Protein AF-A0A0V0R5D5-F1 (afdb_monomer)

Solvent-accessible surface area (backbone atoms only — not comparable to full-atom values): 30712 Å² total; per-residue (Å²): 140,75,82,74,88,70,76,68,65,71,69,73,52,58,71,57,52,60,56,54,53,53,57,50,52,56,53,53,55,49,56,51,56,62,50,57,52,56,56,52,57,55,52,56,52,59,55,52,59,54,60,53,55,57,55,55,52,55,53,52,60,53,53,52,58,54,50,56,54,49,54,53,50,56,51,53,54,50,60,50,52,64,47,50,56,58,49,48,56,51,49,55,57,50,51,57,50,54,52,53,52,49,52,55,48,53,50,53,52,51,54,49,50,54,50,49,54,53,49,53,55,51,49,53,52,50,54,54,48,51,59,48,49,58,51,47,52,59,50,48,51,58,48,51,51,53,50,54,53,51,48,55,51,50,52,55,50,50,58,50,50,54,51,53,50,50,56,52,51,52,53,51,52,53,53,51,52,47,56,50,51,55,49,52,51,51,53,52,53,51,53,48,55,56,48,54,48,53,49,52,58,48,49,62,47,50,57,58,47,54,52,50,49,54,55,48,52,53,49,54,51,50,52,52,52,55,48,52,52,52,52,49,53,53,51,52,52,52,48,56,52,51,53,50,53,52,51,51,53,53,49,54,51,52,53,48,57,50,51,54,48,52,52,49,54,53,50,53,53,47,53,50,49,55,52,51,51,50,52,51,51,53,50,51,55,48,56,48,51,53,51,53,48,53,52,51,52,53,52,50,53,51,52,57,50,50,53,50,53,55,49,52,56,49,52,55,52,52,52,55,53,53,51,56,54,54,55,56,63,51,56,58,56,54,58,57,52,57,63,57,51,62,61,58,63,56,66,53,57,71,64,62,63,77,68,73,83,72,90,82,84,88,88,77,90,89,89,91,86,91,91,91,83,92,90,91,86,90,84,90,89,81,91,81,97,46,71,72,57,54,50,52,52,51,58,50,50,52,59,48,53,59,49,50,59,53,48,56,54,51,52,54,58,49,54,56,51,56,51,52,57,54,53,52,64,59,63,74,57,58,63,58,53,55,54,50,50,53,53,50,50,56,50,47,51,54,48,52,52,52,52,49,54,50,50,54,51,49,51,55,49,51,55,50,50,56,49,51,50,53,51,47,52,59,45,58,62,71,42,28,10,87,86,75,74,39,68,54,50,60,30,31,38,36,37,90,79,69,54,54,33,24,57,90,52,48,81,66,42,77,78,26,59,53,75,57,45,73,74,40,86,87,58,82,58,85,45,54,71,44,77,32,64,68,61,37,55,52,57,56,48,76,72,78,115

Secondary structure (DSSP, 8-state):
--SGGGTTTTHHHHHHHHHHHHHHHHHHHHHHHHHHHHHHHHHHHHHHHHHHHHHHHHHHHHHHHHHHHHHHHHHHHHHHHHHHHHHHHHHHHHHHHHHHHHHHHHHHHHHHHHHHHHHHHHHHHHHHHHHHHHHHHHHHHHHHHHHHHHHHHHHHHHHHHHHHHHHHHHHHHHHHHHHHHHHHHHHHHHHHHHHHHHHHHHHHHHHHHHHHHHHHHHHHHHHHHHHHHHHHHHHHHHHHHHHHHHHHHHHHHHHHHHHHHHHHHHHHHHHHHHHHHHHHHHHHHHHHHHHHHHHHHHHHHHHHHHHHHHHHHHHHHHHHHHHHHHHHHHHHHHHHHHHHHHHHHHHHHHHTTTTTTS-SS-------------------------HHHHHHHHHHHHHHHHHHHHHHHHHHHHHHHHHHHHHHHHHTTTHHHHHHHHHHHHHHHHHHHHHHHHHHHHHHHHHHHHHHHHHHHHHHHHTEETTTTEE-SSEEEEETTTEEEEGGGGGGGTTS-HHHHHH-TT-----EEEE-HHHHHHHHHTT--

Mean predicted aligned error: 23.63 Å

Radius of gyration: 137.17 Å; Cα contacts (8 Å, |Δi|>4): 96; chains: 1; bounding box: 232×78×460 Å

InterPro domains:
  IPR001841 Zinc finger, RING-type [PS50089] (481-517)
  IPR013083 Zinc finger, RING/FYVE/PHD-type [G3DSA:3.30.40.10] (462-545)

Sequence (545 aa):
MSQYQQRKSAILEDNKYQNMNSEIQQKTFKQIHDLEGQIIDLNEEQKNLKGEIEKKNNNIQALLRNFDSLSILAKNQKEENEKLEKQLKKLESQYQFDEQLKEQSQKKQNELVEIINTLNKKLQNHEEEQVNNSKLESLLEKKKDQIKDLQQQMDKLRNYCDNLIIQNQDQKAITKNYEEVKKQKKQMQQQILELEKKIQDSQQIIEKLDQRVCDQDQQIKNLKEDQKNKENTIIEYKGYKIDLIQLEQKNIRKIKEQNDQITHLTNELKEQKDKDYKKLIQQYENNKKELENLN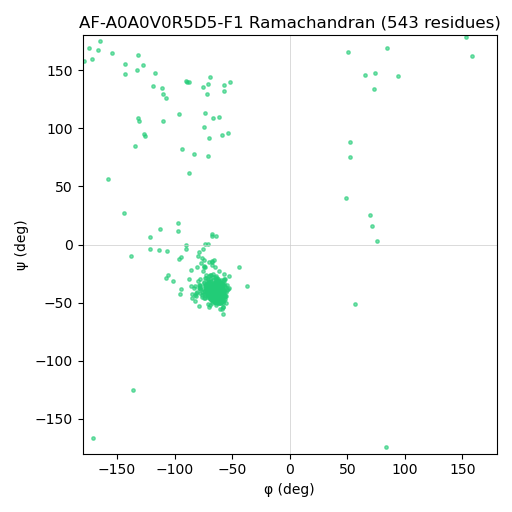NEMLSDIQILEERNKSQLLELSIEKNNYNTLFKNQKEKMLQINKKSKLIDLELKQSISDQKKILNYLKEIQDISNVKKEDITQEEIKSIDDPNLQKKIQEYQQQIEDKQCNIEKFTKMQDENQHQYQEITNSENQIDKNNIINFLQDKEKQLQELIKLQNEKNTLLVDQLQLFEKEKEIFDEKLQCQLCNKQLDRTITCAPCGHNYCYKCNEGYNKGCQICNNLNKESSITTSIFENETLNSFVNKNKNE

Foldseek 3Di:
DDDPVDPDPVVVPPVVVVVVVVVVVVVVVVVVVVVVVVVVVVVVVVVVVVVVVVVVVVVVVVVVVVVVVVVVVVVVVVVVVVVVVVVVVVVVVVVVVVVVVVVVVVVVVVVVVVVVVVVVVVVVVVVVVVVVVVVVVVVVVVVVVVVVVVVVVVVVVVVVVVVVVVVVVVVVVVVVVVVVVVVVVVVVVVVVVVVVVVVVVVVVVVVVVVVVVVVVVVVVVVVVVVVVVVVVVVVVVVVVVVVVVVVVVVVVVVVVVVVVVVVVVVVVVVVVVVVVVVVVVVVVVVVVVVVVVVVVVVVVVVVVVVVVVVVVVVVVVVVVVVVVVVVVVVVVVVVVVVVVVVVVVVVVVVPVVPPVPPPDPDDDDDDDDDDYDDDDYDDDDDDDPDPVVVVVVVVVVVVVVVVVVVVVVVVVVVVVVVVVVVVVVPPVPPPVVVVVVVVVVVVVVVVVVVVVVVVVVVVVVVVVVVVVVVVVVVVLQQQAAVVPRHGEAQWKQFPPVRHIHHPVCCVCQPQHDPVVCVVDVPDSDRTDMDGDVVSVVVSVVVVVD

Organism: Pseudocohnilembus persalinus (NCBI:txid266149)

Structure (mmCIF, N/CA/C/O backbone):
data_AF-A0A0V0R5D5-F1
#
_entry.id   AF-A0A0V0R5D5-F1
#
loop_
_atom_site.group_PDB
_atom_site.id
_atom_site.type_symbol
_atom_site.label_atom_id
_atom_site.label_alt_id
_atom_site.label_comp_id
_atom_site.label_asym_id
_atom_site.label_entity_id
_atom_site.label_seq_id
_atom_site.pdbx_PDB_ins_code
_atom_site.Cartn_x
_atom_site.Cartn_y
_atom_site.Cartn_z
_atom_site.occupancy
_atom_site.B_iso_or_equiv
_atom_site.auth_seq_id
_atom_site.auth_comp_id
_atom_site.auth_asym_id
_atom_site.auth_atom_id
_atom_site.pdbx_PDB_model_num
ATOM 1 N N . MET A 1 1 ? -114.528 -47.850 286.949 1.00 46.62 1 MET A N 1
ATOM 2 C CA . MET A 1 1 ? -115.017 -49.248 286.912 1.00 46.62 1 MET A CA 1
ATOM 3 C C . MET A 1 1 ? -115.943 -49.404 285.710 1.00 46.62 1 MET A C 1
ATOM 5 O O . MET A 1 1 ? -116.796 -48.547 285.559 1.00 46.62 1 MET A O 1
ATOM 9 N N . SER A 1 2 ? -115.833 -50.421 284.849 1.00 54.12 2 SER A N 1
ATOM 10 C CA . SER A 1 2 ? -114.712 -51.361 284.652 1.00 54.12 2 SER A CA 1
ATOM 11 C C . SER A 1 2 ? -114.863 -52.171 283.346 1.00 54.12 2 SER A C 1
ATOM 13 O O . SER A 1 2 ? -115.955 -52.239 282.788 1.00 54.12 2 SER A O 1
ATOM 15 N N . GLN A 1 3 ? -113.791 -52.861 282.943 1.00 49.69 3 GLN A N 1
ATOM 16 C CA . GLN A 1 3 ? -113.731 -54.088 282.121 1.00 49.69 3 GLN A CA 1
ATOM 17 C C . GLN A 1 3 ? -114.369 -54.151 280.721 1.00 49.69 3 GLN A C 1
ATOM 19 O O . GLN A 1 3 ? -113.674 -54.582 279.801 1.00 49.69 3 GLN A O 1
ATOM 24 N N . TYR A 1 4 ? -115.638 -53.786 280.495 1.00 38.62 4 TYR A N 1
ATOM 25 C CA . TYR A 1 4 ? -116.292 -54.067 279.195 1.00 38.62 4 TYR A CA 1
ATOM 26 C C . TYR A 1 4 ? -115.760 -53.215 278.019 1.00 38.62 4 TYR A C 1
ATOM 28 O O . TYR A 1 4 ? -116.138 -53.412 276.869 1.00 38.62 4 TYR A O 1
ATOM 36 N N . GLN A 1 5 ? -114.781 -52.356 278.315 1.00 49.91 5 GLN A N 1
ATOM 37 C CA . GLN A 1 5 ? -113.875 -51.628 277.420 1.00 49.91 5 GLN A CA 1
ATOM 38 C C . GLN A 1 5 ? -113.262 -52.456 276.267 1.00 49.91 5 GLN A C 1
ATOM 40 O O . GLN A 1 5 ? -112.749 -51.863 275.326 1.00 49.91 5 GLN A O 1
ATOM 45 N N . GLN A 1 6 ? -113.245 -53.794 276.339 1.00 50.97 6 GLN A N 1
ATOM 46 C CA . GLN A 1 6 ? -112.548 -54.636 275.356 1.00 50.97 6 GLN A CA 1
ATOM 47 C C . GLN A 1 6 ? -113.316 -54.923 274.058 1.00 50.97 6 GLN A C 1
ATOM 49 O O . GLN A 1 6 ? -112.715 -54.931 272.985 1.00 50.97 6 GLN A O 1
ATOM 54 N N . ARG A 1 7 ? -114.588 -55.343 274.134 1.00 46.78 7 ARG A N 1
ATOM 55 C CA . ARG A 1 7 ? -115.137 -56.215 273.078 1.00 46.78 7 ARG A CA 1
ATOM 56 C C . ARG A 1 7 ? -115.796 -55.480 271.912 1.00 46.78 7 ARG A C 1
ATOM 58 O O . ARG A 1 7 ? -116.587 -54.562 272.078 1.00 46.78 7 ARG A O 1
ATOM 65 N N . LYS A 1 8 ? -115.539 -56.039 270.723 1.00 38.62 8 LYS A N 1
ATOM 66 C CA . LYS A 1 8 ? -116.180 -55.743 269.432 1.00 38.62 8 LYS A CA 1
ATOM 67 C C . LYS A 1 8 ? -115.884 -54.383 268.791 1.00 38.62 8 LYS A C 1
ATOM 69 O O . LYS A 1 8 ? -116.569 -53.994 267.848 1.00 38.62 8 LYS A O 1
ATOM 74 N N . SER A 1 9 ? -114.725 -53.826 269.150 1.00 53.22 9 SER A N 1
ATOM 75 C CA . SER A 1 9 ? -113.887 -53.022 268.245 1.00 53.22 9 SER A CA 1
ATOM 76 C C . SER A 1 9 ? -113.873 -53.540 266.792 1.00 53.22 9 SER A C 1
ATOM 78 O O . SER A 1 9 ? -113.927 -52.738 265.873 1.00 53.22 9 SER A O 1
ATOM 80 N N . ALA A 1 10 ? -113.910 -54.862 266.580 1.00 55.97 10 ALA A N 1
ATOM 81 C CA . ALA A 1 10 ? -113.935 -55.512 265.264 1.00 55.97 10 ALA A CA 1
ATOM 82 C C . ALA A 1 10 ? -115.030 -55.024 264.282 1.00 55.97 10 ALA A C 1
ATOM 84 O O . ALA A 1 10 ? -114.842 -55.108 263.075 1.00 55.97 10 ALA A O 1
ATOM 85 N N . ILE A 1 11 ? -116.178 -54.509 264.750 1.00 53.62 11 ILE A N 1
ATOM 86 C CA . ILE A 1 11 ? -117.238 -54.012 263.837 1.00 53.62 11 ILE A CA 1
ATOM 87 C C . ILE A 1 11 ? -116.884 -52.626 263.251 1.00 53.62 11 ILE A C 1
ATOM 89 O O . ILE A 1 11 ? -117.454 -52.205 262.245 1.00 53.62 11 ILE A O 1
ATOM 93 N N . LEU A 1 12 ? -115.906 -51.925 263.836 1.00 49.91 12 LEU A N 1
ATOM 94 C CA . LEU A 1 12 ? -115.439 -50.617 263.368 1.00 49.91 12 LEU A CA 1
ATOM 95 C C . LEU A 1 12 ? -114.570 -50.692 262.094 1.00 49.91 12 LEU A C 1
ATOM 97 O O . LEU A 1 12 ? -114.297 -49.659 261.483 1.00 49.91 12 LEU A O 1
ATOM 101 N N . GLU A 1 13 ? -114.113 -51.889 261.714 1.00 53.00 13 GLU A N 1
ATOM 102 C CA . GLU A 1 13 ? -113.131 -52.097 260.642 1.00 53.00 13 GLU A CA 1
ATOM 103 C C . GLU A 1 13 ? -113.797 -52.410 259.289 1.00 53.00 13 GLU A C 1
ATOM 105 O O . GLU A 1 13 ? -113.433 -51.826 258.268 1.00 53.00 13 GLU A O 1
ATOM 110 N N . ASP A 1 14 ? -114.827 -53.261 259.279 1.00 55.81 14 ASP A N 1
ATOM 111 C CA . ASP A 1 14 ? -115.400 -53.849 258.054 1.00 55.81 14 ASP A CA 1
ATOM 112 C C . ASP A 1 14 ? -116.183 -52.831 257.192 1.00 55.81 14 ASP A C 1
ATOM 114 O O . ASP A 1 14 ? -115.962 -52.696 255.985 1.00 55.81 14 ASP A O 1
ATOM 118 N N . ASN A 1 15 ? -117.006 -51.984 257.827 1.00 50.31 15 ASN A N 1
ATOM 119 C CA . ASN A 1 15 ? -117.711 -50.880 257.149 1.00 50.31 15 ASN A CA 1
ATOM 120 C C . ASN A 1 15 ? -116.755 -49.845 256.525 1.00 50.31 15 ASN A C 1
ATOM 122 O O . ASN A 1 15 ? -117.129 -49.124 255.599 1.00 50.31 15 ASN A O 1
ATOM 126 N N . LYS A 1 16 ? -115.513 -49.766 257.018 1.00 53.09 16 LYS A N 1
ATOM 127 C CA . LYS A 1 16 ? -114.473 -48.895 256.460 1.00 53.09 16 LYS A CA 1
ATOM 128 C C . LYS A 1 16 ? -113.930 -49.453 255.140 1.00 53.09 16 LYS A C 1
ATOM 130 O O . LYS A 1 16 ? -113.590 -48.680 254.249 1.00 53.09 16 LYS A O 1
ATOM 135 N N . TYR A 1 17 ? -113.892 -50.780 255.003 1.00 55.84 17 TYR A N 1
ATOM 136 C CA . TYR A 1 17 ? -113.380 -51.475 253.823 1.00 55.84 17 TYR A CA 1
ATOM 137 C C . TYR A 1 17 ? -114.337 -51.414 252.628 1.00 55.84 17 TYR A C 1
ATOM 139 O O . TYR A 1 17 ? -113.908 -51.088 251.520 1.00 55.84 17 TYR A O 1
ATOM 147 N N . GLN A 1 18 ? -115.634 -51.672 252.836 1.00 55.59 18 GLN A N 1
ATOM 148 C CA . GLN A 1 18 ? -116.598 -51.701 251.726 1.00 55.59 18 GLN A CA 1
ATOM 149 C C . GLN A 1 18 ? -116.718 -50.346 251.009 1.00 55.59 18 GLN A C 1
ATOM 151 O O . GLN A 1 18 ? -116.769 -50.306 249.780 1.00 55.59 18 GLN A O 1
ATOM 156 N N . ASN A 1 19 ? -116.690 -49.233 251.750 1.00 50.94 19 ASN A N 1
ATOM 157 C CA . ASN A 1 19 ? -116.831 -47.903 251.152 1.00 50.94 19 ASN A CA 1
ATOM 158 C C . ASN A 1 19 ? -115.582 -47.470 250.354 1.00 50.94 19 ASN A C 1
ATOM 160 O O . ASN A 1 19 ? -115.723 -46.883 249.283 1.00 50.94 19 ASN A O 1
ATOM 164 N N . MET A 1 20 ? -114.369 -47.836 250.798 1.00 57.47 20 MET A N 1
ATOM 165 C CA . MET A 1 20 ? -113.145 -47.620 250.002 1.00 57.47 20 MET A CA 1
ATOM 166 C C . MET A 1 20 ? -113.172 -48.388 248.672 1.00 57.47 20 MET A C 1
ATOM 168 O O . MET A 1 20 ? -112.680 -47.888 247.662 1.00 57.47 20 MET A O 1
ATOM 172 N N . ASN A 1 21 ? -113.779 -49.579 248.638 1.00 55.75 21 ASN A N 1
ATOM 173 C CA . ASN A 1 21 ? -113.885 -50.364 247.406 1.00 55.75 21 ASN A CA 1
ATOM 174 C C . ASN A 1 21 ? -114.783 -49.674 246.352 1.00 55.75 21 ASN A C 1
ATOM 176 O O . ASN A 1 21 ? -114.495 -49.734 245.157 1.00 55.75 21 ASN A O 1
ATOM 180 N N . SER A 1 22 ? -115.817 -48.947 246.796 1.00 58.28 22 SER A N 1
ATOM 181 C CA . SER A 1 22 ? -116.674 -48.114 245.935 1.00 58.28 22 SER A CA 1
ATOM 182 C C . SER A 1 22 ? -115.900 -46.949 245.294 1.00 58.28 22 SER A C 1
ATOM 184 O O . SER A 1 22 ? -115.974 -46.744 244.081 1.00 58.28 22 SER A O 1
ATOM 186 N N . GLU A 1 23 ? -115.077 -46.228 246.071 1.00 59.25 23 GLU A N 1
ATOM 187 C CA . GLU A 1 23 ? -114.220 -45.154 245.535 1.00 59.25 23 GLU A CA 1
ATOM 188 C C . GLU A 1 23 ? -113.197 -45.660 244.507 1.00 59.25 23 GLU A C 1
ATOM 190 O O . GLU A 1 23 ? -112.918 -44.973 243.519 1.00 59.25 23 GLU A O 1
ATOM 195 N N . ILE A 1 24 ? -112.627 -46.851 244.728 1.00 59.56 24 ILE A N 1
ATOM 196 C CA . ILE A 1 24 ? -111.674 -47.463 243.793 1.00 59.56 24 ILE A CA 1
ATOM 197 C C . ILE A 1 24 ? -112.380 -47.790 242.472 1.00 59.56 24 ILE A C 1
ATOM 199 O O . ILE A 1 24 ? -111.903 -47.365 241.420 1.00 59.56 24 ILE A O 1
ATOM 203 N N . GLN A 1 25 ? -113.545 -48.449 242.515 1.00 58.28 25 GLN A N 1
ATOM 204 C CA . GLN A 1 25 ? -114.313 -48.772 241.307 1.00 58.28 25 GLN A CA 1
ATOM 205 C C . GLN A 1 25 ? -114.676 -47.524 240.488 1.00 58.28 25 GLN A C 1
ATOM 207 O O . GLN A 1 25 ? -114.498 -47.533 239.269 1.00 58.28 25 GLN A O 1
ATOM 212 N N . GLN A 1 26 ? -115.108 -46.431 241.130 1.00 62.53 26 GLN A N 1
ATOM 213 C CA . GLN A 1 26 ? -115.416 -45.179 240.422 1.00 62.53 26 GLN A CA 1
ATOM 214 C C . GLN A 1 26 ? -114.182 -44.547 239.756 1.00 62.53 26 GLN A C 1
ATOM 216 O O . GLN A 1 26 ? -114.277 -44.064 238.626 1.00 62.53 26 GLN A O 1
ATOM 221 N N . LYS A 1 27 ? -113.012 -44.576 240.411 1.00 60.69 27 LYS A N 1
ATOM 222 C CA . LYS A 1 27 ? -111.760 -44.071 239.818 1.00 60.69 27 LYS A CA 1
ATOM 223 C C . LYS A 1 27 ? -111.313 -44.912 238.621 1.00 60.69 27 LYS A C 1
ATOM 225 O O . LYS A 1 27 ? -110.958 -44.337 237.594 1.00 60.69 27 LYS A O 1
ATOM 230 N N . THR A 1 28 ? -111.389 -46.241 238.713 1.00 60.12 28 THR A N 1
ATOM 231 C CA . THR A 1 28 ? -111.037 -47.133 237.597 1.00 60.12 28 THR A CA 1
ATOM 232 C C . THR A 1 28 ? -111.972 -46.941 236.401 1.00 60.12 28 THR A C 1
ATOM 234 O O . THR A 1 28 ? -111.493 -46.832 235.275 1.00 60.12 28 THR A O 1
ATOM 237 N N . PHE A 1 29 ? -113.287 -46.817 236.625 1.00 59.91 29 PHE A N 1
ATOM 238 C CA . PHE A 1 29 ? -114.250 -46.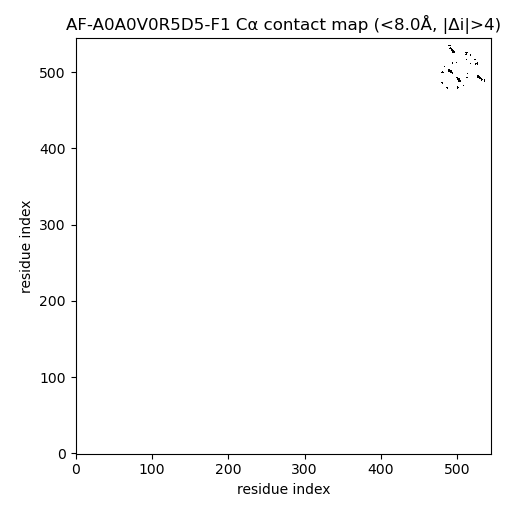587 235.539 1.00 59.91 29 PHE A CA 1
ATOM 239 C C . PHE A 1 29 ? -113.978 -45.284 234.778 1.00 59.91 29 PHE A C 1
ATOM 241 O O . PHE A 1 29 ? -114.077 -45.250 233.553 1.00 59.91 29 PHE A O 1
ATOM 248 N N . LYS A 1 30 ? -113.583 -44.217 235.488 1.00 64.44 30 LYS A N 1
ATOM 249 C CA . LYS A 1 30 ? -113.256 -42.941 234.847 1.00 64.44 30 LYS A CA 1
ATOM 250 C C . LYS A 1 30 ? -111.995 -43.030 233.978 1.00 64.44 30 LYS A C 1
ATOM 252 O O . LYS A 1 30 ? -112.010 -42.547 232.853 1.00 64.44 30 LYS A O 1
ATOM 257 N N . GLN A 1 31 ? -110.947 -43.707 234.452 1.00 62.56 31 GLN A N 1
ATOM 258 C CA . GLN A 1 31 ? -109.717 -43.896 233.669 1.00 62.56 31 GLN A CA 1
ATOM 259 C C . GLN A 1 31 ? -109.934 -44.729 232.395 1.00 62.56 31 GLN A C 1
ATOM 261 O O . GLN A 1 31 ? -109.238 -44.504 231.410 1.00 62.56 31 GLN A O 1
ATOM 266 N N . ILE A 1 32 ? -110.898 -45.657 232.387 1.00 66.94 32 ILE A N 1
ATOM 267 C CA . ILE A 1 32 ? -111.287 -46.391 231.171 1.00 66.94 32 ILE A CA 1
ATOM 268 C C . ILE A 1 32 ? -111.928 -45.434 230.155 1.00 66.94 32 ILE A C 1
ATOM 270 O O . ILE A 1 32 ? -111.485 -45.379 229.012 1.00 66.94 32 ILE A O 1
ATOM 274 N N . HIS A 1 33 ? -112.890 -44.612 230.585 1.00 64.06 33 HIS A N 1
ATOM 275 C CA . HIS A 1 33 ? -113.557 -43.635 229.715 1.00 64.06 33 HIS A CA 1
ATOM 276 C C . HIS A 1 33 ? -112.584 -42.572 229.155 1.00 64.06 33 HIS A C 1
ATOM 278 O O . HIS A 1 33 ? -112.721 -42.142 228.007 1.00 64.06 33 HIS A O 1
ATOM 284 N N . ASP A 1 34 ? -111.580 -42.153 229.933 1.00 68.38 34 ASP A N 1
ATOM 285 C CA . ASP A 1 34 ? -110.545 -41.213 229.473 1.00 68.38 34 ASP A CA 1
ATOM 286 C C . ASP A 1 34 ? -109.615 -41.842 228.400 1.00 68.38 34 ASP A C 1
ATOM 288 O O . ASP A 1 34 ? -109.075 -41.128 227.552 1.00 68.38 34 ASP A O 1
ATOM 292 N N . LEU A 1 35 ? -109.449 -43.175 228.394 1.00 70.38 35 LEU A N 1
ATOM 293 C CA . LEU A 1 35 ? -108.700 -43.920 227.367 1.00 70.38 35 LEU A CA 1
ATOM 294 C C . LEU A 1 35 ? -109.535 -44.200 226.108 1.00 70.38 35 LEU A C 1
ATOM 296 O O . LEU A 1 35 ? -109.003 -44.141 225.000 1.00 70.38 35 LEU A O 1
ATOM 300 N N . GLU A 1 36 ? -110.837 -44.460 226.251 1.00 66.44 36 GLU A N 1
ATOM 301 C CA . GLU A 1 36 ? -111.755 -44.628 225.114 1.00 66.44 36 GLU A CA 1
ATOM 302 C C . GLU A 1 36 ? -111.813 -43.364 224.238 1.00 66.44 36 GLU A C 1
ATOM 304 O O . GLU A 1 36 ? -111.843 -43.471 223.011 1.00 66.44 36 GLU A O 1
ATOM 309 N N . GLY A 1 37 ? -111.721 -42.170 224.840 1.00 68.25 37 GLY A N 1
ATOM 310 C CA . GLY A 1 37 ? -111.604 -40.904 224.106 1.00 68.25 37 GLY A CA 1
ATOM 311 C C . GLY A 1 37 ? -110.370 -40.837 223.197 1.00 68.25 37 GLY A C 1
ATOM 312 O O . GLY A 1 37 ? -110.493 -40.537 222.012 1.00 68.25 37 GLY A O 1
ATOM 313 N N . GLN A 1 38 ? -109.192 -41.214 223.707 1.00 70.31 38 GLN A N 1
ATOM 314 C CA . GLN A 1 38 ? -107.934 -41.183 222.939 1.00 70.31 38 GLN A CA 1
ATOM 315 C C . GLN A 1 38 ? -107.951 -42.138 221.733 1.00 70.31 38 GLN A C 1
ATOM 317 O O . GLN A 1 38 ? -107.305 -41.884 220.717 1.00 70.31 38 GLN A O 1
ATOM 322 N N . ILE A 1 39 ? -108.715 -43.233 221.819 1.00 67.81 39 ILE A N 1
ATOM 323 C CA . ILE A 1 39 ? -108.910 -44.167 220.703 1.00 67.81 39 ILE A CA 1
ATOM 324 C C . ILE A 1 39 ? -109.764 -43.530 219.594 1.00 67.81 39 ILE A C 1
ATOM 326 O O . ILE A 1 39 ? -109.530 -43.812 218.418 1.00 67.81 39 ILE A O 1
ATOM 330 N N . ILE A 1 40 ? -110.720 -42.655 219.922 1.00 69.50 40 ILE A N 1
ATOM 331 C CA . ILE A 1 40 ? -111.542 -41.951 218.925 1.00 69.50 40 ILE A CA 1
ATOM 332 C C . ILE A 1 40 ? -110.681 -40.959 218.128 1.00 69.50 40 ILE A C 1
ATOM 334 O O . ILE A 1 40 ? -110.688 -41.012 216.896 1.00 69.50 40 ILE A O 1
ATOM 338 N N . ASP A 1 41 ? -109.878 -40.136 218.809 1.00 71.06 41 ASP A N 1
ATOM 339 C CA . ASP A 1 41 ? -109.021 -39.122 218.172 1.00 71.06 41 ASP A CA 1
ATOM 340 C C . ASP A 1 41 ? -108.049 -39.741 217.143 1.00 71.06 41 ASP A C 1
ATOM 342 O O . ASP A 1 41 ? -107.931 -39.267 216.009 1.00 71.06 41 ASP A O 1
ATOM 346 N N . LEU A 1 42 ? -107.414 -40.867 217.494 1.00 74.06 42 LEU A N 1
ATOM 347 C CA . LEU A 1 42 ? -106.491 -41.599 216.613 1.00 74.06 42 LEU A CA 1
ATOM 348 C C . LEU A 1 42 ? -107.172 -42.175 215.354 1.00 74.06 42 LEU A C 1
ATOM 350 O O . LEU A 1 42 ? -106.544 -42.278 214.296 1.00 74.06 42 LEU A O 1
ATOM 354 N N . ASN A 1 43 ? -108.458 -42.535 215.433 1.00 68.75 43 ASN A N 1
ATOM 355 C CA . ASN A 1 43 ? -109.221 -42.995 214.267 1.00 68.75 43 ASN A CA 1
ATOM 356 C C . ASN A 1 43 ? -109.578 -41.835 213.315 1.00 68.75 43 ASN A C 1
ATOM 358 O O . ASN A 1 43 ? -109.578 -42.017 212.094 1.00 68.75 43 ASN A O 1
ATOM 362 N N . GLU A 1 44 ? -109.841 -40.636 213.845 1.00 71.25 44 GLU A N 1
ATOM 363 C CA . GLU A 1 44 ? -110.088 -39.428 213.044 1.00 71.25 44 GLU A CA 1
ATOM 364 C C . GLU A 1 44 ? -108.805 -38.974 212.309 1.00 71.25 44 GLU A C 1
ATOM 366 O O . GLU A 1 44 ? -108.845 -38.614 211.128 1.00 71.25 44 GLU A O 1
ATOM 371 N N . GLU A 1 45 ? -107.635 -39.077 212.950 1.00 73.88 45 GLU A N 1
ATOM 372 C CA . GLU A 1 45 ? -106.339 -38.773 212.322 1.00 73.88 45 GLU A CA 1
ATOM 373 C C . GLU A 1 45 ? -105.996 -39.751 211.178 1.00 73.88 45 GLU A C 1
ATOM 375 O O . GLU A 1 45 ? -105.639 -39.327 210.071 1.00 73.88 45 GLU A O 1
ATOM 380 N N . GLN A 1 46 ? -106.199 -41.060 211.384 1.00 74.69 46 GLN A N 1
ATOM 381 C CA . GLN A 1 46 ? -105.969 -42.078 210.349 1.00 74.69 46 GLN A CA 1
ATOM 382 C C . GLN A 1 46 ? -106.867 -41.873 209.110 1.00 74.69 46 GLN A C 1
ATOM 384 O O . GLN A 1 46 ? -106.447 -42.106 207.970 1.00 74.69 46 GLN A O 1
ATOM 389 N N . LYS A 1 47 ? -108.097 -41.391 209.317 1.00 72.25 47 LYS A N 1
ATOM 390 C CA . LYS A 1 47 ? -109.057 -41.035 208.262 1.00 72.25 47 LYS A CA 1
ATOM 391 C C . LYS A 1 47 ? -108.593 -39.822 207.443 1.00 72.25 47 LYS A C 1
ATOM 393 O O . LYS A 1 47 ? -108.712 -39.851 206.217 1.00 72.25 47 LYS A O 1
ATOM 398 N N . ASN A 1 48 ? -107.997 -38.810 208.077 1.00 70.25 48 ASN A N 1
ATOM 399 C CA . ASN A 1 48 ? -107.463 -37.626 207.391 1.00 70.25 48 ASN A CA 1
ATOM 400 C C . ASN A 1 48 ? -106.254 -37.947 206.495 1.00 70.25 48 ASN A C 1
ATOM 402 O O . ASN A 1 48 ? -106.218 -37.511 205.342 1.00 70.25 48 ASN A O 1
ATOM 406 N N . LEU A 1 49 ? -105.308 -38.772 206.964 1.00 73.88 49 LEU A N 1
ATOM 407 C CA . LEU A 1 49 ? -104.141 -39.202 206.172 1.00 73.88 49 LEU A CA 1
ATOM 408 C C . LEU A 1 49 ? -104.536 -39.889 204.852 1.00 73.88 49 LEU A C 1
ATOM 410 O O . LEU A 1 49 ? -103.876 -39.716 203.824 1.00 73.88 49 LEU A O 1
ATOM 414 N N . LYS A 1 50 ? -105.659 -40.615 204.850 1.00 68.81 50 LYS A N 1
ATOM 415 C CA . LYS A 1 50 ? -106.216 -41.265 203.655 1.00 68.81 50 LYS A CA 1
ATOM 416 C C . LYS A 1 50 ? -106.594 -40.253 202.558 1.00 68.81 50 LYS A C 1
ATOM 418 O O . LYS A 1 50 ? -106.391 -40.530 201.376 1.00 68.81 50 LYS A O 1
ATOM 423 N N . GLY A 1 51 ? -107.061 -39.061 202.944 1.00 60.59 51 GLY A N 1
ATOM 424 C CA . GLY A 1 51 ? -107.463 -37.982 202.031 1.00 60.59 51 GLY A CA 1
ATOM 425 C C . GLY A 1 51 ? -106.307 -37.250 201.331 1.00 60.59 51 GLY A C 1
ATOM 426 O O . GLY A 1 51 ? -106.516 -36.630 200.286 1.00 60.59 51 GLY A O 1
ATOM 427 N N . GLU A 1 52 ? -105.076 -37.333 201.848 1.00 69.06 52 GLU A N 1
ATOM 428 C CA . GLU A 1 52 ? -103.891 -36.804 201.153 1.00 69.06 52 GLU A CA 1
ATOM 429 C C . GLU A 1 52 ? -103.441 -37.701 199.994 1.00 69.06 52 GLU A C 1
ATOM 431 O O . GLU A 1 52 ? -103.059 -37.211 198.926 1.00 69.06 52 GLU A O 1
ATOM 436 N N . ILE A 1 53 ? -103.473 -39.019 200.210 1.00 71.50 53 ILE A N 1
ATOM 437 C CA . ILE A 1 53 ? -102.993 -40.023 199.251 1.00 71.50 53 ILE A CA 1
ATOM 438 C C . ILE A 1 53 ? -103.825 -39.957 197.965 1.00 71.50 53 ILE A C 1
ATOM 440 O O . ILE A 1 53 ? -103.278 -39.929 196.861 1.00 71.50 53 ILE A O 1
ATOM 444 N N . GLU A 1 54 ? -105.146 -39.847 198.104 1.00 71.56 54 GLU A N 1
ATOM 445 C CA . GLU A 1 54 ? -106.083 -39.788 196.981 1.00 71.56 54 GLU A CA 1
ATOM 446 C C . GLU A 1 54 ? -105.911 -38.506 196.139 1.00 71.56 54 GLU A C 1
ATOM 448 O O . GLU A 1 54 ? -105.887 -38.567 194.906 1.00 71.56 54 GLU A O 1
ATOM 453 N N . LYS A 1 55 ? -105.652 -37.353 196.778 1.00 69.50 55 LYS A N 1
ATOM 454 C CA . LYS A 1 55 ? -105.280 -36.107 196.076 1.00 69.50 55 LYS A CA 1
ATOM 455 C C . LYS A 1 55 ? -103.974 -36.248 195.288 1.00 69.50 55 LYS A C 1
ATOM 457 O O . LYS A 1 55 ? -103.911 -35.828 194.133 1.00 69.50 55 LYS A O 1
ATOM 462 N N . LYS A 1 56 ? -102.938 -36.852 195.882 1.00 75.75 56 LYS A N 1
ATOM 463 C CA . LYS A 1 56 ? -101.637 -37.059 195.216 1.00 75.75 56 LYS A CA 1
ATOM 464 C C . LYS A 1 56 ? -101.761 -37.995 194.004 1.00 75.75 56 LYS A C 1
ATOM 466 O O . LYS A 1 56 ? -101.166 -37.711 192.966 1.00 75.75 56 LYS A O 1
ATOM 471 N N . ASN A 1 57 ? -102.594 -39.034 194.085 1.00 70.50 57 ASN A N 1
ATOM 472 C CA . ASN A 1 57 ? -102.840 -39.965 192.977 1.00 70.50 57 ASN A CA 1
ATOM 473 C C . ASN A 1 57 ? -103.508 -39.279 191.761 1.00 70.50 57 ASN A C 1
ATOM 475 O O . ASN A 1 57 ? -103.096 -39.479 190.617 1.00 70.50 57 ASN A O 1
ATOM 479 N N . ASN A 1 58 ? -104.474 -38.386 192.002 1.00 70.38 58 ASN A N 1
ATOM 480 C CA . ASN A 1 58 ? -105.132 -37.614 190.938 1.00 70.38 58 ASN A CA 1
ATOM 481 C C . ASN A 1 58 ? -104.173 -36.649 190.206 1.00 70.38 58 ASN A C 1
ATOM 483 O O . ASN A 1 58 ? -104.281 -36.479 188.991 1.00 70.38 58 ASN A O 1
ATOM 487 N N . ASN A 1 59 ? -103.180 -36.079 190.899 1.00 68.06 59 ASN A N 1
ATOM 488 C CA . ASN A 1 59 ? -102.153 -35.249 190.254 1.00 68.06 59 ASN A CA 1
ATOM 489 C C . ASN A 1 59 ? -101.232 -36.068 189.327 1.00 68.06 59 ASN A C 1
ATOM 491 O O . ASN A 1 59 ? -100.852 -35.586 188.260 1.00 68.06 59 ASN A O 1
ATOM 495 N N . ILE A 1 60 ? -100.910 -37.318 189.683 1.00 71.00 60 ILE A N 1
ATOM 496 C CA . ILE A 1 60 ? -100.111 -38.221 188.833 1.00 71.00 60 ILE A CA 1
ATOM 497 C C . ILE A 1 60 ? -100.877 -38.559 187.542 1.00 71.00 60 ILE A C 1
ATOM 499 O O . ILE A 1 60 ? -100.314 -38.485 186.449 1.00 71.00 60 ILE A O 1
ATOM 503 N N . GLN A 1 61 ? -102.181 -38.836 187.647 1.00 68.06 61 GLN A N 1
ATOM 504 C CA . GLN A 1 61 ? -103.074 -39.048 186.497 1.00 68.06 61 GLN A CA 1
ATOM 505 C C . GLN A 1 61 ? -103.122 -37.850 185.530 1.00 68.06 61 GLN A C 1
ATOM 507 O O . GLN A 1 61 ? -103.233 -38.047 184.320 1.00 68.06 61 GLN A O 1
ATOM 512 N N . ALA A 1 62 ? -103.018 -36.614 186.031 1.00 65.69 62 ALA A N 1
ATOM 513 C CA . ALA A 1 62 ? -102.955 -35.418 185.189 1.00 65.69 62 ALA A CA 1
ATOM 514 C C . ALA A 1 62 ? -101.603 -35.282 184.459 1.00 65.69 62 ALA A C 1
ATOM 516 O O . ALA A 1 62 ? -101.574 -34.974 183.267 1.00 65.69 62 ALA A O 1
ATOM 517 N N . LEU A 1 63 ? -100.487 -35.559 185.144 1.00 68.12 63 LEU A N 1
ATOM 518 C CA . LEU A 1 63 ? -99.141 -35.473 184.562 1.00 68.12 63 LEU A CA 1
ATOM 519 C C . LEU A 1 63 ? -98.923 -36.468 183.411 1.00 68.12 63 LEU A C 1
ATOM 521 O O . LEU A 1 63 ? -98.302 -36.109 182.412 1.00 68.12 63 LEU A O 1
ATOM 525 N N . LEU A 1 64 ? -99.477 -37.682 183.508 1.00 65.75 64 LEU A N 1
ATOM 526 C CA . LEU A 1 64 ? -99.372 -38.695 182.449 1.00 65.75 64 LEU A CA 1
ATOM 527 C C . LEU A 1 64 ? -100.015 -38.232 181.127 1.00 65.75 64 LEU A C 1
ATOM 529 O O . LEU A 1 64 ? -99.396 -38.347 180.072 1.00 65.75 64 LEU A O 1
ATOM 533 N N . ARG A 1 65 ? -101.195 -37.597 181.176 1.00 67.44 65 ARG A N 1
ATOM 534 C CA . ARG A 1 65 ? -101.886 -37.075 179.974 1.00 67.44 65 ARG A CA 1
ATOM 535 C C . ARG A 1 65 ? -101.102 -35.956 179.279 1.00 67.44 65 ARG A C 1
ATOM 537 O O . ARG A 1 65 ? -101.126 -35.838 178.051 1.00 67.44 65 ARG A O 1
ATOM 544 N N . ASN A 1 66 ? -100.382 -35.145 180.055 1.00 66.62 66 ASN A N 1
ATOM 545 C CA . ASN A 1 66 ? -99.491 -34.122 179.509 1.00 66.62 66 ASN A CA 1
ATOM 546 C C . ASN A 1 66 ? -98.273 -34.752 178.810 1.00 66.62 66 ASN A C 1
ATOM 548 O O . ASN A 1 66 ? -97.829 -34.239 177.785 1.00 66.62 66 ASN A O 1
ATOM 552 N N . PHE A 1 67 ? -97.761 -35.877 179.320 1.00 70.56 67 PHE A N 1
ATOM 553 C CA . PHE A 1 67 ? -96.637 -36.595 178.715 1.00 70.56 67 PHE A CA 1
ATOM 554 C C . PHE A 1 67 ? -96.998 -37.193 177.344 1.00 70.56 67 PHE A C 1
ATOM 556 O O . PHE A 1 67 ? -96.267 -36.980 176.375 1.00 70.56 67 PHE A O 1
ATOM 563 N N . ASP A 1 68 ? -98.161 -37.842 177.223 1.00 64.81 68 ASP A N 1
ATOM 564 C CA . ASP A 1 68 ? -98.659 -38.364 175.938 1.00 64.81 68 ASP A CA 1
ATOM 565 C C . ASP A 1 68 ? -98.840 -37.246 174.894 1.00 64.81 68 ASP A C 1
ATOM 567 O O . ASP A 1 68 ? -98.465 -37.393 173.728 1.00 64.81 68 ASP A O 1
ATOM 571 N N . SER A 1 69 ? -99.342 -36.086 175.328 1.00 66.69 69 SER A N 1
ATOM 572 C CA . SER A 1 69 ? -99.523 -34.905 174.472 1.00 66.69 69 SER A CA 1
ATOM 573 C C . SER A 1 69 ? -98.189 -34.359 173.934 1.00 66.69 69 SER A C 1
ATOM 575 O O . SER A 1 69 ? -98.084 -34.009 172.756 1.00 66.69 69 SER A O 1
ATOM 577 N N . LEU A 1 70 ? -97.143 -34.332 174.770 1.00 69.38 70 LEU A N 1
ATOM 578 C CA . LEU A 1 70 ? -95.787 -33.931 174.372 1.00 69.38 70 LEU A CA 1
ATOM 579 C C . LEU A 1 70 ? -95.121 -34.961 173.443 1.00 69.38 70 LEU A C 1
ATOM 581 O O . LEU A 1 70 ? -94.414 -34.577 172.512 1.00 69.38 70 LEU A O 1
ATOM 585 N N . SER A 1 71 ? -95.388 -36.255 173.647 1.00 66.62 71 SER A N 1
ATOM 586 C CA . SER A 1 71 ? -94.907 -37.343 172.783 1.00 66.62 71 SER A CA 1
ATOM 587 C C . SER A 1 71 ? -95.420 -37.201 171.340 1.00 66.62 71 SER A C 1
ATOM 589 O O . SER A 1 71 ? -94.651 -37.318 170.382 1.00 66.62 71 SER A O 1
ATOM 591 N N . ILE A 1 72 ? -96.703 -36.852 171.171 1.00 70.25 72 ILE A N 1
ATOM 592 C CA . ILE A 1 72 ? -97.308 -36.589 169.853 1.00 70.25 72 ILE A CA 1
ATOM 593 C C . ILE A 1 72 ? -96.683 -35.349 169.192 1.00 70.25 72 ILE A C 1
ATOM 595 O O . ILE A 1 72 ? -96.318 -35.401 168.016 1.00 70.25 72 ILE A O 1
ATOM 599 N N . LEU A 1 73 ? -96.500 -34.255 169.942 1.00 65.69 73 LEU A N 1
ATOM 600 C CA . LEU A 1 73 ? -95.858 -33.032 169.438 1.00 65.69 73 LEU A CA 1
ATOM 601 C C . LEU A 1 73 ? -94.434 -33.289 168.923 1.00 65.69 73 LEU A C 1
ATOM 603 O O . LEU A 1 73 ? -94.119 -32.916 167.793 1.00 65.69 73 LEU A O 1
ATOM 607 N N . ALA A 1 74 ? -93.602 -33.980 169.708 1.00 64.88 74 ALA A N 1
ATOM 608 C CA . ALA A 1 74 ? -92.228 -34.310 169.327 1.00 64.88 74 ALA A CA 1
ATOM 609 C C . ALA A 1 74 ? -92.160 -35.179 168.056 1.00 64.88 74 ALA A C 1
ATOM 611 O O . ALA A 1 74 ? -91.259 -35.016 167.228 1.00 64.88 74 ALA A O 1
ATOM 612 N N . LYS A 1 75 ? -93.132 -36.081 167.867 1.00 68.50 75 LYS A N 1
ATOM 613 C CA . LYS A 1 75 ? -93.220 -36.931 166.675 1.00 68.50 75 LYS A CA 1
ATOM 614 C C . LYS A 1 75 ? -93.571 -36.124 165.420 1.00 68.50 75 LYS A C 1
ATOM 616 O O . LYS A 1 75 ? -92.888 -36.264 164.407 1.00 68.50 75 LYS A O 1
ATOM 621 N N . ASN A 1 76 ? -94.554 -35.227 165.512 1.00 69.69 76 ASN A N 1
ATOM 622 C CA . ASN A 1 76 ? -94.937 -34.337 164.410 1.00 69.69 76 ASN A CA 1
ATOM 623 C C . ASN A 1 76 ? -93.772 -33.420 163.991 1.00 69.69 76 ASN A C 1
ATOM 625 O O . ASN A 1 76 ? -93.480 -33.302 162.802 1.00 69.69 76 ASN A O 1
ATOM 629 N N . GLN A 1 77 ? -93.052 -32.842 164.961 1.00 71.88 77 GLN A N 1
ATOM 630 C CA . GLN A 1 77 ? -91.880 -31.993 164.706 1.00 71.88 77 GLN A CA 1
ATOM 631 C C . GLN A 1 77 ? -90.758 -32.734 163.959 1.00 71.88 77 GLN A C 1
ATOM 633 O O . GLN A 1 77 ? -90.091 -32.152 163.102 1.00 71.88 77 GLN A O 1
ATOM 638 N N . LYS A 1 78 ? -90.559 -34.032 164.233 1.00 72.38 78 LYS A N 1
ATOM 639 C CA . LYS A 1 78 ? -89.589 -34.856 163.495 1.00 72.38 78 LYS A CA 1
ATOM 640 C C . LYS A 1 78 ? -89.996 -35.041 162.031 1.00 72.38 78 LYS A C 1
ATOM 642 O O . LYS A 1 78 ? -89.161 -34.873 161.146 1.00 72.38 78 LYS A O 1
ATOM 647 N N . GLU A 1 79 ? -91.265 -35.349 161.767 1.00 74.81 79 GLU A N 1
ATOM 648 C CA . GLU A 1 79 ? -91.780 -35.523 160.400 1.00 74.81 79 GLU A CA 1
ATOM 649 C C . GLU A 1 79 ? -91.778 -34.218 159.586 1.00 74.81 79 GLU A C 1
ATOM 651 O O . GLU A 1 79 ? -91.669 -34.255 158.359 1.00 74.81 79 GLU A O 1
ATOM 656 N N . GLU A 1 80 ? -91.891 -33.065 160.246 1.00 73.69 80 GLU A N 1
ATOM 657 C CA . GLU A 1 80 ? -91.783 -31.744 159.623 1.00 73.69 80 GLU A CA 1
ATOM 658 C C . GLU A 1 80 ? -90.327 -31.402 159.261 1.00 73.69 80 GLU A C 1
ATOM 660 O O . GLU A 1 80 ? -90.044 -31.064 158.109 1.00 73.69 80 GLU A O 1
ATOM 665 N N . ASN A 1 81 ? -89.377 -31.632 160.174 1.00 70.00 81 ASN A N 1
ATOM 666 C CA . ASN A 1 81 ? -87.942 -31.495 159.891 1.00 70.00 81 ASN A CA 1
ATOM 667 C C . ASN A 1 81 ? -87.481 -32.420 158.747 1.00 70.00 81 ASN A C 1
ATOM 669 O O . ASN A 1 81 ? -86.774 -31.984 157.839 1.00 70.00 81 ASN A O 1
ATOM 673 N N . GLU A 1 82 ? -87.948 -33.673 158.715 1.00 74.31 82 GLU A N 1
ATOM 674 C CA . GLU A 1 82 ? -87.650 -34.619 157.630 1.00 74.31 82 GLU A CA 1
ATOM 675 C C . GLU A 1 82 ? -88.280 -34.245 156.273 1.00 74.31 82 GLU A C 1
ATOM 677 O O . GLU A 1 82 ? -87.890 -34.818 155.246 1.00 74.31 82 GLU A O 1
ATOM 682 N N . LYS A 1 83 ? -89.259 -33.330 156.234 1.00 72.69 83 LYS A N 1
ATOM 683 C CA . LYS A 1 83 ? -89.765 -32.724 154.988 1.00 72.69 83 LYS A CA 1
ATOM 684 C C . LYS A 1 83 ? -88.900 -31.531 154.586 1.00 72.69 83 LYS A C 1
ATOM 686 O O . LYS A 1 83 ? -88.548 -31.423 153.412 1.00 72.69 83 LYS A O 1
ATOM 691 N N . LEU A 1 84 ? -88.512 -30.692 155.548 1.00 75.50 84 LEU A N 1
ATOM 692 C CA . LEU A 1 84 ? -87.659 -29.524 155.317 1.00 75.50 84 LEU A CA 1
ATOM 693 C C . LEU A 1 84 ? -86.271 -29.920 154.789 1.00 75.50 84 LEU A C 1
ATOM 695 O O . LEU A 1 84 ? -85.851 -29.371 153.776 1.00 75.50 84 LEU A O 1
ATOM 699 N N . GLU A 1 85 ? -85.606 -30.936 155.353 1.00 70.69 85 GLU A N 1
ATOM 700 C CA . GLU A 1 85 ? -84.328 -31.447 154.813 1.00 70.69 85 GLU A CA 1
ATOM 701 C C . GLU A 1 85 ? -84.435 -31.903 153.347 1.00 70.69 85 GLU A C 1
ATOM 703 O O . GLU A 1 85 ? -83.524 -31.686 152.545 1.00 70.69 85 GLU A O 1
ATOM 708 N N . LYS A 1 86 ? -85.554 -32.543 152.979 1.00 73.44 86 LYS A N 1
ATOM 709 C CA . LYS A 1 86 ? -85.799 -33.029 151.610 1.00 73.44 86 LYS A CA 1
ATOM 710 C C . LYS A 1 86 ? -86.084 -31.880 150.637 1.00 73.44 86 LYS A C 1
ATOM 712 O O . LYS A 1 86 ? -85.765 -32.000 149.457 1.00 73.44 86 LYS A O 1
ATOM 717 N N . GLN A 1 87 ? -86.642 -30.766 151.115 1.00 70.44 87 GLN A N 1
ATOM 718 C CA . GLN A 1 87 ? -86.777 -29.532 150.335 1.00 70.44 87 GLN A CA 1
ATOM 719 C C . GLN A 1 87 ? -85.433 -28.803 150.192 1.00 70.44 87 GLN A C 1
ATOM 721 O O . GLN A 1 87 ? -85.095 -28.392 149.084 1.00 70.44 87 GLN A O 1
ATOM 726 N N . LEU A 1 88 ? -84.640 -28.721 151.266 1.00 69.19 88 LEU A N 1
ATOM 727 C CA . LEU A 1 88 ? -83.305 -28.110 151.275 1.00 69.19 88 LEU A CA 1
ATOM 728 C C . LEU A 1 88 ? -82.376 -28.780 150.256 1.00 69.19 88 LEU A C 1
ATOM 730 O O . LEU A 1 88 ? -81.916 -28.116 149.333 1.00 69.19 88 LEU A O 1
ATOM 734 N N . LYS A 1 89 ? -82.234 -30.111 150.310 1.00 72.12 89 LYS A N 1
ATOM 735 C CA . LYS A 1 89 ? -81.420 -30.880 149.345 1.00 72.12 89 LYS A CA 1
ATOM 736 C C . LYS A 1 89 ? -81.883 -30.726 147.895 1.00 72.12 89 LYS A C 1
ATOM 738 O O . LYS A 1 89 ? -81.068 -30.776 146.972 1.00 72.12 89 LYS A O 1
ATOM 743 N N . LYS A 1 90 ? -83.184 -30.511 147.670 1.00 71.06 90 LYS A N 1
ATOM 744 C CA . LYS A 1 90 ? -83.727 -30.238 146.332 1.00 71.06 90 LYS A CA 1
ATOM 745 C C . LYS A 1 90 ? -83.354 -28.833 145.841 1.00 71.06 90 LYS A C 1
ATOM 747 O O . LYS A 1 90 ? -83.020 -28.689 144.670 1.00 71.06 90 LYS A O 1
ATOM 752 N N . LEU A 1 91 ? -83.369 -27.830 146.721 1.00 70.00 91 LEU A N 1
ATOM 753 C CA . LEU A 1 91 ? -82.935 -26.463 146.411 1.00 70.00 91 LEU A CA 1
ATOM 754 C C . LEU A 1 91 ? -81.415 -26.373 146.206 1.00 70.00 91 LEU A C 1
ATOM 756 O O . LEU A 1 91 ? -80.985 -25.730 145.257 1.00 70.00 91 LEU A O 1
ATOM 760 N N . GLU A 1 92 ? -80.610 -27.070 147.012 1.00 68.88 92 GLU A N 1
ATOM 761 C CA . GLU A 1 92 ? -79.152 -27.180 146.830 1.00 68.88 92 GLU A CA 1
ATOM 762 C C . GLU A 1 92 ? -78.802 -27.794 145.463 1.00 68.88 92 GLU A C 1
ATOM 764 O O . GLU A 1 92 ? -77.993 -27.243 144.717 1.00 68.88 92 GLU A O 1
ATOM 769 N N . SER A 1 93 ? -79.483 -28.886 145.090 1.00 69.06 93 SER A N 1
ATOM 770 C CA . SER A 1 93 ? -79.331 -29.526 143.772 1.00 69.06 93 SER A CA 1
ATOM 771 C C . SER A 1 93 ? -79.705 -28.590 142.615 1.00 69.06 93 SER A C 1
ATOM 773 O O . SER A 1 93 ? -79.112 -28.656 141.541 1.00 69.06 93 SER A O 1
ATOM 775 N N . GLN A 1 94 ? -80.701 -27.725 142.823 1.00 66.00 94 GLN A N 1
ATOM 776 C CA . GLN A 1 94 ? -81.180 -26.779 141.816 1.00 66.00 94 GLN A CA 1
ATOM 777 C C . GLN A 1 94 ? -80.251 -25.558 141.692 1.00 66.00 94 GLN A C 1
ATOM 779 O O . GLN A 1 94 ? -79.956 -25.134 140.579 1.00 66.00 94 GLN A O 1
ATOM 784 N N . TYR A 1 95 ? -79.700 -25.067 142.805 1.00 69.31 95 TYR A N 1
ATOM 785 C CA . TYR A 1 95 ? -78.693 -24.001 142.814 1.00 69.31 95 TYR A CA 1
ATOM 786 C C . TYR A 1 95 ? -77.417 -24.416 142.065 1.00 69.31 95 TYR A C 1
ATOM 788 O O . TYR A 1 95 ? -76.932 -23.669 141.219 1.00 69.31 95 TYR A O 1
ATOM 796 N N . GLN A 1 96 ? -76.914 -25.635 142.302 1.00 68.12 96 GLN A N 1
ATOM 797 C CA . GLN A 1 96 ? -75.743 -26.162 141.584 1.00 68.12 96 GLN A CA 1
ATOM 798 C C . GLN A 1 96 ? -75.981 -26.293 140.069 1.00 68.12 96 GLN A C 1
ATOM 800 O O . GLN A 1 96 ? -75.054 -26.109 139.280 1.00 68.12 96 GLN A O 1
ATOM 805 N N . PHE A 1 97 ? -77.215 -26.582 139.646 1.00 70.69 97 PHE A N 1
ATOM 806 C CA . PHE A 1 97 ? -77.587 -26.629 138.231 1.00 70.69 97 PHE A CA 1
ATOM 807 C C . PHE A 1 97 ? -77.610 -25.229 137.593 1.00 70.69 97 PHE A C 1
ATOM 809 O O . PHE A 1 97 ? -77.047 -25.034 136.514 1.00 70.69 97 PHE A O 1
ATOM 816 N N . ASP A 1 98 ? -78.192 -24.241 138.280 1.00 66.75 98 ASP A N 1
ATOM 817 C CA . ASP A 1 98 ? -78.226 -22.848 137.818 1.00 66.75 98 ASP A CA 1
ATOM 818 C C . ASP A 1 98 ? -76.815 -22.223 137.760 1.00 66.75 98 ASP A C 1
ATOM 820 O O . ASP A 1 98 ? -76.515 -21.438 136.857 1.00 66.75 98 ASP A O 1
ATOM 824 N N . GLU A 1 99 ? -75.916 -22.605 138.672 1.00 69.81 99 GLU A N 1
ATOM 825 C CA . GLU A 1 99 ? -74.513 -22.171 138.692 1.00 69.81 99 GLU A CA 1
ATOM 826 C C . GLU A 1 99 ? -73.712 -22.737 137.501 1.00 69.81 99 GLU A C 1
ATOM 828 O O . GLU A 1 99 ? -73.041 -21.979 136.794 1.00 69.81 99 GLU A O 1
ATOM 833 N N . GLN A 1 100 ? -73.882 -24.025 137.172 1.00 69.06 100 GLN A N 1
ATOM 834 C CA . GLN A 1 100 ? -73.305 -24.637 135.962 1.00 69.06 100 GLN A CA 1
ATOM 835 C C . GLN A 1 100 ? -73.848 -24.014 134.664 1.00 69.06 100 GLN A C 1
ATOM 837 O O . GLN A 1 100 ? -73.100 -23.811 133.702 1.00 69.06 100 GLN A O 1
ATOM 842 N N . LEU A 1 101 ? -75.140 -23.670 134.623 1.00 68.31 101 LEU A N 1
ATOM 843 C CA . LEU A 1 101 ? -75.744 -22.926 133.510 1.00 68.31 101 LEU A CA 1
ATOM 844 C C . LEU A 1 101 ? -75.104 -21.542 133.335 1.00 68.31 101 LEU A C 1
ATOM 846 O O . LEU A 1 101 ? -74.889 -21.094 132.205 1.00 68.31 101 LEU A O 1
ATOM 850 N N . LYS A 1 102 ? -74.754 -20.884 134.444 1.00 69.38 102 LYS A N 1
ATOM 851 C CA . LYS A 1 102 ? -74.072 -19.585 134.461 1.00 69.38 102 LYS A CA 1
ATOM 852 C C . LYS A 1 102 ? -72.659 -19.673 133.882 1.00 69.38 102 LYS A C 1
ATOM 854 O O . LYS A 1 102 ? -72.323 -18.866 133.016 1.00 69.38 102 LYS A O 1
ATOM 859 N N . GLU A 1 103 ? -71.872 -20.676 134.279 1.00 69.19 103 GLU A N 1
ATOM 860 C CA . GLU A 1 103 ? -70.545 -20.928 133.694 1.00 69.19 103 GLU A CA 1
ATOM 861 C C . GLU A 1 103 ? -70.622 -21.237 132.193 1.00 69.19 103 GLU A C 1
ATOM 863 O O . GLU A 1 103 ? -69.875 -20.652 131.406 1.00 69.19 103 GLU A O 1
ATOM 868 N N . GLN A 1 104 ? -71.547 -22.105 131.761 1.00 69.19 104 GLN A N 1
ATOM 869 C CA . GLN A 1 104 ? -71.712 -22.417 130.335 1.00 69.19 104 GLN A CA 1
ATOM 870 C C . GLN A 1 104 ? -72.140 -21.195 129.513 1.00 69.19 104 GLN A C 1
ATOM 872 O O . GLN A 1 104 ? -71.670 -21.025 128.385 1.00 69.19 104 GLN A O 1
ATOM 877 N N . SER A 1 105 ? -73.004 -20.341 130.069 1.00 70.00 105 SER A N 1
ATOM 878 C CA . SER A 1 105 ? -73.410 -19.084 129.439 1.00 70.00 105 SER A CA 1
ATOM 879 C C . SER A 1 105 ? -72.219 -18.134 129.290 1.00 70.00 105 SER A C 1
ATOM 881 O O . SER A 1 105 ? -71.905 -17.714 128.176 1.00 70.00 105 SER A O 1
ATOM 883 N N . GLN A 1 106 ? -71.481 -17.879 130.378 1.00 70.19 106 GLN A N 1
ATOM 884 C CA . GLN A 1 106 ? -70.308 -16.999 130.369 1.00 70.19 106 GLN A CA 1
ATOM 885 C C . GLN A 1 106 ? -69.220 -17.502 129.411 1.00 70.19 106 GLN A C 1
ATOM 887 O O . GLN A 1 106 ? -68.632 -16.714 128.670 1.00 70.19 106 GLN A O 1
ATOM 892 N N . LYS A 1 107 ? -68.977 -18.818 129.374 1.00 72.75 107 LYS A N 1
ATOM 893 C CA . LYS A 1 107 ? -68.005 -19.427 128.462 1.00 72.75 107 LYS A CA 1
ATOM 894 C C . LYS A 1 107 ? -68.393 -19.215 126.995 1.00 72.75 107 LYS A C 1
ATOM 896 O O . LYS A 1 107 ? -67.573 -18.715 126.228 1.00 72.75 107 LYS A O 1
ATOM 901 N N . LYS A 1 108 ? -69.647 -19.491 126.620 1.00 74.31 108 LYS A N 1
ATOM 902 C CA . LYS A 1 108 ? -70.150 -19.233 125.256 1.00 74.31 108 LYS A CA 1
ATOM 903 C C . LYS A 1 108 ? -70.157 -17.749 124.895 1.00 74.31 108 LYS A C 1
ATOM 905 O O . LYS A 1 108 ? -69.946 -17.401 123.737 1.00 74.31 108 LYS A O 1
ATOM 910 N N . GLN A 1 109 ? -70.385 -16.869 125.869 1.00 67.00 109 GLN A N 1
ATOM 911 C CA . GLN A 1 109 ? -70.334 -15.423 125.667 1.00 67.00 109 GLN A CA 1
ATOM 912 C C . GLN A 1 109 ? -68.901 -14.946 125.375 1.00 67.00 109 GLN A C 1
ATOM 914 O O . GLN A 1 109 ? -68.705 -14.126 124.481 1.00 67.00 109 GLN A O 1
ATOM 919 N N . ASN A 1 110 ? -67.898 -15.520 126.048 1.00 72.62 110 ASN A N 1
ATOM 920 C CA . ASN A 1 110 ? -66.483 -15.270 125.759 1.00 72.62 110 ASN A CA 1
ATOM 921 C C . ASN A 1 110 ? -66.079 -15.827 124.376 1.00 72.62 110 ASN A C 1
ATOM 923 O O . ASN A 1 110 ? -65.469 -15.106 123.589 1.00 72.62 110 ASN A O 1
ATOM 927 N N . GLU A 1 111 ? -66.482 -17.060 124.042 1.00 75.56 111 GLU A N 1
ATOM 928 C CA . GLU A 1 111 ? -66.258 -17.678 122.719 1.00 75.56 111 GLU A CA 1
ATOM 929 C C . GLU A 1 111 ? -66.859 -16.821 121.582 1.00 75.56 111 GLU A C 1
ATOM 931 O O . GLU A 1 111 ? -66.222 -16.601 120.551 1.00 75.56 111 GLU A O 1
ATOM 936 N N . LEU A 1 112 ? -68.055 -16.252 121.784 1.00 71.69 112 LEU A N 1
ATOM 937 C CA . LEU A 1 112 ? -68.682 -15.306 120.852 1.00 71.69 112 LEU A CA 1
ATOM 938 C C . LEU A 1 112 ? -67.873 -14.013 120.674 1.00 71.69 112 LEU A C 1
ATOM 940 O O . LEU A 1 112 ? -67.757 -13.525 119.550 1.00 71.69 112 LEU A O 1
ATOM 944 N N . VAL A 1 113 ? -67.292 -13.464 121.746 1.00 75.56 113 VAL A N 1
ATOM 945 C CA . VAL A 1 113 ? -66.437 -12.266 121.673 1.00 75.56 113 VAL A CA 1
ATOM 946 C C . VAL A 1 113 ? -65.144 -12.555 120.900 1.00 75.56 113 VAL A C 1
ATOM 948 O O . VAL A 1 113 ? -64.742 -11.740 120.069 1.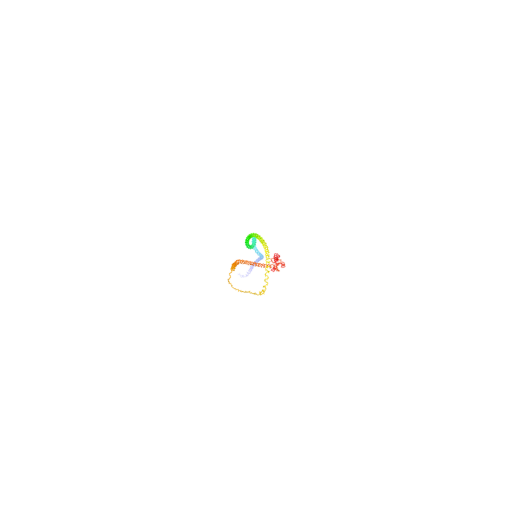00 75.56 113 VAL A O 1
ATOM 951 N N . GLU A 1 114 ? -64.520 -13.721 121.088 1.00 76.00 114 GLU A N 1
ATOM 952 C CA . GLU A 1 114 ? -63.352 -14.129 120.291 1.00 76.00 114 GLU A CA 1
ATOM 953 C C . GLU A 1 114 ? -63.694 -14.316 118.804 1.00 76.00 114 GLU A C 1
ATOM 955 O O . GLU A 1 114 ? -62.939 -13.866 117.934 1.00 76.00 114 GLU A O 1
ATOM 960 N N . ILE A 1 115 ? -64.855 -14.903 118.493 1.00 73.75 115 ILE A N 1
ATOM 961 C CA . ILE A 1 115 ? -65.353 -15.039 117.116 1.00 73.75 115 ILE A CA 1
ATOM 962 C C . ILE A 1 115 ? -65.606 -13.661 116.487 1.00 73.75 115 ILE A C 1
ATOM 964 O O . ILE A 1 115 ? -65.148 -13.418 115.370 1.00 73.75 115 ILE A O 1
ATOM 968 N N . ILE A 1 116 ? -66.263 -12.735 117.195 1.00 70.94 116 ILE A N 1
ATOM 969 C CA . ILE A 1 116 ? -66.527 -11.367 116.712 1.00 70.94 116 ILE A CA 1
ATOM 970 C C . ILE A 1 116 ? -65.214 -10.614 116.460 1.00 70.94 116 ILE A C 1
ATOM 972 O O . ILE A 1 116 ? -65.035 -10.038 115.388 1.00 70.94 116 ILE A O 1
ATOM 976 N N . ASN A 1 117 ? -64.254 -10.678 117.385 1.00 74.56 117 ASN A N 1
ATOM 977 C CA . ASN A 1 117 ? -62.941 -10.051 117.210 1.00 74.56 117 ASN A CA 1
ATOM 978 C C . ASN A 1 117 ? -62.162 -10.657 116.028 1.00 74.56 117 ASN A C 1
ATOM 980 O O . ASN A 1 117 ? -61.514 -9.933 115.270 1.00 74.56 117 ASN A O 1
ATOM 984 N N . THR A 1 118 ? -62.269 -11.972 115.820 1.00 76.31 118 THR A N 1
ATOM 985 C CA . THR A 1 118 ? -61.660 -12.668 114.675 1.00 76.31 118 THR A CA 1
ATOM 986 C C . THR A 1 118 ? -62.315 -12.269 113.350 1.00 76.31 118 THR A C 1
ATOM 988 O O . THR A 1 118 ? -61.614 -12.087 112.354 1.00 76.31 118 THR A O 1
ATOM 991 N N . LEU A 1 119 ? -63.642 -12.111 113.318 1.00 72.81 119 LEU A N 1
ATOM 992 C CA . LEU A 1 119 ? -64.382 -11.677 112.131 1.00 72.81 119 LEU A CA 1
ATOM 993 C C . LEU A 1 119 ? -64.095 -10.214 111.785 1.00 72.81 119 LEU A C 1
ATOM 995 O O . LEU A 1 119 ? -63.777 -9.934 110.634 1.00 72.81 119 LEU A O 1
ATOM 999 N N . ASN A 1 120 ? -64.098 -9.309 112.767 1.00 70.25 120 ASN A N 1
ATOM 1000 C CA . ASN A 1 120 ? -63.754 -7.899 112.562 1.00 70.25 120 ASN A CA 1
ATOM 1001 C C . ASN A 1 120 ? -62.328 -7.743 112.008 1.00 70.25 120 ASN A C 1
ATOM 1003 O O . ASN A 1 120 ? -62.112 -7.000 111.055 1.00 70.25 120 ASN A O 1
ATOM 1007 N N . LYS A 1 121 ? -61.363 -8.513 112.532 1.00 72.69 121 LYS A N 1
ATOM 1008 C CA . LYS A 1 121 ? -59.984 -8.516 112.022 1.00 72.69 121 LYS A CA 1
ATOM 1009 C C . LYS A 1 121 ? -59.878 -9.066 110.592 1.00 72.69 121 LYS A C 1
ATOM 1011 O O . LYS A 1 121 ? -59.085 -8.564 109.805 1.00 72.69 121 LYS A O 1
ATOM 1016 N N . LYS A 1 122 ? -60.691 -10.064 110.224 1.00 70.56 122 LYS A N 1
ATOM 1017 C CA . LYS A 1 122 ? -60.792 -10.539 108.830 1.00 70.56 122 LYS A CA 1
ATOM 1018 C C . LYS A 1 122 ? -61.452 -9.512 107.906 1.00 70.56 122 LYS A C 1
ATOM 1020 O O . LYS A 1 122 ? -61.027 -9.395 106.763 1.00 70.56 122 LYS A O 1
ATOM 1025 N N . LEU A 1 123 ? -62.450 -8.773 108.394 1.00 69.06 123 LEU A N 1
ATOM 1026 C CA . LEU A 1 123 ? -63.126 -7.719 107.636 1.00 69.06 123 LEU A CA 1
ATOM 1027 C C . LEU A 1 123 ? -62.150 -6.582 107.301 1.00 69.06 123 LEU A C 1
ATOM 1029 O O . LEU A 1 123 ? -62.001 -6.239 106.134 1.00 69.06 123 LEU A O 1
ATOM 1033 N N . GLN A 1 124 ? -61.405 -6.099 108.301 1.00 68.19 124 GLN A N 1
ATOM 1034 C CA . GLN A 1 124 ? -60.378 -5.069 108.121 1.00 68.19 124 GLN A CA 1
ATOM 1035 C C . GLN A 1 124 ? -59.287 -5.508 107.127 1.00 68.19 124 GLN A C 1
ATOM 1037 O O . GLN A 1 124 ? -58.951 -4.759 106.212 1.00 68.19 124 GLN A O 1
ATOM 1042 N N . ASN A 1 125 ? -58.780 -6.744 107.240 1.00 68.62 125 ASN A N 1
ATOM 1043 C CA . ASN A 1 125 ? -57.825 -7.286 106.267 1.00 68.62 125 ASN A CA 1
ATOM 1044 C C . ASN A 1 125 ? -58.396 -7.294 104.832 1.00 68.62 125 ASN A C 1
ATOM 1046 O O . ASN A 1 125 ? -57.686 -6.962 103.888 1.00 68.62 125 ASN A O 1
ATOM 1050 N N . HIS A 1 126 ? -59.671 -7.653 104.660 1.00 70.06 126 HIS A N 1
ATOM 1051 C CA . HIS A 1 126 ? -60.328 -7.698 103.350 1.00 70.06 126 HIS A CA 1
ATOM 1052 C C . HIS A 1 126 ? -60.562 -6.294 102.755 1.00 70.06 126 HIS A C 1
ATOM 1054 O O . HIS A 1 126 ? -60.457 -6.109 101.543 1.00 70.06 126 HIS A O 1
ATOM 1060 N N . GLU A 1 127 ? -60.828 -5.283 103.585 1.00 69.00 127 GLU A N 1
ATOM 1061 C CA . GLU A 1 127 ? -60.884 -3.876 103.159 1.00 69.00 127 GLU A CA 1
ATOM 1062 C C . GLU A 1 127 ? -59.503 -3.376 102.690 1.00 69.00 127 GLU A C 1
ATOM 1064 O O . GLU A 1 127 ? -59.393 -2.741 101.636 1.00 69.00 127 GLU A O 1
ATOM 1069 N N . GLU A 1 128 ? -58.426 -3.734 103.400 1.00 68.38 128 GLU A N 1
ATOM 1070 C CA . GLU A 1 128 ? -57.048 -3.452 102.971 1.00 68.38 128 GLU A CA 1
ATOM 1071 C C . GLU A 1 128 ? -56.683 -4.185 101.660 1.00 68.38 128 GLU A C 1
ATOM 1073 O O . GLU A 1 128 ? -56.050 -3.597 100.775 1.00 68.38 128 GLU A O 1
ATOM 1078 N N . GLU A 1 129 ? -57.127 -5.434 101.475 1.00 69.81 129 GLU A N 1
ATOM 1079 C CA . GLU A 1 129 ? -56.972 -6.189 100.221 1.00 69.81 129 GLU A CA 1
ATOM 1080 C C . GLU A 1 129 ? -57.734 -5.548 99.049 1.00 69.81 129 GLU A C 1
ATOM 1082 O O . GLU A 1 129 ? -57.167 -5.424 97.960 1.00 69.81 129 GLU A O 1
ATOM 1087 N N . GLN A 1 130 ? -58.965 -5.059 99.248 1.00 67.00 130 GLN A N 1
ATOM 1088 C CA . GLN A 1 130 ? -59.708 -4.333 98.206 1.00 67.00 130 GLN A CA 1
ATOM 1089 C C . GLN A 1 130 ? -58.998 -3.039 97.786 1.00 67.00 130 GLN A C 1
ATOM 1091 O O . GLN A 1 130 ? -58.810 -2.800 96.591 1.00 67.00 130 GLN A O 1
ATOM 1096 N N . VAL A 1 131 ? -58.517 -2.244 98.748 1.00 69.12 131 VAL A N 1
ATOM 1097 C CA . VAL A 1 131 ? -57.735 -1.027 98.472 1.00 69.12 131 VAL A CA 1
ATOM 1098 C C . VAL A 1 131 ? -56.435 -1.348 97.722 1.00 69.12 131 VAL A C 1
ATOM 1100 O O . VAL A 1 131 ? -55.985 -0.556 96.888 1.00 69.12 131 VAL A O 1
ATOM 1103 N N . ASN A 1 132 ? -55.819 -2.503 97.979 1.00 69.06 132 ASN A N 1
ATOM 1104 C CA . ASN A 1 132 ? -54.614 -2.929 97.272 1.00 69.06 132 ASN A CA 1
ATOM 1105 C C . ASN A 1 132 ? -54.906 -3.492 95.870 1.00 69.06 132 ASN A C 1
ATOM 1107 O O . ASN A 1 132 ? -54.154 -3.172 94.949 1.00 69.06 132 ASN A O 1
ATOM 1111 N N . ASN A 1 133 ? -56.019 -4.201 95.655 1.00 68.00 133 ASN A N 1
ATOM 1112 C CA . ASN A 1 133 ? -56.464 -4.608 94.316 1.00 68.00 133 ASN A CA 1
ATOM 1113 C C . ASN A 1 133 ? -56.763 -3.396 93.419 1.00 68.00 133 ASN A C 1
ATOM 1115 O O . ASN A 1 133 ? -56.258 -3.342 92.299 1.00 68.00 133 ASN A O 1
ATOM 1119 N N . SER A 1 134 ? -57.459 -2.366 93.916 1.00 70.00 134 SER A N 1
ATOM 1120 C CA . SER A 1 134 ? -57.704 -1.134 93.140 1.00 70.00 134 SER A CA 1
ATOM 1121 C C . SER A 1 134 ? -56.406 -0.421 92.720 1.00 70.00 134 SER A C 1
ATOM 1123 O O . SER A 1 134 ? -56.313 0.135 91.622 1.00 70.00 134 SER A O 1
ATOM 1125 N N . LYS A 1 135 ? -55.362 -0.458 93.563 1.00 73.88 135 LYS A N 1
ATOM 1126 C CA . LYS A 1 135 ? -54.020 0.029 93.189 1.00 73.88 135 LYS A CA 1
ATOM 1127 C C . LYS A 1 135 ? -53.366 -0.874 92.140 1.00 73.88 135 LYS A C 1
ATOM 1129 O O . LYS A 1 135 ? -52.717 -0.355 91.233 1.00 73.88 135 LYS A O 1
ATOM 1134 N N . LEU A 1 136 ? -53.528 -2.193 92.259 1.00 73.75 136 LEU A N 1
ATOM 1135 C CA . LEU A 1 136 ? -52.957 -3.182 91.344 1.00 73.75 136 LEU A CA 1
ATOM 1136 C C . LEU A 1 136 ? -53.539 -3.046 89.931 1.00 73.75 136 LEU A C 1
ATOM 1138 O O . LEU A 1 136 ? -52.776 -3.041 88.970 1.00 73.75 136 LEU A O 1
ATOM 1142 N N . GLU A 1 137 ? -54.851 -2.839 89.799 1.00 74.25 137 GLU A N 1
ATOM 1143 C CA . GLU A 1 137 ? -55.520 -2.573 88.517 1.00 74.25 137 GLU A CA 1
ATOM 1144 C C . GLU A 1 137 ? -55.033 -1.262 87.878 1.00 74.25 137 GLU A C 1
ATOM 1146 O O . GLU A 1 137 ? -54.669 -1.240 86.701 1.00 74.25 137 GLU A O 1
ATOM 1151 N N . SER A 1 138 ? -54.906 -0.181 88.662 1.00 77.88 138 SER A N 1
ATOM 1152 C CA . SER A 1 138 ? -54.318 1.081 88.177 1.00 77.88 138 SER A CA 1
ATOM 1153 C C . SER A 1 138 ? -52.861 0.916 87.719 1.00 77.88 138 SER A C 1
ATOM 1155 O O . SER A 1 138 ? -52.420 1.592 86.785 1.00 77.88 138 SER A O 1
ATOM 1157 N N . LEU A 1 139 ? -52.098 0.024 88.361 1.00 79.00 139 LEU A N 1
ATOM 1158 C CA . LEU A 1 139 ? -50.733 -0.309 87.958 1.00 79.00 139 LEU A CA 1
ATOM 1159 C C . LEU A 1 139 ? -50.710 -1.170 86.685 1.00 79.00 139 LEU A C 1
ATOM 1161 O O . LEU A 1 139 ? -49.855 -0.960 85.824 1.00 79.00 139 LEU A O 1
ATOM 1165 N N . LEU A 1 140 ? -51.650 -2.111 86.559 1.00 77.31 140 LEU A N 1
ATOM 1166 C CA . LEU A 1 140 ? -51.802 -3.006 85.415 1.00 77.31 140 LEU A CA 1
ATOM 1167 C C . LEU A 1 140 ? -52.111 -2.219 84.138 1.00 77.31 140 LEU A C 1
ATOM 1169 O O . LEU A 1 140 ? -51.450 -2.440 83.126 1.00 77.31 140 LEU A O 1
ATOM 1173 N N . GLU A 1 141 ? -53.047 -1.267 84.180 1.00 79.88 141 GLU A N 1
ATOM 1174 C CA . GLU A 1 141 ? -53.408 -0.477 82.994 1.00 79.88 141 GLU A CA 1
ATOM 1175 C C . GLU A 1 141 ? -52.236 0.394 82.524 1.00 79.88 141 GLU A C 1
ATOM 1177 O O . GLU A 1 141 ? -51.835 0.323 81.364 1.00 79.88 141 GLU A O 1
ATOM 1182 N N . LYS A 1 142 ? -51.556 1.075 83.459 1.00 82.62 142 LYS A N 1
ATOM 1183 C CA . LYS A 1 142 ? -50.305 1.806 83.178 1.00 82.62 142 LYS A CA 1
ATOM 1184 C C . LYS A 1 142 ? -49.214 0.909 82.582 1.00 82.62 142 LYS A C 1
ATOM 1186 O O . LYS A 1 142 ? -48.374 1.391 81.823 1.00 82.62 142 LYS A O 1
ATOM 1191 N N . LYS A 1 143 ? -49.197 -0.387 82.913 1.00 85.38 143 LYS A N 1
ATOM 1192 C CA . LYS A 1 143 ? -48.271 -1.360 82.316 1.00 85.38 143 LYS A CA 1
ATOM 1193 C C . LYS A 1 143 ? -48.708 -1.825 80.928 1.00 85.38 143 LYS A C 1
ATOM 1195 O O . LYS A 1 143 ? -47.833 -1.992 80.083 1.00 85.38 143 LYS A O 1
ATOM 1200 N N . LYS A 1 144 ? -50.009 -1.956 80.646 1.00 83.31 144 LYS A N 1
ATOM 1201 C CA . LYS A 1 144 ? -50.514 -2.190 79.280 1.00 83.31 144 LYS A CA 1
ATOM 1202 C C . LYS A 1 144 ? -50.160 -1.027 78.353 1.00 83.31 144 LYS A C 1
ATOM 1204 O O . LYS A 1 144 ? -49.645 -1.273 77.267 1.00 83.31 144 LYS A O 1
ATOM 1209 N N . ASP A 1 145 ? -50.353 0.216 78.796 1.00 83.12 145 ASP A N 1
ATOM 1210 C CA . ASP A 1 145 ? -49.992 1.404 78.011 1.00 83.12 145 ASP A CA 1
ATOM 1211 C C . ASP A 1 145 ? -48.482 1.462 77.732 1.00 83.12 145 ASP A C 1
ATOM 1213 O O . ASP A 1 145 ? -48.074 1.629 76.584 1.00 83.12 145 ASP A O 1
ATOM 1217 N N . GLN A 1 146 ? -47.637 1.199 78.738 1.00 84.62 146 GLN A N 1
ATOM 1218 C CA . GLN A 1 146 ? -46.183 1.095 78.538 1.00 84.62 146 GLN A CA 1
ATOM 1219 C C . GLN A 1 146 ? -45.788 -0.015 77.549 1.00 84.62 146 GLN A C 1
ATOM 1221 O O . GLN A 1 146 ? -44.886 0.186 76.738 1.00 84.62 146 GLN A O 1
ATOM 1226 N N . ILE A 1 147 ? -46.459 -1.172 77.570 1.00 83.75 147 ILE A N 1
ATOM 1227 C CA . ILE A 1 147 ? -46.235 -2.249 76.589 1.00 83.75 147 ILE A CA 1
ATOM 1228 C C . ILE A 1 147 ? -46.638 -1.796 75.178 1.00 83.75 147 ILE A C 1
ATOM 1230 O O . ILE A 1 147 ? -45.920 -2.077 74.221 1.00 83.75 147 ILE A O 1
ATOM 1234 N N . LYS A 1 148 ? -47.747 -1.064 75.046 1.00 85.00 148 LYS A N 1
ATOM 1235 C CA . LYS A 1 148 ? -48.287 -0.570 73.771 1.00 85.00 148 LYS A CA 1
ATOM 1236 C C . LYS A 1 148 ? -47.387 0.492 73.126 1.00 85.00 148 LYS A C 1
ATOM 1238 O O . LYS A 1 148 ? -47.144 0.439 71.920 1.00 85.00 148 LYS A O 1
ATOM 1243 N N . ASP A 1 149 ? -46.824 1.397 73.926 1.00 84.56 149 ASP A N 1
ATOM 1244 C CA . ASP A 1 149 ? -45.808 2.358 73.478 1.00 84.56 149 ASP A CA 1
ATOM 1245 C C . ASP A 1 149 ? -44.506 1.659 73.061 1.00 84.56 149 ASP A C 1
ATOM 1247 O O . ASP A 1 149 ? -43.951 1.964 72.002 1.00 84.56 149 ASP A O 1
ATOM 1251 N N . LEU A 1 150 ? -44.036 0.677 73.841 1.00 87.38 150 LEU A N 1
ATOM 1252 C CA . LEU A 1 150 ? -42.851 -0.118 73.494 1.00 87.38 150 LEU A CA 1
ATOM 1253 C C . LEU A 1 150 ? -43.058 -0.937 72.209 1.00 87.38 150 LEU A C 1
ATOM 1255 O O . LEU A 1 150 ? -42.132 -1.048 71.408 1.00 87.38 150 LEU A O 1
ATOM 1259 N N . GLN A 1 151 ? -44.266 -1.450 71.962 1.00 84.94 151 GLN A N 1
ATOM 1260 C CA . GLN A 1 151 ? -44.631 -2.097 70.697 1.00 84.94 151 GLN A CA 1
ATOM 1261 C C . GLN A 1 151 ? -44.559 -1.110 69.522 1.00 84.94 151 GLN A C 1
ATOM 1263 O O . GLN A 1 151 ? -43.890 -1.399 68.532 1.00 84.94 151 GLN A O 1
ATOM 1268 N N . GLN A 1 152 ? -45.121 0.100 69.648 1.00 85.31 152 GLN A N 1
ATOM 1269 C CA . GLN A 1 152 ? -44.970 1.124 68.603 1.00 85.31 152 GLN A CA 1
ATOM 1270 C C . GLN A 1 152 ? -43.509 1.534 68.360 1.00 85.31 152 GLN A C 1
ATOM 1272 O O . GLN A 1 152 ? -43.147 1.856 67.227 1.00 85.31 152 GLN A O 1
ATOM 1277 N N . GLN A 1 153 ? -42.668 1.564 69.396 1.00 86.50 153 GLN A N 1
ATOM 1278 C CA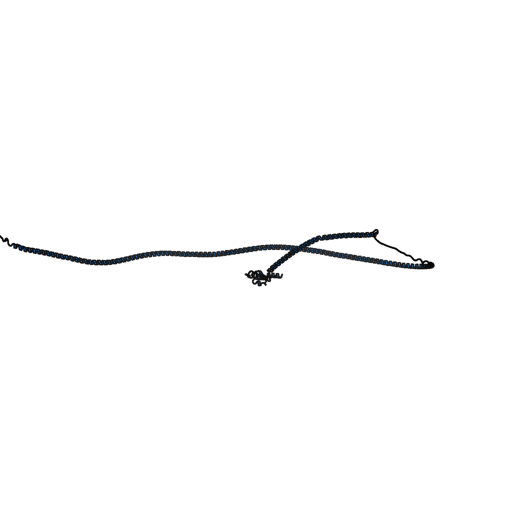 . GLN A 1 153 ? -41.235 1.840 69.249 1.00 86.50 153 GLN A CA 1
ATOM 1279 C C . GLN A 1 153 ? -40.511 0.686 68.540 1.00 86.50 153 GLN A C 1
ATOM 1281 O O . GLN A 1 153 ? -39.717 0.937 67.634 1.00 86.50 153 GLN A O 1
ATOM 1286 N N . MET A 1 154 ? -40.837 -0.567 68.876 1.00 82.69 154 MET A N 1
ATOM 1287 C CA . MET A 1 154 ? -40.324 -1.762 68.195 1.00 82.69 154 MET A CA 1
ATOM 1288 C C . MET A 1 154 ? -40.688 -1.790 66.707 1.00 82.69 154 MET A C 1
ATOM 1290 O O . MET A 1 154 ? -39.816 -2.056 65.884 1.00 82.69 154 MET A O 1
ATOM 1294 N N . ASP A 1 155 ? -41.929 -1.472 66.334 1.00 84.62 155 ASP A N 1
ATOM 1295 C CA . ASP A 1 155 ? -42.341 -1.474 64.924 1.00 84.62 155 ASP A CA 1
ATOM 1296 C C . ASP A 1 155 ? -41.723 -0.309 64.130 1.00 84.62 155 ASP A C 1
ATOM 1298 O O . ASP A 1 155 ? -41.325 -0.487 62.978 1.00 84.62 155 ASP A O 1
ATOM 1302 N N . LYS A 1 156 ? -41.528 0.863 64.755 1.00 86.62 156 LYS A N 1
ATOM 1303 C CA . LYS A 1 156 ? -40.740 1.964 64.166 1.00 86.62 156 LYS A CA 1
ATOM 1304 C C . LYS A 1 156 ? -39.281 1.550 63.930 1.00 86.62 156 LYS A C 1
ATOM 1306 O O . LYS A 1 156 ? -38.737 1.842 62.866 1.00 86.62 156 LYS A O 1
ATOM 1311 N N . LEU A 1 157 ? -38.664 0.840 64.879 1.00 84.50 157 LEU A N 1
ATOM 1312 C CA . LEU A 1 157 ? -37.302 0.311 64.745 1.00 84.50 157 LEU A CA 1
ATOM 1313 C C . LEU A 1 157 ? -37.201 -0.795 63.684 1.00 84.50 157 LEU A C 1
ATOM 1315 O O . LEU A 1 157 ? -36.256 -0.782 62.902 1.00 84.50 157 LEU A O 1
ATOM 1319 N N . ARG A 1 158 ? -38.181 -1.705 63.601 1.00 86.56 158 ARG A N 1
ATOM 1320 C CA . ARG A 1 158 ? -38.261 -2.734 62.549 1.00 86.56 158 ARG A CA 1
ATOM 1321 C C . ARG A 1 158 ? -38.299 -2.091 61.162 1.00 86.56 158 ARG A C 1
ATOM 1323 O O . ARG A 1 158 ? -37.403 -2.341 60.363 1.00 86.56 158 ARG A O 1
ATOM 1330 N N . ASN A 1 159 ? -39.236 -1.168 60.937 1.00 82.88 159 ASN A N 1
ATOM 1331 C CA . ASN A 1 159 ? -39.342 -0.433 59.675 1.00 82.88 159 ASN A CA 1
ATOM 1332 C C . ASN A 1 159 ? -38.046 0.331 59.334 1.00 82.88 159 ASN A C 1
ATOM 1334 O O . ASN A 1 159 ? -37.671 0.423 58.167 1.00 82.88 159 ASN A O 1
ATOM 1338 N N . TYR A 1 160 ? -37.335 0.876 60.326 1.00 85.94 160 TYR A N 1
ATOM 1339 C CA . TYR A 1 160 ? -36.039 1.525 60.108 1.00 85.94 160 TYR A CA 1
ATOM 1340 C C . TYR A 1 160 ? -34.944 0.525 59.687 1.00 85.94 160 TYR A C 1
ATOM 1342 O O . TYR A 1 160 ? -34.218 0.782 58.726 1.00 85.94 160 TYR A O 1
ATOM 1350 N N . CYS A 1 161 ? -34.866 -0.641 60.336 1.00 80.06 161 CYS A N 1
ATOM 1351 C CA . CYS A 1 161 ? -33.955 -1.723 59.954 1.00 80.06 161 CYS A CA 1
ATOM 1352 C C . CYS A 1 161 ? -34.230 -2.246 58.536 1.00 80.06 161 CYS A C 1
ATOM 1354 O O . CYS A 1 161 ? -33.286 -2.431 57.770 1.00 80.06 161 CYS A O 1
ATOM 1356 N N . ASP A 1 162 ? -35.496 -2.424 58.157 1.00 82.00 162 ASP A N 1
ATOM 1357 C CA . ASP A 1 162 ? -35.873 -2.909 56.823 1.00 82.00 162 ASP A CA 1
ATOM 1358 C C . ASP A 1 162 ? -35.459 -1.912 55.722 1.00 82.00 162 ASP A C 1
ATOM 1360 O O . ASP A 1 162 ? -34.891 -2.303 54.700 1.00 82.00 162 ASP A O 1
ATOM 1364 N N . ASN A 1 163 ? -35.614 -0.604 55.968 1.00 81.94 163 ASN A N 1
ATOM 1365 C CA . ASN A 1 163 ? -35.102 0.441 55.073 1.00 81.94 163 ASN A CA 1
ATOM 1366 C C . ASN A 1 163 ? -33.561 0.430 54.966 1.00 81.94 163 ASN A C 1
ATOM 1368 O O . ASN A 1 163 ? -33.021 0.564 53.866 1.00 81.94 163 ASN A O 1
ATOM 1372 N N . LEU A 1 164 ? -32.837 0.218 56.073 1.00 83.12 164 LEU A N 1
ATOM 1373 C CA . LEU A 1 164 ? -31.371 0.080 56.055 1.00 83.12 164 LEU A CA 1
ATOM 1374 C C . LEU A 1 164 ? -30.894 -1.186 55.322 1.00 83.12 164 LEU A C 1
ATOM 1376 O O . LEU A 1 164 ? -29.811 -1.177 54.728 1.00 83.12 164 LEU A O 1
ATOM 1380 N N . ILE A 1 165 ? -31.681 -2.267 55.340 1.00 82.19 165 ILE A N 1
ATOM 1381 C CA . ILE A 1 165 ? -31.405 -3.490 54.574 1.00 82.19 165 ILE A CA 1
ATOM 1382 C C . ILE A 1 165 ? -31.540 -3.214 53.072 1.00 82.19 165 ILE A C 1
ATOM 1384 O O . ILE A 1 165 ? -30.644 -3.600 52.319 1.00 82.19 165 ILE A O 1
ATOM 1388 N N . ILE A 1 166 ? -32.590 -2.504 52.643 1.00 79.31 166 ILE A N 1
ATOM 1389 C CA . ILE A 1 166 ? -32.784 -2.102 51.238 1.00 79.31 166 ILE A CA 1
ATOM 1390 C C . ILE A 1 166 ? -31.612 -1.224 50.769 1.00 79.31 166 ILE A C 1
ATOM 1392 O O . ILE A 1 166 ? -30.936 -1.572 49.803 1.00 79.31 166 ILE A O 1
ATOM 1396 N N . GLN A 1 167 ? -31.259 -0.177 51.524 1.00 75.69 167 GLN A N 1
ATOM 1397 C CA . GLN A 1 167 ? -30.118 0.694 51.196 1.00 75.69 167 GLN A CA 1
ATOM 1398 C C . GLN A 1 167 ? -28.779 -0.068 51.108 1.00 75.69 167 GLN A C 1
ATOM 1400 O O . GLN A 1 167 ? -27.931 0.250 50.272 1.00 75.69 167 GLN A O 1
ATOM 1405 N N . ASN A 1 168 ? -28.581 -1.112 51.924 1.00 74.38 168 ASN A N 1
ATOM 1406 C CA . ASN A 1 168 ? -27.414 -1.997 51.827 1.00 74.38 168 ASN A CA 1
ATOM 1407 C C . ASN A 1 168 ? -27.424 -2.885 50.571 1.00 74.38 168 ASN A C 1
ATOM 1409 O O . ASN A 1 168 ? -26.358 -3.235 50.059 1.00 74.38 168 ASN A O 1
ATOM 1413 N N . GLN A 1 169 ? -28.598 -3.289 50.080 1.00 78.00 169 GLN A N 1
ATOM 1414 C CA . GLN A 1 169 ? -28.724 -4.036 48.825 1.00 78.00 169 GLN A CA 1
ATOM 1415 C C . GLN A 1 169 ? -28.425 -3.127 47.625 1.00 78.00 169 GLN A C 1
ATOM 1417 O O . GLN A 1 169 ? -27.628 -3.513 46.766 1.00 78.00 169 GLN A O 1
ATOM 1422 N N . ASP A 1 170 ? -28.931 -1.892 47.634 1.00 78.88 170 ASP A N 1
ATOM 1423 C CA . ASP A 1 170 ? -28.627 -0.879 46.616 1.00 78.88 170 ASP A CA 1
ATOM 1424 C C . ASP A 1 170 ? -27.126 -0.548 46.572 1.00 78.88 170 ASP A C 1
ATOM 1426 O O . ASP A 1 170 ? -26.512 -0.576 45.504 1.00 78.88 170 ASP A O 1
ATOM 1430 N N . GLN A 1 171 ? -26.476 -0.335 47.725 1.00 76.62 171 GLN A N 1
ATOM 1431 C CA . GLN A 1 171 ? -25.021 -0.124 47.783 1.00 76.62 171 GLN A CA 1
ATOM 1432 C C . GLN A 1 171 ? -24.221 -1.313 47.228 1.00 76.62 171 GLN A C 1
ATOM 1434 O O . GLN A 1 171 ? -23.209 -1.112 46.548 1.00 76.62 171 GLN A O 1
ATOM 1439 N N . LYS A 1 172 ? -24.667 -2.555 47.454 1.00 80.06 172 LYS A N 1
ATOM 1440 C CA . LYS A 1 172 ? -24.037 -3.750 46.864 1.00 80.06 172 LYS A CA 1
ATOM 1441 C C . LYS A 1 172 ? -24.231 -3.803 45.345 1.00 80.06 172 LYS A C 1
ATOM 1443 O O . LYS A 1 172 ? -23.277 -4.126 44.637 1.00 80.06 172 LYS A O 1
ATOM 1448 N N . ALA A 1 173 ? -25.408 -3.436 44.835 1.00 79.19 173 ALA A N 1
ATOM 1449 C CA . ALA A 1 173 ? -25.664 -3.334 43.398 1.00 79.19 173 ALA A CA 1
ATOM 1450 C C . ALA A 1 173 ? -24.789 -2.251 42.735 1.00 79.19 173 ALA A C 1
ATOM 1452 O O . ALA A 1 173 ? -24.127 -2.523 41.733 1.00 79.19 173 ALA A O 1
ATOM 1453 N N . ILE A 1 174 ? -24.693 -1.063 43.342 1.00 81.88 174 ILE A N 1
ATOM 1454 C CA . ILE A 1 174 ? -23.818 0.034 42.893 1.00 81.88 174 ILE A CA 1
ATOM 1455 C C . ILE A 1 174 ? -22.347 -0.411 42.880 1.00 81.88 174 ILE A C 1
ATOM 1457 O O . ILE A 1 174 ? -21.646 -0.189 41.893 1.00 81.88 174 ILE A O 1
ATOM 1461 N N . THR A 1 175 ? -21.886 -1.097 43.931 1.00 83.69 175 THR A N 1
ATOM 1462 C CA . THR A 1 175 ? -20.504 -1.602 44.028 1.00 83.69 175 THR A CA 1
ATOM 1463 C C . THR A 1 175 ? -20.197 -2.640 42.943 1.00 83.69 175 THR A C 1
ATOM 1465 O O . THR A 1 175 ? -19.132 -2.592 42.326 1.00 83.69 175 THR A O 1
ATOM 1468 N N . LYS A 1 176 ? -21.139 -3.548 42.652 1.00 87.38 176 LYS A N 1
ATOM 1469 C CA . LYS A 1 176 ? -21.008 -4.521 41.557 1.00 87.38 176 LYS A CA 1
ATOM 1470 C C . LYS A 1 176 ? -20.912 -3.821 40.197 1.00 87.38 176 LYS A C 1
ATOM 1472 O O . LYS A 1 176 ? -19.993 -4.109 39.432 1.00 87.38 176 LYS A O 1
ATOM 1477 N N . ASN A 1 177 ? -21.812 -2.875 39.926 1.00 83.62 177 ASN A N 1
ATOM 1478 C CA . ASN A 1 177 ? -21.817 -2.110 38.677 1.00 83.62 177 ASN A CA 1
ATOM 1479 C C . ASN A 1 177 ? -20.520 -1.297 38.509 1.00 83.62 177 ASN A C 1
ATOM 1481 O O . ASN A 1 177 ? -19.994 -1.200 37.402 1.00 83.62 177 ASN A O 1
ATOM 1485 N N . TYR A 1 178 ? -19.962 -0.759 39.599 1.00 88.94 178 TYR A N 1
ATOM 1486 C CA . TYR A 1 178 ? -18.684 -0.044 39.578 1.00 88.94 178 TYR A CA 1
ATOM 1487 C C . TYR A 1 178 ? -17.506 -0.945 39.172 1.00 88.94 178 TYR A C 1
ATOM 1489 O O . TYR A 1 178 ? -16.724 -0.557 38.303 1.00 88.94 178 TYR A O 1
ATOM 1497 N N . GLU A 1 179 ? -17.384 -2.155 39.731 1.00 88.06 179 GLU A N 1
ATOM 1498 C CA . GLU A 1 179 ? -16.340 -3.107 39.310 1.00 88.06 179 GLU A CA 1
ATOM 1499 C C . GLU A 1 179 ? -16.517 -3.564 37.851 1.00 88.06 179 GLU A C 1
ATOM 1501 O O . GLU A 1 179 ? -15.531 -3.761 37.138 1.00 88.06 179 GLU A O 1
ATOM 1506 N N . GLU A 1 180 ? -17.756 -3.671 37.367 1.00 88.81 180 GLU A N 1
ATOM 1507 C CA . GLU A 1 180 ? -18.051 -4.014 35.973 1.00 88.81 180 GLU A CA 1
ATOM 1508 C C . GLU A 1 180 ? -17.670 -2.882 35.000 1.00 88.81 180 GLU A C 1
ATOM 1510 O O . GLU A 1 180 ? -16.936 -3.122 34.039 1.00 88.81 180 GLU A O 1
ATOM 1515 N N . VAL A 1 181 ? -18.025 -1.627 35.301 1.00 87.44 181 VAL A N 1
ATOM 1516 C CA . VAL A 1 181 ? -17.576 -0.438 34.544 1.00 87.44 181 VAL A CA 1
ATOM 1517 C C . VAL A 1 181 ? -16.049 -0.283 34.593 1.00 87.44 181 VAL A C 1
ATOM 1519 O O . VAL A 1 181 ? -15.411 0.040 33.591 1.00 87.44 181 VAL A O 1
ATOM 1522 N N . LYS A 1 182 ? -15.417 -0.574 35.733 1.00 91.38 182 LYS A N 1
ATOM 1523 C CA . LYS A 1 182 ? -13.954 -0.583 35.909 1.00 91.38 182 LYS A CA 1
ATOM 1524 C C . LYS A 1 182 ? -13.272 -1.680 35.078 1.00 91.38 182 LYS A C 1
ATOM 1526 O O . LYS A 1 182 ? -12.171 -1.455 34.569 1.00 91.38 182 LYS A O 1
ATOM 1531 N N . LYS A 1 183 ? -13.918 -2.836 34.884 1.00 89.62 183 LYS A N 1
ATOM 1532 C CA . LYS A 1 183 ? -13.468 -3.898 33.967 1.00 89.62 183 LYS A CA 1
ATOM 1533 C C . LYS A 1 183 ? -13.606 -3.468 32.502 1.00 89.62 183 LYS A C 1
ATOM 1535 O O . LYS A 1 183 ? -12.630 -3.574 31.762 1.00 89.62 183 LYS A O 1
ATOM 1540 N N . GLN A 1 184 ? -14.753 -2.906 32.115 1.00 89.38 184 GLN A N 1
ATOM 1541 C CA . GLN A 1 184 ? -14.981 -2.353 30.771 1.00 89.38 184 GLN A CA 1
ATOM 1542 C C . GLN A 1 184 ? -13.960 -1.255 30.433 1.00 89.38 184 GLN A C 1
ATOM 1544 O O . GLN A 1 184 ? -13.339 -1.296 29.373 1.00 89.38 184 GLN A O 1
ATOM 1549 N N . LYS A 1 185 ? -13.684 -0.335 31.371 1.00 91.56 185 LYS A N 1
ATOM 1550 C CA . LYS A 1 185 ? -12.650 0.703 31.225 1.00 91.56 185 LYS A CA 1
ATOM 1551 C C . LYS A 1 185 ? -11.273 0.108 30.915 1.00 91.56 185 LYS A C 1
ATOM 1553 O O . LYS A 1 185 ? -10.604 0.601 30.012 1.00 91.56 185 LYS A O 1
ATOM 1558 N N . LYS A 1 186 ? -10.855 -0.958 31.611 1.00 91.25 186 LYS A N 1
ATOM 1559 C CA . LYS A 1 186 ? -9.584 -1.645 31.314 1.00 91.25 186 LYS A CA 1
ATOM 1560 C C . LYS A 1 186 ? -9.563 -2.250 29.907 1.00 91.25 186 LYS A C 1
ATOM 1562 O O . LYS A 1 186 ? -8.557 -2.114 29.221 1.00 91.25 186 LYS A O 1
ATOM 1567 N N . GLN A 1 187 ? -10.663 -2.862 29.464 1.00 90.88 187 GLN A N 1
ATOM 1568 C CA . GLN A 1 187 ? -10.768 -3.422 28.111 1.00 90.88 187 GLN A CA 1
ATOM 1569 C C . GLN A 1 187 ? -10.690 -2.325 27.036 1.00 90.88 187 GLN A C 1
ATOM 1571 O O . GLN A 1 187 ? -9.931 -2.468 26.081 1.00 90.88 187 GLN A O 1
ATOM 1576 N N . MET A 1 188 ? -11.374 -1.191 27.231 1.00 92.00 188 MET A N 1
ATOM 1577 C CA . MET A 1 188 ? -11.252 -0.028 26.340 1.00 92.00 188 MET A CA 1
ATOM 1578 C C . MET A 1 188 ? -9.828 0.545 26.322 1.00 92.00 188 MET A C 1
ATOM 1580 O O . MET A 1 188 ? -9.323 0.880 25.257 1.00 92.00 188 MET A O 1
ATOM 1584 N N . GLN A 1 189 ? -9.143 0.619 27.469 1.00 91.88 189 GLN A N 1
ATOM 1585 C CA . GLN A 1 189 ? -7.746 1.072 27.528 1.00 91.88 189 GLN A CA 1
ATOM 1586 C C . GLN A 1 189 ? -6.793 0.140 26.759 1.00 91.88 189 GLN A C 1
ATOM 1588 O O . GLN A 1 189 ? -5.872 0.624 26.109 1.00 91.88 189 GLN A O 1
ATOM 1593 N N . GLN A 1 190 ? -7.027 -1.176 26.775 1.00 92.19 190 GLN A N 1
ATOM 1594 C CA . GLN A 1 190 ? -6.265 -2.127 25.955 1.00 92.19 190 GLN A CA 1
ATOM 1595 C C . GLN A 1 190 ? -6.556 -1.951 24.455 1.00 92.19 190 GLN A C 1
ATOM 1597 O O . GLN A 1 190 ? -5.625 -1.910 23.656 1.00 92.19 190 GLN A O 1
ATOM 1602 N N . GLN A 1 191 ? -7.824 -1.760 24.077 1.00 93.31 191 GLN A N 1
ATOM 1603 C CA . GLN A 1 191 ? -8.216 -1.486 22.687 1.00 93.31 191 GLN A CA 1
ATOM 1604 C C . GLN A 1 191 ? -7.621 -0.173 22.154 1.00 93.31 191 GLN A C 1
ATOM 1606 O O . GLN A 1 191 ? -7.204 -0.123 21.000 1.00 93.31 191 GLN A O 1
ATOM 1611 N N . ILE A 1 192 ? -7.535 0.870 22.988 1.00 92.94 192 ILE A N 1
ATOM 1612 C CA . ILE A 1 192 ? -6.878 2.138 22.639 1.00 92.94 192 ILE A CA 1
ATOM 1613 C C . ILE A 1 192 ? -5.387 1.908 22.361 1.00 92.94 192 ILE A C 1
ATOM 1615 O O . ILE A 1 192 ? -4.930 2.276 21.286 1.00 92.94 192 ILE A O 1
ATOM 1619 N N . LEU A 1 193 ? -4.661 1.214 23.245 1.00 93.19 193 LEU A N 1
ATOM 1620 C CA . LEU A 1 193 ? -3.235 0.901 23.045 1.00 93.19 193 LEU A CA 1
ATOM 1621 C C . LEU A 1 193 ? -2.977 0.073 21.769 1.00 93.19 193 LEU A C 1
ATOM 1623 O O . LEU A 1 193 ? -1.992 0.296 21.063 1.00 93.19 193 LEU A O 1
ATOM 1627 N N . GLU A 1 194 ? -3.864 -0.868 21.431 1.00 94.00 194 GLU A N 1
ATOM 1628 C CA . GLU A 1 194 ? -3.781 -1.609 20.164 1.00 94.00 194 GLU A CA 1
ATOM 1629 C C . GLU A 1 194 ? -4.024 -0.729 18.929 1.00 94.00 194 GLU A C 1
ATOM 1631 O O . GLU A 1 194 ? -3.420 -0.967 17.881 1.00 94.00 194 GLU A O 1
ATOM 1636 N N . LEU A 1 195 ? -4.919 0.259 19.022 1.00 93.00 195 LEU A N 1
ATOM 1637 C CA . LEU A 1 195 ? -5.199 1.208 17.943 1.00 93.00 195 LEU A CA 1
ATOM 1638 C C . LEU A 1 195 ? -4.067 2.229 17.785 1.00 93.00 195 LEU A C 1
ATOM 1640 O O . LEU A 1 195 ? -3.638 2.472 16.662 1.00 93.00 195 LEU A O 1
ATOM 1644 N N . GLU A 1 196 ? -3.530 2.757 18.885 1.00 93.25 196 GLU A N 1
ATOM 1645 C CA . GLU A 1 196 ? -2.351 3.632 18.902 1.00 93.25 196 GLU A CA 1
ATOM 1646 C C . GLU A 1 196 ? -1.150 2.948 18.240 1.00 93.25 196 GLU A C 1
ATOM 1648 O O . GLU A 1 196 ? -0.510 3.539 17.369 1.00 93.25 196 GLU A O 1
ATOM 1653 N N . LYS A 1 197 ? -0.904 1.668 18.555 1.00 94.94 197 LYS A N 1
ATOM 1654 C CA . LYS A 1 197 ? 0.133 0.891 17.869 1.00 94.94 197 LYS A CA 1
ATOM 1655 C C . LYS A 1 197 ? -0.145 0.754 16.365 1.00 94.94 197 LYS A C 1
ATOM 1657 O O . LYS A 1 197 ? 0.744 1.022 15.565 1.00 94.94 197 LYS A O 1
ATOM 1662 N N . LYS A 1 198 ? -1.368 0.388 15.959 1.00 93.88 198 LYS A N 1
ATOM 1663 C CA . LYS A 1 198 ? -1.743 0.270 14.532 1.00 93.88 198 LYS A CA 1
ATOM 1664 C C . LYS A 1 198 ? -1.591 1.599 13.777 1.00 93.88 198 LYS A C 1
ATOM 1666 O O . LYS A 1 198 ? -1.231 1.586 12.602 1.00 93.88 198 LYS A O 1
ATOM 1671 N N . ILE A 1 199 ? -1.829 2.734 14.437 1.00 92.44 199 ILE A N 1
ATOM 1672 C CA . ILE A 1 199 ? -1.585 4.077 13.890 1.00 92.44 199 ILE A CA 1
ATOM 1673 C C . ILE A 1 199 ? -0.081 4.312 13.688 1.00 92.44 199 ILE A C 1
ATOM 1675 O O . ILE A 1 199 ? 0.305 4.715 12.595 1.00 92.44 199 ILE A O 1
ATOM 1679 N N . GLN A 1 200 ? 0.768 3.989 14.670 1.00 93.62 200 GLN A N 1
ATOM 1680 C CA . GLN A 1 200 ? 2.231 4.090 14.533 1.00 93.62 200 GLN A CA 1
ATOM 1681 C C . GLN A 1 200 ? 2.783 3.174 13.427 1.00 93.62 200 GLN A C 1
ATOM 1683 O O . GLN A 1 200 ? 3.549 3.628 12.577 1.00 93.62 200 GLN A O 1
ATOM 1688 N N . ASP A 1 201 ? 2.351 1.909 13.387 1.00 91.62 201 ASP A N 1
ATOM 1689 C CA . ASP A 1 201 ? 2.714 0.951 12.335 1.00 91.62 201 ASP A CA 1
ATOM 1690 C C . ASP A 1 201 ? 2.301 1.483 10.941 1.00 91.62 201 ASP A C 1
ATOM 1692 O O . ASP A 1 201 ? 3.055 1.358 9.975 1.00 91.62 201 ASP A O 1
ATOM 1696 N N . SER A 1 202 ? 1.141 2.149 10.839 1.00 93.00 202 SER A N 1
ATOM 1697 C CA . SER A 1 202 ? 0.654 2.778 9.598 1.00 93.00 202 SER A CA 1
ATOM 1698 C C . SER A 1 202 ? 1.439 4.041 9.214 1.00 93.00 202 SER A C 1
ATOM 1700 O O . SER A 1 202 ? 1.734 4.236 8.036 1.00 93.00 202 SER A O 1
ATOM 1702 N N . GLN A 1 203 ? 1.823 4.883 10.179 1.00 93.25 203 GLN A N 1
ATOM 1703 C CA . GLN A 1 203 ? 2.659 6.070 9.948 1.00 93.25 203 GLN A CA 1
ATOM 1704 C C . GLN A 1 203 ? 4.028 5.678 9.375 1.00 93.25 203 GLN A C 1
ATOM 1706 O O . GLN A 1 203 ? 4.438 6.215 8.350 1.00 93.25 203 GLN A O 1
ATOM 1711 N N . GLN A 1 204 ? 4.667 4.644 9.931 1.00 93.25 204 GLN A N 1
ATOM 1712 C CA . GLN A 1 204 ? 5.920 4.099 9.393 1.00 93.25 204 GLN A CA 1
ATOM 1713 C C . GLN A 1 204 ? 5.784 3.468 7.997 1.00 93.25 204 GLN A C 1
ATOM 1715 O O . GLN A 1 204 ? 6.797 3.230 7.336 1.00 93.25 204 GLN A O 1
ATOM 1720 N N . ILE A 1 205 ? 4.573 3.104 7.560 1.00 92.75 205 ILE A N 1
ATOM 1721 C CA . ILE A 1 205 ? 4.314 2.649 6.186 1.00 92.75 205 ILE A CA 1
ATOM 1722 C C . ILE A 1 205 ? 4.185 3.859 5.255 1.00 92.75 205 ILE A C 1
ATOM 1724 O O . ILE A 1 205 ? 4.760 3.826 4.171 1.00 92.75 205 ILE A O 1
ATOM 1728 N N . ILE A 1 206 ? 3.509 4.927 5.689 1.00 92.12 206 ILE A N 1
ATOM 1729 C CA . ILE A 1 206 ? 3.386 6.186 4.936 1.00 92.12 206 ILE A CA 1
ATOM 1730 C C . ILE A 1 206 ? 4.772 6.800 4.693 1.00 92.12 206 ILE A C 1
ATOM 1732 O O . ILE A 1 206 ? 5.133 6.998 3.540 1.00 92.12 206 ILE A O 1
ATOM 1736 N N . GLU A 1 207 ? 5.609 6.949 5.725 1.00 93.25 207 GLU A N 1
ATOM 1737 C CA . GLU A 1 207 ? 6.986 7.467 5.591 1.00 93.25 207 GLU A CA 1
ATOM 1738 C C . GLU A 1 207 ? 7.824 6.680 4.558 1.00 93.25 207 GLU A C 1
ATOM 1740 O O . GLU A 1 207 ? 8.581 7.253 3.772 1.00 93.25 207 GLU A O 1
ATOM 1745 N N . LYS A 1 208 ? 7.660 5.349 4.511 1.00 93.06 208 LYS A N 1
ATOM 1746 C CA . LYS A 1 208 ? 8.346 4.467 3.545 1.00 93.06 208 LYS A CA 1
ATOM 1747 C C . LYS A 1 208 ? 7.762 4.545 2.132 1.00 93.06 208 LYS A C 1
ATOM 1749 O O . LYS A 1 208 ? 8.452 4.170 1.185 1.00 93.06 208 LYS A O 1
ATOM 1754 N N . LEU A 1 209 ? 6.512 4.975 1.977 1.00 92.50 209 LEU A N 1
ATOM 1755 C CA . LEU A 1 209 ? 5.895 5.236 0.677 1.00 92.50 209 LEU A CA 1
ATOM 1756 C C . LEU A 1 209 ? 6.289 6.622 0.161 1.00 92.50 209 LEU A C 1
ATOM 1758 O O . LEU A 1 209 ? 6.708 6.719 -0.987 1.00 92.50 209 LEU A O 1
ATOM 1762 N N . ASP A 1 210 ? 6.271 7.648 1.012 1.00 93.12 210 ASP A N 1
ATOM 1763 C CA . ASP A 1 210 ? 6.693 9.009 0.664 1.00 93.12 210 ASP A CA 1
ATOM 1764 C C . ASP A 1 210 ? 8.162 9.040 0.211 1.00 93.12 210 ASP A C 1
ATOM 1766 O O . ASP A 1 210 ? 8.478 9.626 -0.826 1.00 93.12 210 ASP A O 1
ATOM 1770 N N . GLN A 1 211 ? 9.059 8.318 0.900 1.00 92.81 211 GLN A N 1
ATOM 1771 C CA . GLN A 1 211 ? 10.448 8.164 0.446 1.00 92.81 211 GLN A CA 1
ATOM 1772 C C . GLN A 1 211 ? 10.533 7.508 -0.943 1.00 92.81 211 GLN A C 1
ATOM 1774 O O . GLN A 1 211 ? 11.271 7.985 -1.800 1.00 92.81 211 GLN A O 1
ATOM 1779 N N . ARG A 1 212 ? 9.747 6.453 -1.205 1.00 92.44 212 ARG A N 1
ATOM 1780 C CA . ARG A 1 212 ? 9.724 5.784 -2.519 1.00 92.44 212 ARG A CA 1
ATOM 1781 C C . ARG A 1 212 ? 9.195 6.690 -3.629 1.00 92.44 212 ARG A C 1
ATOM 1783 O O . ARG A 1 212 ? 9.684 6.591 -4.750 1.00 92.44 212 ARG A O 1
ATOM 1790 N N . VAL A 1 213 ? 8.226 7.558 -3.334 1.00 92.69 213 VAL A N 1
ATOM 1791 C CA . VAL A 1 213 ? 7.729 8.560 -4.289 1.00 92.69 213 VAL A CA 1
ATOM 1792 C C . VAL A 1 213 ? 8.829 9.577 -4.601 1.00 92.69 213 VAL A C 1
ATOM 1794 O O . VAL A 1 213 ? 9.109 9.805 -5.774 1.00 92.69 213 VAL A O 1
ATOM 1797 N N . CYS A 1 214 ? 9.538 10.093 -3.590 1.00 91.31 214 CYS A N 1
ATOM 1798 C CA . CYS A 1 214 ? 10.705 10.961 -3.791 1.00 91.31 214 CYS A CA 1
ATOM 1799 C C . CYS A 1 214 ? 11.806 10.294 -4.641 1.00 91.31 214 CYS A C 1
ATOM 1801 O O . CYS A 1 214 ? 12.342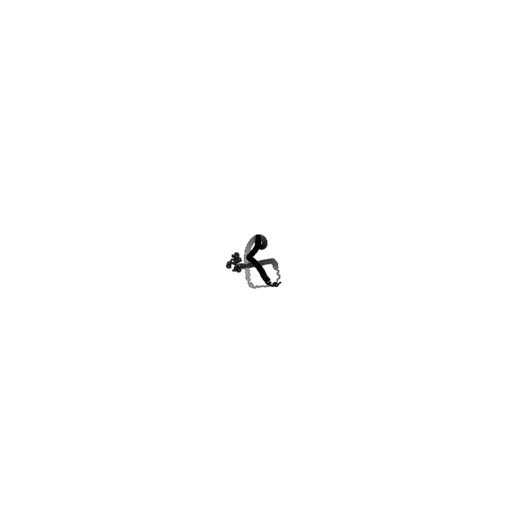 10.919 -5.560 1.00 91.31 214 CYS A O 1
ATOM 1803 N N . ASP A 1 215 ? 12.118 9.021 -4.376 1.00 91.50 215 ASP A N 1
ATOM 1804 C CA . ASP A 1 215 ? 13.099 8.250 -5.149 1.00 91.50 215 ASP A CA 1
ATOM 1805 C C . ASP A 1 215 ? 12.657 8.093 -6.620 1.00 91.50 215 ASP A C 1
ATOM 1807 O O . ASP A 1 215 ? 13.466 8.241 -7.540 1.00 91.50 215 ASP A O 1
ATOM 1811 N N . GLN A 1 216 ? 11.366 7.830 -6.857 1.00 93.56 216 GLN A N 1
ATOM 1812 C CA . GLN A 1 216 ? 10.781 7.706 -8.197 1.00 93.56 216 GLN A CA 1
ATOM 1813 C C . GLN A 1 216 ? 10.733 9.044 -8.947 1.00 93.56 216 GLN A C 1
ATOM 1815 O O . GLN A 1 216 ? 11.102 9.085 -10.121 1.00 93.56 216 GLN A O 1
ATOM 1820 N N . ASP A 1 217 ? 10.361 10.146 -8.296 1.00 93.12 217 ASP A N 1
ATOM 1821 C CA . ASP A 1 217 ? 10.376 11.481 -8.906 1.00 93.12 217 ASP A CA 1
ATOM 1822 C C . ASP A 1 217 ? 11.796 11.904 -9.310 1.00 93.12 217 ASP A C 1
ATOM 1824 O O . ASP A 1 217 ? 11.998 12.464 -10.394 1.00 93.12 217 ASP A O 1
ATOM 1828 N N . GLN A 1 218 ? 12.810 11.574 -8.503 1.00 91.50 218 GLN A N 1
ATOM 1829 C CA . GLN A 1 218 ? 14.206 11.828 -8.861 1.00 91.50 218 GLN A CA 1
ATOM 1830 C C . GLN A 1 218 ? 14.680 10.930 -10.022 1.00 91.50 218 GLN A C 1
ATOM 1832 O O . GLN A 1 218 ? 15.406 11.410 -10.895 1.00 91.50 218 GLN A O 1
ATOM 1837 N N . GLN A 1 219 ? 14.226 9.673 -10.115 1.00 90.69 219 GLN A N 1
ATOM 1838 C CA . GLN A 1 219 ? 14.464 8.831 -11.300 1.00 90.69 219 GLN A CA 1
ATOM 1839 C C . GLN A 1 219 ? 13.793 9.407 -12.558 1.00 90.69 219 GLN A C 1
ATOM 1841 O O . GLN A 1 219 ? 14.433 9.510 -13.604 1.00 90.69 219 GLN A O 1
ATOM 1846 N N . ILE A 1 220 ? 12.535 9.853 -12.464 1.00 90.12 220 ILE A N 1
ATOM 1847 C CA . ILE A 1 220 ? 11.795 10.493 -13.566 1.00 90.12 220 ILE A CA 1
ATOM 1848 C C . ILE A 1 220 ? 12.493 11.783 -14.020 1.00 90.12 220 ILE A C 1
ATOM 1850 O O . ILE A 1 220 ? 12.555 12.066 -15.218 1.00 90.12 220 ILE A O 1
ATOM 1854 N N . LYS A 1 221 ? 13.041 12.564 -13.083 1.00 92.81 221 LYS A N 1
ATOM 1855 C CA . LYS A 1 221 ? 13.828 13.767 -13.373 1.00 92.81 221 LYS A CA 1
ATOM 1856 C C . LYS A 1 221 ? 15.109 13.433 -14.145 1.00 92.81 221 LYS A C 1
ATOM 1858 O O . LYS A 1 221 ? 15.335 14.033 -15.193 1.00 92.81 221 LYS A O 1
ATOM 1863 N N . ASN A 1 222 ? 15.877 12.438 -13.692 1.00 91.19 222 ASN A N 1
ATOM 1864 C CA . ASN A 1 222 ? 17.081 11.968 -14.389 1.00 91.19 222 ASN A CA 1
ATOM 1865 C C . ASN A 1 222 ? 16.752 11.478 -15.813 1.00 91.19 222 ASN A C 1
ATOM 1867 O O . ASN A 1 222 ? 17.407 11.873 -16.771 1.00 91.19 222 ASN A O 1
ATOM 1871 N N . LEU A 1 223 ? 15.690 10.679 -15.975 1.00 92.31 223 LEU A N 1
ATOM 1872 C CA . LEU A 1 223 ? 15.269 10.150 -17.280 1.00 92.31 223 LEU A CA 1
ATOM 1873 C C . LEU A 1 223 ? 14.841 11.249 -18.269 1.00 92.31 223 LEU A C 1
ATOM 1875 O O . LEU A 1 223 ? 15.100 11.128 -19.466 1.00 92.31 223 LEU A O 1
ATOM 1879 N N . LYS A 1 224 ? 14.226 12.339 -17.788 1.00 91.00 224 LYS A N 1
ATOM 1880 C CA . LYS A 1 224 ? 13.898 13.518 -18.612 1.00 91.00 224 LYS A CA 1
ATOM 1881 C C . LYS A 1 224 ? 15.148 14.284 -19.055 1.00 91.00 224 LYS A C 1
ATOM 1883 O O . LYS A 1 224 ? 15.178 14.804 -20.169 1.00 91.00 224 LYS A O 1
ATOM 1888 N N . GLU A 1 225 ? 16.175 14.347 -18.212 1.00 92.31 225 GLU A N 1
ATOM 1889 C CA . GLU A 1 225 ? 17.460 14.966 -18.551 1.00 92.31 225 GLU A CA 1
ATOM 1890 C C . GLU A 1 225 ? 18.237 14.117 -19.572 1.00 92.31 225 GLU A C 1
ATOM 1892 O O . GLU A 1 225 ? 18.665 14.635 -20.603 1.00 92.31 225 GLU A O 1
ATOM 1897 N N . ASP A 1 226 ? 18.277 12.795 -19.385 1.00 89.31 226 ASP A N 1
ATOM 1898 C CA . ASP A 1 226 ? 18.783 11.831 -20.370 1.00 89.31 226 ASP A CA 1
ATOM 1899 C C . ASP A 1 226 ? 18.056 11.914 -21.720 1.00 89.31 226 ASP A C 1
ATOM 1901 O O . ASP A 1 226 ? 18.693 11.835 -22.773 1.00 89.31 226 ASP A O 1
ATOM 1905 N N . GLN A 1 227 ? 16.725 12.054 -21.713 1.00 90.69 227 GLN A N 1
ATOM 1906 C CA . GLN A 1 227 ? 15.941 12.240 -22.936 1.00 90.69 227 GLN A CA 1
ATOM 1907 C C . GLN A 1 227 ? 16.349 13.535 -23.647 1.00 90.69 227 GLN A C 1
ATOM 1909 O O . GLN A 1 227 ? 16.668 13.496 -24.833 1.00 90.69 227 GLN A O 1
ATOM 1914 N N . LYS A 1 228 ? 16.406 14.660 -22.925 1.00 92.06 228 LYS A N 1
ATOM 1915 C CA . LYS A 1 228 ? 16.823 15.958 -23.473 1.00 92.06 228 LYS A CA 1
ATOM 1916 C C . LYS A 1 228 ? 18.239 15.905 -24.064 1.00 92.06 228 LYS A C 1
ATOM 1918 O O . LYS A 1 228 ? 18.483 16.455 -25.135 1.00 92.06 228 LYS A O 1
ATOM 1923 N N . ASN A 1 229 ? 19.162 15.205 -23.406 1.00 90.62 229 ASN A N 1
ATOM 1924 C CA . ASN A 1 229 ? 20.523 15.010 -23.902 1.00 90.62 229 ASN A CA 1
ATOM 1925 C C . ASN A 1 229 ? 20.539 14.188 -25.205 1.00 90.62 229 ASN A C 1
ATOM 1927 O O . ASN A 1 229 ? 21.191 14.587 -26.167 1.00 90.62 229 ASN A O 1
ATOM 1931 N N . LYS A 1 230 ? 19.748 13.109 -25.293 1.00 90.69 230 LYS A N 1
ATOM 1932 C CA . LYS A 1 230 ? 19.571 12.324 -26.533 1.00 90.69 230 LYS A CA 1
ATOM 1933 C C . LYS A 1 230 ? 18.919 13.145 -27.653 1.00 90.69 230 LYS A C 1
ATOM 1935 O O . LYS A 1 230 ? 19.327 13.027 -28.806 1.00 90.69 230 LYS A O 1
ATOM 1940 N N . GLU A 1 231 ? 17.945 13.996 -27.336 1.00 89.56 231 GLU A N 1
ATOM 1941 C CA . GLU A 1 231 ? 17.317 14.914 -28.296 1.00 89.56 231 GLU A CA 1
ATOM 1942 C C . GLU A 1 231 ? 18.324 15.931 -28.857 1.00 89.56 231 GLU A C 1
ATOM 1944 O O . GLU A 1 231 ? 18.364 16.124 -30.074 1.00 89.56 231 GLU A O 1
ATOM 1949 N N . ASN A 1 232 ? 19.202 16.491 -28.016 1.00 89.25 232 ASN A N 1
ATOM 1950 C CA . ASN A 1 232 ? 20.314 17.342 -28.457 1.00 89.25 232 ASN A CA 1
ATOM 1951 C C . ASN A 1 232 ? 21.265 16.587 -29.405 1.00 89.25 232 ASN A C 1
ATOM 1953 O O . ASN A 1 232 ? 21.515 17.061 -30.511 1.00 89.25 232 ASN A O 1
ATOM 1957 N N . THR A 1 233 ? 21.713 15.376 -29.049 1.00 89.31 233 THR A N 1
ATOM 1958 C CA . THR A 1 233 ? 22.582 14.554 -29.917 1.00 89.31 233 THR A CA 1
ATOM 1959 C C . THR A 1 233 ? 21.916 14.212 -31.259 1.00 89.31 233 THR A C 1
ATOM 1961 O O . THR A 1 233 ? 22.572 14.168 -32.300 1.00 89.31 233 THR A O 1
ATOM 1964 N N . ILE A 1 234 ? 20.592 14.016 -31.282 1.00 87.94 234 ILE A N 1
ATOM 1965 C CA . ILE A 1 234 ? 19.823 13.815 -32.522 1.00 87.94 234 ILE A CA 1
ATOM 1966 C C . ILE A 1 234 ? 19.774 15.098 -33.372 1.00 87.94 234 ILE A C 1
ATOM 1968 O O . ILE A 1 234 ? 19.759 15.009 -34.602 1.00 87.94 234 ILE A O 1
ATOM 1972 N N . ILE A 1 235 ? 19.747 16.285 -32.758 1.00 89.88 235 ILE A N 1
ATOM 1973 C CA . ILE A 1 235 ? 19.826 17.576 -33.462 1.00 89.88 235 ILE A CA 1
ATOM 1974 C C . ILE A 1 235 ? 21.231 17.782 -34.050 1.00 89.88 235 I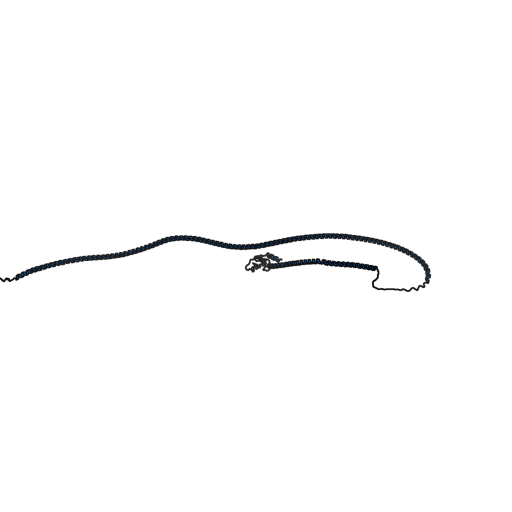LE A C 1
ATOM 1976 O O . ILE A 1 235 ? 21.343 18.101 -35.233 1.00 89.88 235 ILE A O 1
ATOM 1980 N N . GLU A 1 236 ? 22.287 17.513 -33.282 1.00 89.75 236 GLU A N 1
ATOM 1981 C CA . GLU A 1 236 ? 23.686 17.570 -33.738 1.00 89.75 236 GLU A CA 1
ATOM 1982 C C . GLU A 1 236 ? 23.933 16.621 -34.922 1.00 89.75 236 GLU A C 1
ATOM 1984 O O . GLU A 1 236 ? 24.430 17.040 -35.968 1.00 89.75 236 GLU A O 1
ATOM 1989 N N . TYR A 1 237 ? 23.484 15.364 -34.821 1.00 89.81 237 TYR A N 1
ATOM 1990 C CA . TYR A 1 237 ? 23.597 14.386 -35.906 1.00 89.81 237 TYR A CA 1
ATOM 1991 C C . TYR A 1 237 ? 22.823 14.798 -37.172 1.00 89.81 237 TYR A C 1
ATOM 1993 O O . TYR A 1 237 ? 23.289 14.571 -38.292 1.00 89.81 237 TYR A O 1
ATOM 2001 N N . LYS A 1 238 ? 21.658 15.450 -37.027 1.00 89.25 238 LYS A N 1
ATOM 2002 C CA . LYS A 1 238 ? 20.936 16.050 -38.165 1.00 89.25 238 LYS A CA 1
ATOM 2003 C C . LYS A 1 238 ? 21.732 17.195 -38.799 1.00 89.25 238 LYS A C 1
ATOM 2005 O O . LYS A 1 238 ? 21.734 17.284 -40.024 1.00 89.25 238 LYS A O 1
ATOM 2010 N N . GLY A 1 239 ? 22.422 18.010 -37.998 1.00 90.06 239 GLY A N 1
ATOM 2011 C CA . GLY A 1 239 ? 23.359 19.036 -38.467 1.00 90.06 239 GLY A CA 1
ATOM 2012 C C . GLY A 1 239 ? 24.473 18.436 -39.324 1.00 90.06 239 GLY A C 1
ATOM 2013 O O . GLY A 1 239 ? 24.533 18.709 -40.521 1.00 90.06 239 GLY A O 1
ATOM 2014 N N . TYR A 1 240 ? 25.255 17.506 -38.766 1.00 90.25 240 TYR A N 1
ATOM 2015 C CA . TYR A 1 240 ? 26.338 16.834 -39.497 1.00 90.25 240 TYR A CA 1
ATOM 2016 C C . TYR A 1 240 ? 25.864 16.142 -40.784 1.00 90.25 240 TYR A C 1
ATOM 2018 O O . TYR A 1 240 ? 26.567 16.154 -41.794 1.00 90.25 240 TYR A O 1
ATOM 2026 N N . LYS A 1 241 ? 24.652 15.567 -40.791 1.00 90.25 241 LYS A N 1
ATOM 2027 C CA . LYS A 1 241 ? 24.062 14.978 -42.001 1.00 90.25 241 LYS A CA 1
ATOM 2028 C C . LYS A 1 241 ? 23.724 16.028 -43.068 1.00 90.25 241 LYS A C 1
ATOM 2030 O O . LYS A 1 241 ? 23.885 15.748 -44.254 1.00 90.25 241 LYS A O 1
ATOM 2035 N N . ILE A 1 242 ? 23.266 17.217 -42.677 1.00 90.25 242 ILE A N 1
ATOM 2036 C CA . ILE A 1 242 ? 23.031 18.336 -43.601 1.00 90.25 242 ILE A CA 1
ATOM 2037 C C . ILE A 1 242 ? 24.362 18.834 -44.179 1.00 90.25 242 ILE A C 1
ATOM 2039 O O . ILE A 1 242 ? 24.453 19.020 -45.393 1.00 90.25 242 ILE A O 1
ATOM 2043 N N . ASP A 1 243 ? 25.396 18.984 -43.351 1.00 89.38 243 ASP A N 1
ATOM 2044 C CA . ASP A 1 243 ? 26.727 19.429 -43.786 1.00 89.38 243 ASP A CA 1
ATOM 2045 C C . ASP A 1 243 ? 27.366 18.442 -44.777 1.00 89.38 243 ASP A C 1
ATOM 2047 O O . ASP A 1 243 ? 27.905 18.854 -45.808 1.00 89.38 243 ASP A O 1
ATOM 2051 N N . LEU A 1 244 ? 27.232 17.133 -44.522 1.00 90.44 244 LEU A N 1
ATOM 2052 C CA . LEU A 1 244 ? 27.671 16.077 -45.439 1.00 90.44 244 LEU A CA 1
ATOM 2053 C C . LEU A 1 244 ? 26.975 16.198 -46.806 1.00 90.44 244 LEU A C 1
ATOM 2055 O O . LEU A 1 244 ? 27.647 16.233 -47.834 1.00 90.44 244 LEU A O 1
ATOM 2059 N N . ILE A 1 245 ? 25.645 16.345 -46.823 1.00 88.94 245 ILE A N 1
ATOM 2060 C CA . ILE A 1 245 ? 24.860 16.498 -48.060 1.00 88.94 245 ILE A CA 1
ATOM 2061 C C . ILE A 1 245 ? 25.268 17.772 -48.822 1.00 88.94 245 ILE A C 1
ATOM 2063 O O . ILE A 1 245 ? 25.347 17.762 -50.052 1.00 88.94 245 ILE A O 1
ATOM 2067 N N . GLN A 1 246 ? 25.564 18.875 -48.126 1.00 90.12 246 GLN A N 1
ATOM 2068 C CA . GLN A 1 246 ? 26.073 20.094 -48.766 1.00 90.12 246 GLN A CA 1
ATOM 2069 C C . GLN A 1 246 ? 27.468 19.887 -49.379 1.00 90.12 246 GLN A C 1
ATOM 2071 O O . GLN A 1 246 ? 27.733 20.375 -50.482 1.00 90.12 246 GLN A O 1
ATOM 2076 N N . LEU A 1 247 ? 28.351 19.145 -48.704 1.00 91.50 247 LEU A N 1
ATOM 2077 C CA . LEU A 1 247 ? 29.684 18.805 -49.205 1.00 91.50 247 LEU A CA 1
ATOM 2078 C C . LEU A 1 247 ? 29.615 17.875 -50.429 1.00 91.50 247 LEU A C 1
ATOM 2080 O O . LEU A 1 247 ? 30.290 18.130 -51.427 1.00 91.50 247 LEU A O 1
ATOM 2084 N N . GLU A 1 248 ? 28.753 16.858 -50.398 1.00 88.81 248 GLU A N 1
ATOM 2085 C CA . GLU A 1 248 ? 28.462 15.980 -51.537 1.00 88.81 248 GLU A CA 1
ATOM 2086 C C . GLU A 1 248 ? 27.942 16.784 -52.736 1.00 88.81 248 GLU A C 1
ATOM 2088 O O . GLU A 1 248 ? 28.505 16.695 -53.827 1.00 88.81 248 GLU A O 1
ATOM 2093 N N . GLN A 1 249 ? 26.944 17.653 -52.541 1.00 89.50 249 GLN A N 1
ATOM 2094 C CA . GLN A 1 249 ? 26.433 18.529 -53.603 1.00 89.50 249 GLN A CA 1
ATOM 2095 C C . GLN A 1 249 ? 27.510 19.465 -54.171 1.00 89.50 249 GLN A C 1
ATOM 2097 O O . GLN A 1 249 ? 27.538 19.707 -55.379 1.00 89.50 249 GLN A O 1
ATOM 2102 N N . LYS A 1 250 ? 28.407 19.993 -53.330 1.00 92.19 250 LYS A N 1
ATOM 2103 C CA . LYS A 1 250 ? 29.538 20.831 -53.759 1.00 92.19 250 LYS A CA 1
ATOM 2104 C C . LYS A 1 250 ? 30.542 20.040 -54.604 1.00 92.19 250 LYS A C 1
ATOM 2106 O O . LYS A 1 250 ? 31.043 20.566 -55.596 1.00 92.19 250 LYS A O 1
ATOM 2111 N N . ASN A 1 251 ? 30.796 18.781 -54.256 1.00 88.69 251 ASN A N 1
ATOM 2112 C CA . ASN A 1 251 ? 31.668 17.896 -55.027 1.00 88.69 251 ASN A CA 1
ATOM 2113 C C . ASN A 1 251 ? 31.016 17.456 -56.350 1.00 88.69 251 ASN A C 1
ATOM 2115 O O . ASN A 1 251 ? 31.684 17.466 -57.379 1.00 88.69 251 ASN A O 1
ATOM 2119 N N . ILE A 1 252 ? 29.707 17.180 -56.366 1.00 89.50 252 ILE A N 1
ATOM 2120 C CA . ILE A 1 252 ? 28.945 16.885 -57.594 1.00 89.50 252 ILE A CA 1
ATOM 2121 C C . ILE A 1 252 ? 29.000 18.064 -58.582 1.00 89.50 252 ILE A C 1
ATOM 2123 O O . ILE A 1 252 ? 29.185 17.842 -59.778 1.00 89.50 252 ILE A O 1
ATOM 2127 N N . ARG A 1 253 ? 28.904 19.316 -58.102 1.00 89.44 253 ARG A N 1
ATOM 2128 C CA . ARG A 1 253 ? 29.075 20.515 -58.951 1.00 89.44 253 ARG A CA 1
ATOM 2129 C C . ARG A 1 253 ? 30.469 20.570 -59.578 1.00 89.44 253 ARG A C 1
ATOM 2131 O O . ARG A 1 253 ? 30.555 20.655 -60.796 1.00 89.44 253 ARG A O 1
ATOM 2138 N N . LYS A 1 254 ? 31.533 20.399 -58.782 1.00 90.31 254 LYS A N 1
ATOM 2139 C CA . LYS A 1 254 ? 32.919 20.333 -59.287 1.00 90.31 254 LYS A CA 1
ATOM 2140 C C . LYS A 1 254 ? 33.120 19.237 -60.336 1.00 90.31 254 LYS A C 1
ATOM 2142 O O . LYS A 1 254 ? 33.705 19.498 -61.378 1.00 90.31 254 LYS A O 1
ATOM 2147 N N . ILE A 1 255 ? 32.619 18.026 -60.081 1.00 87.25 255 ILE A N 1
ATOM 2148 C CA . ILE A 1 255 ? 32.722 16.901 -61.026 1.00 87.25 255 ILE A CA 1
ATOM 2149 C C . ILE A 1 255 ? 31.996 17.237 -62.333 1.00 87.25 255 ILE A C 1
ATOM 2151 O O . ILE A 1 255 ? 32.498 16.929 -63.412 1.00 87.25 255 ILE A O 1
ATOM 2155 N N . LYS A 1 256 ? 30.843 17.916 -62.264 1.00 89.94 256 LYS A N 1
ATOM 2156 C CA . LYS A 1 256 ? 30.153 18.396 -63.463 1.00 89.94 256 LYS A CA 1
ATOM 2157 C C . LYS A 1 256 ? 30.971 19.462 -64.203 1.00 89.94 256 LYS A C 1
ATOM 2159 O O . LYS A 1 256 ? 31.191 19.302 -65.395 1.00 89.94 256 LYS A O 1
ATOM 2164 N N . GLU A 1 257 ? 31.473 20.481 -63.507 1.00 90.69 257 GLU A N 1
ATOM 2165 C CA . GLU A 1 257 ? 32.336 21.529 -64.079 1.00 90.69 257 GLU A CA 1
ATOM 2166 C C . GLU A 1 257 ? 33.572 20.929 -64.781 1.00 90.69 257 GLU A C 1
ATOM 2168 O O . GLU A 1 257 ? 33.926 21.344 -65.883 1.00 90.69 257 GLU A O 1
ATOM 2173 N N . GLN A 1 258 ? 34.187 19.898 -64.190 1.00 89.44 258 GLN A N 1
ATOM 2174 C CA . GLN A 1 258 ? 35.302 19.153 -64.783 1.00 89.44 258 GLN A CA 1
ATOM 2175 C C . GLN A 1 258 ? 34.879 18.327 -66.010 1.00 89.44 258 GLN A C 1
ATOM 2177 O O . GLN A 1 258 ? 35.595 18.316 -67.007 1.00 89.44 258 GLN A O 1
ATOM 2182 N N . ASN A 1 259 ? 33.715 17.672 -65.988 1.00 85.81 259 ASN A N 1
ATOM 2183 C CA . ASN A 1 259 ? 33.189 16.941 -67.148 1.00 85.81 259 ASN A CA 1
ATOM 2184 C C . ASN A 1 259 ? 32.809 17.879 -68.308 1.00 85.81 259 ASN A C 1
ATOM 2186 O O . ASN A 1 259 ? 33.057 17.550 -69.470 1.00 85.81 259 ASN A O 1
ATOM 2190 N N . ASP A 1 260 ? 32.266 19.060 -68.007 1.00 88.94 260 ASP A N 1
ATOM 2191 C CA . ASP A 1 260 ? 31.961 20.097 -68.993 1.00 88.94 260 ASP A CA 1
ATOM 2192 C C . ASP A 1 260 ? 33.275 20.625 -69.631 1.00 88.94 260 ASP A C 1
ATOM 2194 O O . ASP A 1 260 ? 33.366 20.744 -70.855 1.00 88.94 260 ASP A O 1
ATOM 2198 N N . GLN A 1 261 ? 34.345 20.816 -68.840 1.00 89.00 261 GLN A N 1
ATOM 2199 C CA . GLN A 1 261 ? 35.700 21.142 -69.334 1.00 89.00 261 GLN A CA 1
ATOM 2200 C C . GLN A 1 261 ? 36.322 20.024 -70.190 1.00 89.00 261 GLN A C 1
ATOM 2202 O O . GLN A 1 261 ? 36.851 20.298 -71.266 1.00 89.00 261 GLN A O 1
ATOM 2207 N N . ILE A 1 262 ? 36.238 18.761 -69.757 1.00 86.50 262 ILE A N 1
ATOM 2208 C CA . ILE A 1 262 ? 36.713 17.601 -70.533 1.00 86.50 262 ILE A CA 1
ATOM 2209 C C . ILE A 1 262 ? 35.969 17.515 -71.872 1.00 86.50 262 ILE A C 1
ATOM 2211 O O . ILE A 1 262 ? 36.583 17.236 -72.902 1.00 86.50 262 ILE A O 1
ATOM 2215 N N . THR A 1 263 ? 34.667 17.806 -71.883 1.00 88.12 263 THR A N 1
ATOM 2216 C CA . THR A 1 263 ? 33.847 17.831 -73.103 1.00 88.12 263 THR A CA 1
ATOM 2217 C C . THR A 1 263 ? 34.295 18.943 -74.057 1.00 88.12 263 THR A C 1
ATOM 2219 O O . THR A 1 263 ? 34.436 18.693 -75.255 1.00 88.12 263 THR A O 1
ATOM 2222 N N . HIS A 1 264 ? 34.592 20.141 -73.540 1.00 88.94 264 HIS A N 1
ATOM 2223 C CA . HIS A 1 264 ? 35.153 21.251 -74.321 1.00 88.94 264 HIS A CA 1
ATOM 2224 C C . HIS A 1 264 ? 36.491 20.867 -74.973 1.00 88.94 264 HIS A C 1
ATOM 2226 O O . HIS A 1 264 ? 36.600 20.866 -76.199 1.00 88.94 264 HIS A O 1
ATOM 2232 N N . LEU A 1 265 ? 37.461 20.417 -74.168 1.00 89.25 265 LEU A N 1
ATOM 2233 C CA . LEU A 1 265 ? 38.793 20.002 -74.626 1.00 89.25 265 LEU A CA 1
ATOM 2234 C C . LEU A 1 265 ? 38.736 18.838 -75.631 1.00 89.25 265 LEU A C 1
ATOM 2236 O O . LEU A 1 265 ? 39.523 18.785 -76.577 1.00 89.25 265 LEU A O 1
ATOM 2240 N N . THR A 1 266 ? 37.785 17.914 -75.467 1.00 87.06 266 THR A N 1
ATOM 2241 C CA . THR A 1 266 ? 37.563 16.803 -76.408 1.00 87.06 266 THR A CA 1
ATOM 2242 C C . THR A 1 266 ? 37.072 17.305 -77.768 1.00 87.06 266 THR A C 1
ATOM 2244 O O . THR A 1 266 ? 37.525 16.814 -78.806 1.00 87.06 266 THR A O 1
ATOM 2247 N N . ASN A 1 267 ? 36.185 18.305 -77.784 1.00 87.81 267 ASN A N 1
ATOM 2248 C CA . ASN A 1 267 ? 35.706 18.933 -79.015 1.00 87.81 267 ASN A CA 1
ATOM 2249 C C . ASN A 1 267 ? 36.808 19.761 -79.695 1.00 87.81 267 ASN A C 1
ATOM 2251 O O . ASN A 1 267 ? 37.003 19.619 -80.900 1.00 87.81 267 ASN A O 1
ATOM 2255 N N . GLU A 1 268 ? 37.588 20.541 -78.941 1.00 87.75 268 GLU A N 1
ATOM 2256 C CA . GLU A 1 268 ? 38.743 21.287 -79.467 1.00 87.75 268 GLU A CA 1
ATOM 2257 C C . GLU A 1 268 ? 39.797 20.355 -80.081 1.00 87.75 268 GLU A C 1
ATOM 2259 O O . GLU A 1 268 ? 40.261 20.587 -81.198 1.00 87.75 268 GLU A O 1
ATOM 2264 N N . LEU A 1 269 ? 40.132 19.254 -79.398 1.00 85.62 269 LEU A N 1
ATOM 2265 C CA . LEU A 1 269 ? 41.062 18.243 -79.904 1.00 85.62 269 LEU A CA 1
ATOM 2266 C C . LEU A 1 269 ? 40.536 17.566 -81.179 1.00 85.62 269 LEU A C 1
ATOM 2268 O O . LEU A 1 269 ? 41.322 17.245 -82.073 1.00 85.62 269 LEU A O 1
ATOM 2272 N N . LYS A 1 270 ? 39.219 17.349 -81.280 1.00 87.00 270 LYS A N 1
ATOM 2273 C CA . LYS A 1 270 ? 38.583 16.820 -82.491 1.00 87.00 270 LYS A CA 1
ATOM 2274 C C . LYS A 1 270 ? 38.659 17.826 -83.639 1.00 87.00 270 LYS A C 1
ATOM 2276 O O . LYS A 1 270 ? 39.140 17.469 -84.708 1.00 87.00 270 LYS A O 1
ATOM 2281 N N . GLU A 1 271 ? 38.273 19.080 -83.411 1.00 86.81 271 GLU A N 1
ATOM 2282 C CA . GLU A 1 271 ? 38.405 20.139 -84.415 1.00 86.81 271 GLU A CA 1
ATOM 2283 C C . GLU A 1 271 ? 39.849 20.318 -84.887 1.00 86.81 271 GLU A C 1
ATOM 2285 O O . GLU A 1 271 ? 40.082 20.548 -86.072 1.00 86.81 271 GLU A O 1
ATOM 2290 N N . GLN A 1 272 ? 40.824 20.236 -83.978 1.00 85.25 272 GLN A N 1
ATOM 2291 C CA . GLN A 1 272 ? 42.233 20.365 -84.326 1.00 85.25 272 GLN A CA 1
ATOM 2292 C C . GLN A 1 272 ? 42.701 19.193 -85.196 1.00 85.25 272 GLN A C 1
ATOM 2294 O O . GLN A 1 272 ? 43.337 19.420 -86.224 1.00 85.25 272 GLN A O 1
ATOM 2299 N N . LYS A 1 273 ? 42.300 17.957 -84.865 1.00 84.31 273 LYS A N 1
ATOM 2300 C CA . LYS A 1 273 ? 42.532 16.786 -85.727 1.00 84.31 273 LYS A CA 1
ATOM 2301 C C . LYS A 1 273 ? 41.873 16.947 -87.098 1.00 84.31 273 LYS A C 1
ATOM 2303 O O . LYS A 1 273 ? 42.529 16.686 -88.100 1.00 84.31 273 LYS A O 1
ATOM 2308 N N . ASP A 1 274 ? 40.639 17.443 -87.169 1.00 85.25 274 ASP A N 1
ATOM 2309 C CA . ASP A 1 274 ? 39.944 17.690 -88.440 1.00 85.25 274 ASP A CA 1
ATOM 2310 C C . ASP A 1 274 ? 40.627 18.803 -89.269 1.00 85.25 274 ASP A C 1
ATOM 2312 O O . ASP A 1 274 ? 40.683 18.719 -90.499 1.00 85.25 274 ASP A O 1
ATOM 2316 N N . LYS A 1 275 ? 41.186 19.836 -88.618 1.00 86.50 275 LYS A N 1
ATOM 2317 C CA . LYS A 1 275 ? 41.991 20.897 -89.258 1.00 86.50 275 LYS A CA 1
ATOM 2318 C C . LYS A 1 275 ? 43.312 20.344 -89.800 1.00 86.50 275 LYS A C 1
ATOM 2320 O O . LYS A 1 275 ? 43.661 20.631 -90.943 1.00 86.50 275 LYS A O 1
ATOM 2325 N N . ASP A 1 276 ? 44.028 19.537 -89.024 1.00 84.06 276 ASP A N 1
ATOM 2326 C CA . ASP A 1 276 ? 45.325 18.982 -89.430 1.00 84.06 276 ASP A CA 1
ATOM 2327 C C . ASP A 1 276 ? 45.187 17.857 -90.469 1.00 84.06 276 ASP A C 1
ATOM 2329 O O . ASP A 1 276 ? 45.988 17.785 -91.401 1.00 84.06 276 ASP A O 1
ATOM 2333 N N . TYR A 1 277 ? 44.117 17.060 -90.414 1.00 84.56 277 TYR A N 1
ATOM 2334 C CA . TYR A 1 277 ? 43.789 16.084 -91.458 1.00 84.56 277 TYR A CA 1
ATOM 2335 C C . TYR A 1 277 ? 43.461 16.773 -92.795 1.00 84.56 277 TYR A C 1
ATOM 2337 O O . TYR A 1 277 ? 43.928 16.334 -93.845 1.00 84.56 277 TYR A O 1
ATOM 2345 N N . LYS A 1 278 ? 42.753 17.915 -92.771 1.00 86.31 278 LYS A N 1
ATOM 2346 C CA . LYS A 1 278 ? 42.537 18.751 -93.969 1.00 86.31 278 LYS A CA 1
ATOM 2347 C C . LYS A 1 278 ? 43.843 19.310 -94.544 1.00 86.31 278 LYS A C 1
ATOM 2349 O O . LYS A 1 278 ? 44.015 19.258 -95.759 1.00 86.31 278 LYS A O 1
ATOM 2354 N N . LYS A 1 279 ? 44.776 19.785 -93.705 1.00 85.94 279 LYS A N 1
ATOM 2355 C CA . LYS A 1 279 ? 46.118 20.207 -94.163 1.00 85.94 279 LYS A CA 1
ATOM 2356 C C . LYS A 1 279 ? 46.864 19.055 -94.838 1.00 85.94 279 LYS A C 1
ATOM 2358 O O . LYS A 1 279 ? 47.443 19.254 -95.900 1.00 85.94 279 LYS A O 1
ATOM 2363 N N . LEU A 1 280 ? 46.825 17.858 -94.246 1.00 84.12 280 LEU A N 1
ATOM 2364 C CA . LEU A 1 280 ? 47.505 16.673 -94.771 1.00 84.12 280 LEU A CA 1
ATOM 2365 C C . LEU A 1 280 ? 46.923 16.224 -96.123 1.00 84.12 280 LEU A C 1
ATOM 2367 O O . LEU A 1 280 ? 47.684 15.919 -97.038 1.00 84.12 280 LEU A O 1
ATOM 2371 N N . ILE A 1 281 ? 45.594 16.255 -96.282 1.00 84.00 281 ILE A N 1
ATOM 2372 C CA . ILE A 1 281 ? 44.927 16.023 -97.576 1.00 84.00 281 ILE A CA 1
ATOM 2373 C C . ILE A 1 281 ? 45.365 17.074 -98.603 1.00 84.00 281 ILE A C 1
ATOM 2375 O O . ILE A 1 281 ? 45.770 16.716 -99.704 1.00 84.00 281 ILE A O 1
ATOM 2379 N N . GLN A 1 282 ? 45.343 18.361 -98.246 1.00 86.56 282 GLN A N 1
ATOM 2380 C CA . GLN A 1 282 ? 45.734 19.442 -99.156 1.00 86.56 282 GLN A CA 1
ATOM 2381 C C . GLN A 1 282 ? 47.212 19.343 -99.576 1.00 86.56 282 GLN A C 1
ATOM 2383 O O . GLN A 1 282 ? 47.541 19.581 -100.737 1.00 86.56 282 GLN A O 1
ATOM 2388 N N . GLN A 1 283 ? 48.101 18.945 -98.662 1.00 82.81 283 GLN A N 1
ATOM 2389 C CA . GLN A 1 283 ? 49.501 18.662 -98.976 1.00 82.81 283 GLN A CA 1
ATOM 2390 C C . GLN A 1 283 ? 49.625 17.462 -99.926 1.00 82.81 283 GLN A C 1
ATOM 2392 O O . GLN A 1 283 ? 50.338 17.547 -100.920 1.00 82.81 283 GLN A O 1
ATOM 2397 N N . TYR A 1 284 ? 48.889 16.374 -99.682 1.00 84.00 284 TYR A N 1
ATOM 2398 C CA . TYR A 1 284 ? 48.867 15.213 -100.574 1.00 84.00 284 TYR A CA 1
ATOM 2399 C C . TYR A 1 284 ? 48.361 15.567 -101.985 1.00 84.00 284 TYR A C 1
ATOM 2401 O O . TYR A 1 284 ? 48.961 15.148 -102.973 1.00 84.00 284 TYR A O 1
ATOM 2409 N N . GLU A 1 285 ? 47.313 16.389 -102.105 1.00 85.06 285 GLU A N 1
ATOM 2410 C CA . GLU A 1 285 ? 46.817 16.881 -103.399 1.00 85.06 285 GLU A CA 1
ATOM 2411 C C . GLU A 1 285 ? 47.818 17.787 -104.131 1.00 85.06 285 GLU A C 1
ATOM 2413 O O . GLU A 1 285 ? 47.892 17.738 -105.360 1.00 85.06 285 GLU A O 1
ATOM 2418 N N . ASN A 1 286 ? 48.587 18.606 -103.408 1.00 85.81 286 ASN A N 1
ATOM 2419 C CA . ASN A 1 286 ? 49.639 19.436 -103.998 1.00 85.81 286 ASN A CA 1
ATOM 2420 C C . ASN A 1 286 ? 50.804 18.571 -104.497 1.00 85.81 286 ASN A C 1
ATOM 2422 O O . ASN A 1 286 ? 51.125 18.627 -105.682 1.00 85.81 286 ASN A O 1
ATOM 2426 N N . ASN A 1 287 ? 51.344 17.692 -103.646 1.00 83.62 287 ASN A N 1
ATOM 2427 C CA . ASN A 1 287 ? 52.398 16.744 -104.017 1.00 83.62 287 ASN A CA 1
ATOM 2428 C C . ASN A 1 287 ? 51.977 15.867 -105.214 1.00 83.62 287 ASN A C 1
ATOM 2430 O O . ASN A 1 287 ? 52.789 15.547 -106.080 1.00 83.62 287 ASN A O 1
ATOM 2434 N N . LYS A 1 288 ? 50.693 15.485 -105.291 1.00 86.75 288 LYS A N 1
ATOM 2435 C CA . LYS A 1 288 ? 50.143 14.750 -106.434 1.00 86.75 288 LYS A CA 1
ATOM 2436 C C . LYS A 1 288 ? 50.207 15.576 -107.729 1.00 86.75 288 LYS A C 1
ATOM 2438 O O . LYS A 1 288 ? 50.638 15.041 -108.745 1.00 86.75 288 LYS A O 1
ATOM 2443 N N . LYS A 1 289 ? 49.822 16.858 -107.703 1.00 86.19 289 LYS A N 1
ATOM 2444 C CA . LYS A 1 289 ? 49.911 17.755 -108.875 1.00 86.19 289 LYS A CA 1
ATOM 2445 C C . LYS A 1 289 ? 51.357 18.003 -109.302 1.00 86.19 289 LYS A C 1
ATOM 2447 O O . LYS A 1 289 ? 51.633 18.069 -110.492 1.00 86.19 289 LYS A O 1
ATOM 2452 N N . GLU A 1 290 ? 52.282 18.109 -108.349 1.00 84.38 290 GLU A N 1
ATOM 2453 C CA . GLU A 1 290 ? 53.720 18.220 -108.630 1.00 84.38 290 GLU A CA 1
ATOM 2454 C C . GLU A 1 290 ? 54.248 16.968 -109.349 1.00 84.38 290 GLU A C 1
ATOM 2456 O O . GLU A 1 290 ? 54.948 17.092 -110.352 1.00 84.38 290 GLU A O 1
ATOM 2461 N N . LEU A 1 291 ? 53.838 15.768 -108.919 1.00 80.50 291 LEU A N 1
ATOM 2462 C CA . LEU A 1 291 ? 54.155 14.511 -109.609 1.00 80.50 291 LEU A CA 1
ATOM 2463 C C . LEU A 1 291 ? 53.495 14.401 -110.995 1.00 80.50 291 LEU A C 1
ATOM 2465 O O . LEU A 1 291 ? 54.135 13.928 -111.932 1.00 80.50 291 LEU A O 1
ATOM 2469 N N . GLU A 1 292 ? 52.243 14.843 -111.151 1.00 84.94 292 GLU A N 1
ATOM 2470 C CA . GLU A 1 292 ? 51.558 14.885 -112.453 1.00 84.94 292 GLU A CA 1
ATOM 2471 C C . GLU A 1 292 ? 52.266 15.854 -113.423 1.00 84.94 292 GLU A C 1
ATOM 2473 O O . GLU A 1 292 ? 52.481 15.503 -114.583 1.00 84.94 292 GLU A O 1
ATOM 2478 N N . ASN A 1 293 ? 52.712 17.023 -112.948 1.00 85.19 293 ASN A N 1
ATOM 2479 C CA . ASN A 1 293 ? 53.505 17.978 -113.730 1.00 85.19 293 ASN A CA 1
ATOM 2480 C C . ASN A 1 293 ? 54.869 17.403 -114.136 1.00 85.19 293 ASN A C 1
ATOM 2482 O O . ASN A 1 293 ? 55.188 17.400 -115.322 1.00 85.19 293 ASN A O 1
ATOM 2486 N N . LEU A 1 294 ? 55.634 16.853 -113.187 1.00 84.31 294 LEU A N 1
ATOM 2487 C CA . LEU A 1 294 ? 56.948 16.254 -113.450 1.00 84.31 294 LEU A CA 1
ATOM 2488 C C . LEU A 1 294 ? 56.854 15.096 -114.459 1.00 84.31 294 LEU A C 1
ATOM 2490 O O . LEU A 1 294 ? 57.693 14.960 -115.347 1.00 84.31 294 LEU A O 1
ATOM 2494 N N . ASN A 1 295 ? 55.801 14.280 -114.371 1.00 82.44 295 ASN A N 1
ATOM 2495 C CA . ASN A 1 295 ? 55.538 13.218 -115.341 1.00 82.44 295 ASN A CA 1
ATOM 2496 C C . ASN A 1 295 ? 55.221 13.775 -116.746 1.00 82.44 295 ASN A C 1
ATOM 2498 O O . ASN A 1 295 ? 55.648 13.195 -117.742 1.00 82.44 295 ASN A O 1
ATOM 2502 N N . ASN A 1 296 ? 54.514 14.906 -116.846 1.00 84.12 296 ASN A N 1
ATOM 2503 C CA . ASN A 1 296 ? 54.260 15.575 -118.126 1.00 84.12 296 ASN A CA 1
ATOM 2504 C C . ASN A 1 296 ? 55.539 16.194 -118.723 1.00 84.12 296 ASN A C 1
ATOM 2506 O O . ASN A 1 296 ? 55.748 16.096 -119.932 1.00 84.12 296 ASN A O 1
ATOM 2510 N N . GLU A 1 297 ? 56.419 16.768 -117.896 1.00 83.75 297 GLU A N 1
ATOM 2511 C CA . GLU A 1 297 ? 57.745 17.249 -118.314 1.00 83.75 297 GLU A CA 1
ATOM 2512 C C . GLU A 1 297 ? 58.607 16.093 -118.850 1.00 83.75 297 GLU A C 1
ATOM 2514 O O . GLU A 1 297 ? 59.101 16.164 -119.976 1.00 83.75 297 GLU A O 1
ATOM 2519 N N . MET A 1 298 ? 58.688 14.973 -118.121 1.00 80.31 298 MET A N 1
ATOM 2520 C CA . MET A 1 298 ? 59.393 13.768 -118.580 1.00 80.31 298 MET A CA 1
ATOM 2521 C C . MET A 1 298 ? 58.835 13.212 -119.901 1.00 80.31 298 MET A C 1
ATOM 2523 O O . MET A 1 298 ? 59.605 12.775 -120.756 1.00 80.31 298 MET A O 1
ATOM 2527 N N . LEU A 1 299 ? 57.512 13.234 -120.103 1.00 81.94 299 LEU A N 1
ATOM 2528 C CA . LEU A 1 299 ? 56.894 12.819 -121.368 1.00 81.94 299 LEU A CA 1
ATOM 2529 C C . LEU A 1 299 ? 57.246 13.766 -122.528 1.00 81.94 299 LEU A C 1
ATOM 2531 O O . LEU A 1 299 ? 57.453 13.296 -123.648 1.00 81.94 299 LEU A O 1
ATOM 2535 N N . SER A 1 300 ? 57.369 15.070 -122.267 1.00 85.12 300 SER A N 1
ATOM 2536 C CA . SER A 1 300 ? 57.834 16.056 -123.251 1.00 85.12 300 SER A CA 1
ATOM 2537 C C . SER A 1 300 ? 59.302 15.824 -123.635 1.00 85.12 300 SER A C 1
ATOM 2539 O O . SER A 1 300 ? 59.632 15.800 -124.822 1.00 85.12 300 SER A O 1
ATOM 2541 N N . ASP A 1 301 ? 60.182 15.580 -122.661 1.00 81.12 301 ASP A N 1
ATOM 2542 C CA . ASP A 1 301 ? 61.595 15.265 -122.919 1.00 81.12 301 ASP A CA 1
ATOM 2543 C C . ASP A 1 301 ? 61.762 13.964 -123.723 1.00 81.12 301 ASP A C 1
ATOM 2545 O O . ASP A 1 301 ? 62.578 13.900 -124.647 1.00 81.12 301 ASP A O 1
ATOM 2549 N N . ILE A 1 302 ? 60.947 12.940 -123.443 1.00 78.81 302 ILE A N 1
ATOM 2550 C CA . ILE A 1 302 ? 60.914 11.695 -124.228 1.00 78.81 302 ILE A CA 1
ATOM 2551 C C . ILE A 1 302 ? 60.532 11.976 -125.693 1.00 78.81 302 ILE A C 1
ATOM 2553 O O . ILE A 1 302 ? 61.192 11.458 -126.597 1.00 78.81 302 ILE A O 1
ATOM 2557 N N . GLN A 1 303 ? 59.536 12.830 -125.955 1.00 81.75 303 GLN A N 1
ATOM 2558 C CA . GLN A 1 303 ? 59.164 13.216 -127.326 1.00 81.75 303 GLN A CA 1
ATOM 2559 C C . GLN A 1 303 ? 60.306 13.947 -128.055 1.00 81.75 303 GLN A C 1
ATOM 2561 O O . GLN A 1 303 ? 60.624 13.604 -129.195 1.00 81.75 303 GLN A O 1
ATOM 2566 N N . ILE A 1 304 ? 60.987 14.883 -127.386 1.00 81.12 304 ILE A N 1
ATOM 2567 C CA . ILE A 1 304 ? 62.145 15.609 -127.942 1.00 81.12 304 ILE A CA 1
ATOM 2568 C C . ILE A 1 304 ? 63.301 14.645 -128.283 1.00 81.12 304 ILE A C 1
ATOM 2570 O O . ILE A 1 304 ? 63.970 14.793 -129.313 1.00 81.12 304 ILE A O 1
ATOM 2574 N N . LEU A 1 305 ? 63.535 13.627 -127.448 1.00 75.44 305 LEU A N 1
ATOM 2575 C CA . LEU A 1 305 ? 64.533 12.583 -127.705 1.00 75.44 305 LEU A CA 1
ATOM 2576 C C . LEU A 1 305 ? 64.135 11.670 -128.876 1.00 75.44 305 LEU A C 1
ATOM 2578 O O . LEU A 1 305 ? 64.992 11.321 -129.693 1.00 75.44 305 LEU A O 1
ATOM 2582 N N . GLU A 1 306 ? 62.853 11.325 -129.022 1.00 78.62 306 GLU A N 1
ATOM 2583 C CA . GLU A 1 306 ? 62.373 10.588 -130.194 1.00 78.62 306 GLU A CA 1
ATOM 2584 C C . GLU A 1 306 ? 62.571 11.364 -131.504 1.00 78.62 306 GLU A C 1
ATOM 2586 O O . GLU A 1 306 ? 62.978 10.769 -132.504 1.00 78.62 306 GLU A O 1
ATOM 2591 N N . GLU A 1 307 ? 62.293 12.670 -131.533 1.00 80.06 307 GLU A N 1
ATOM 2592 C CA . GLU A 1 307 ? 62.479 13.494 -132.736 1.00 80.06 307 GLU A CA 1
ATOM 2593 C C . GLU A 1 307 ? 63.958 13.651 -133.115 1.00 80.06 307 GLU A C 1
ATOM 2595 O O . GLU A 1 307 ? 64.310 13.564 -134.299 1.00 80.06 307 GLU A O 1
ATOM 2600 N N . ARG A 1 308 ? 64.853 13.768 -132.124 1.00 76.38 308 ARG A N 1
ATOM 2601 C CA . ARG A 1 308 ? 66.307 13.694 -132.351 1.00 76.38 308 ARG A CA 1
ATOM 2602 C C . ARG A 1 308 ? 66.729 12.358 -132.961 1.00 76.38 308 ARG A C 1
ATOM 2604 O O . ARG A 1 308 ? 67.438 12.358 -133.965 1.00 76.38 308 ARG A O 1
ATOM 2611 N N . ASN A 1 309 ? 66.256 11.237 -132.417 1.00 73.69 309 ASN A N 1
ATOM 2612 C CA . ASN A 1 309 ? 66.580 9.906 -132.941 1.00 73.69 309 ASN A CA 1
ATOM 2613 C C . ASN A 1 309 ? 66.046 9.705 -134.374 1.00 73.69 309 ASN A C 1
ATOM 2615 O O . ASN A 1 309 ? 66.759 9.180 -135.231 1.00 73.69 309 ASN A O 1
ATOM 2619 N N . LYS A 1 310 ? 64.825 10.178 -134.672 1.00 79.75 310 LYS A N 1
ATOM 2620 C CA . LYS A 1 310 ? 64.248 10.179 -136.034 1.00 79.75 310 LYS A CA 1
ATOM 2621 C C . LYS A 1 310 ? 65.102 11.006 -137.009 1.00 79.75 310 LYS A C 1
ATOM 2623 O O . LYS A 1 310 ? 65.320 10.573 -138.139 1.00 79.75 310 LYS A O 1
ATOM 2628 N N . SER A 1 311 ? 65.637 12.144 -136.561 1.00 74.19 311 SER A N 1
ATOM 2629 C CA . SER A 1 311 ? 66.515 13.010 -137.363 1.00 74.19 311 SER A CA 1
ATOM 2630 C C . SER A 1 311 ? 67.878 12.361 -137.651 1.00 74.19 311 SER A C 1
ATOM 2632 O O . SER A 1 311 ? 68.294 12.303 -138.805 1.00 74.19 311 SER A O 1
ATOM 2634 N N . GLN A 1 312 ? 68.534 11.776 -136.644 1.00 76.06 312 GLN A N 1
ATOM 2635 C CA . GLN A 1 312 ? 69.817 11.074 -136.821 1.00 76.06 312 GLN A CA 1
ATOM 2636 C C . GLN A 1 312 ? 69.695 9.839 -137.733 1.00 76.06 312 GLN A C 1
ATOM 2638 O O . GLN A 1 312 ? 70.575 9.569 -138.552 1.00 76.06 312 GLN A O 1
ATOM 2643 N N . LEU A 1 313 ? 68.576 9.108 -137.661 1.00 73.75 313 LEU A N 1
ATOM 2644 C CA . LEU A 1 313 ? 68.283 8.006 -138.588 1.00 73.75 313 LEU A CA 1
ATOM 2645 C C . LEU A 1 313 ? 68.129 8.479 -140.045 1.00 73.75 313 LEU A C 1
ATOM 2647 O O . LEU A 1 313 ? 68.487 7.741 -140.967 1.00 73.75 313 LEU A O 1
ATOM 2651 N N . LEU A 1 314 ? 67.635 9.702 -140.269 1.00 78.00 314 LEU A N 1
ATOM 2652 C CA . LEU A 1 314 ? 67.549 10.302 -141.601 1.00 78.00 314 LEU A CA 1
ATOM 2653 C C . LEU A 1 314 ? 68.939 10.684 -142.138 1.00 78.00 314 LEU A C 1
ATOM 2655 O O . LEU A 1 314 ? 69.246 10.370 -143.288 1.00 78.00 314 LEU A O 1
ATOM 2659 N N . GLU A 1 315 ? 69.801 11.278 -141.308 1.00 72.69 315 GLU A N 1
ATOM 2660 C CA . GLU A 1 315 ? 71.190 11.611 -141.668 1.00 72.69 315 GLU A CA 1
ATOM 2661 C C . GLU A 1 315 ? 71.989 10.357 -142.066 1.00 72.69 315 GLU A C 1
ATOM 2663 O O . GLU A 1 315 ? 72.566 10.306 -143.156 1.00 72.69 315 GLU A O 1
ATOM 2668 N N . LEU A 1 316 ? 71.923 9.293 -141.258 1.00 73.19 316 LEU A N 1
ATOM 2669 C CA . LEU A 1 316 ? 72.559 8.000 -141.553 1.00 73.19 316 LEU A CA 1
ATOM 2670 C C . LEU A 1 316 ? 72.026 7.353 -142.848 1.00 73.19 316 LEU A C 1
ATOM 2672 O O . LEU A 1 316 ? 72.763 6.668 -143.563 1.00 73.19 316 LEU A O 1
ATOM 2676 N N . SER A 1 317 ? 70.752 7.578 -143.189 1.00 72.00 317 SER A N 1
ATOM 2677 C CA . SER A 1 317 ? 70.157 7.119 -144.452 1.00 72.00 317 SER A CA 1
ATOM 2678 C C . SER A 1 317 ? 70.718 7.876 -145.667 1.00 72.00 317 SER A C 1
ATOM 2680 O O . SER A 1 317 ? 71.018 7.271 -146.702 1.00 72.00 317 SER A O 1
ATOM 2682 N N . ILE A 1 318 ? 70.933 9.190 -145.539 1.00 72.44 318 ILE A N 1
ATOM 2683 C CA . ILE A 1 318 ? 71.568 10.026 -146.570 1.00 72.44 318 ILE A CA 1
ATOM 2684 C C . ILE A 1 318 ? 73.032 9.604 -146.768 1.00 72.44 318 ILE A C 1
ATOM 2686 O O . ILE A 1 318 ? 73.465 9.368 -147.900 1.00 72.44 318 ILE A O 1
ATOM 2690 N N . GLU A 1 319 ? 73.783 9.428 -145.681 1.00 68.00 319 GLU A N 1
ATOM 2691 C CA . GLU A 1 319 ? 75.196 9.036 -145.724 1.00 68.00 319 GLU A CA 1
ATOM 2692 C C . GLU A 1 319 ? 75.398 7.658 -146.384 1.00 68.00 319 GLU A C 1
ATOM 2694 O O . GLU A 1 319 ? 76.245 7.494 -147.270 1.00 68.00 319 GLU A O 1
ATOM 2699 N N . LYS A 1 320 ? 74.533 6.686 -146.066 1.00 67.56 320 LYS A N 1
ATOM 2700 C CA . LYS A 1 320 ? 74.502 5.359 -146.704 1.00 67.56 320 LYS A CA 1
ATOM 2701 C C . LYS A 1 320 ? 74.277 5.424 -148.223 1.00 67.56 320 LYS A C 1
ATOM 2703 O O . LYS A 1 320 ? 74.879 4.649 -148.971 1.00 67.56 320 LYS A O 1
ATOM 2708 N N . ASN A 1 321 ? 73.453 6.357 -148.704 1.00 67.81 321 ASN A N 1
ATOM 2709 C CA . ASN A 1 321 ? 73.219 6.557 -150.139 1.00 67.81 321 ASN A CA 1
ATOM 2710 C C . ASN A 1 321 ? 74.416 7.215 -150.852 1.00 67.81 321 ASN A C 1
ATOM 2712 O O . ASN A 1 321 ? 74.761 6.824 -151.975 1.00 67.81 321 ASN A O 1
ATOM 2716 N N . ASN A 1 322 ? 75.121 8.130 -150.181 1.00 68.12 322 ASN A N 1
ATOM 2717 C CA . ASN A 1 322 ? 76.384 8.684 -150.678 1.00 68.12 322 ASN A CA 1
ATOM 2718 C C . ASN A 1 322 ? 77.466 7.593 -150.801 1.00 68.12 322 ASN A C 1
ATOM 2720 O O . ASN A 1 322 ? 78.148 7.504 -151.827 1.00 68.12 322 ASN A O 1
ATOM 2724 N N . TYR A 1 323 ? 77.566 6.694 -149.815 1.00 62.28 323 TYR A N 1
ATOM 2725 C CA . TYR A 1 323 ? 78.527 5.583 -149.825 1.00 62.28 323 TYR A CA 1
ATOM 2726 C C . TYR A 1 323 ? 78.291 4.601 -150.990 1.00 62.28 323 TYR A C 1
ATOM 2728 O O . TYR A 1 323 ? 79.229 4.225 -151.699 1.00 62.28 323 TYR A O 1
ATOM 2736 N N . ASN A 1 324 ? 77.028 4.248 -151.263 1.00 63.12 324 ASN A N 1
ATOM 2737 C CA . ASN A 1 324 ? 76.650 3.422 -152.419 1.00 63.12 324 ASN A CA 1
ATOM 2738 C C . ASN A 1 324 ? 77.048 4.062 -153.764 1.00 63.12 324 ASN A C 1
ATOM 2740 O O . ASN A 1 324 ? 77.465 3.366 -154.695 1.00 63.12 324 ASN A O 1
ATOM 2744 N N . THR A 1 325 ? 76.960 5.391 -153.862 1.00 65.69 325 THR A N 1
ATOM 2745 C CA . THR A 1 325 ? 77.333 6.148 -155.067 1.00 65.69 325 THR A CA 1
ATOM 2746 C C . THR A 1 325 ? 78.852 6.140 -155.289 1.00 65.69 325 THR A C 1
ATOM 2748 O O . THR A 1 325 ? 79.319 5.894 -156.404 1.00 65.69 325 THR A O 1
ATOM 2751 N N . LEU A 1 326 ? 79.640 6.300 -154.219 1.00 59.38 326 LEU A N 1
ATOM 2752 C CA . LEU A 1 326 ? 81.103 6.165 -154.245 1.00 59.38 326 LEU A CA 1
ATOM 2753 C C . LEU A 1 326 ? 81.562 4.763 -154.678 1.00 59.38 326 LEU A C 1
ATOM 2755 O O . LEU A 1 326 ? 82.454 4.638 -155.523 1.00 59.38 326 LEU A O 1
ATOM 2759 N N . PHE A 1 327 ? 80.928 3.710 -154.154 1.00 64.62 327 PHE A N 1
ATOM 2760 C CA . PHE A 1 327 ? 81.280 2.321 -154.470 1.00 64.62 327 PHE A CA 1
ATOM 2761 C C . PHE A 1 327 ? 81.074 1.986 -155.959 1.00 64.62 327 PHE A C 1
ATOM 2763 O O . PHE A 1 327 ? 81.897 1.302 -156.578 1.00 64.62 327 PHE A O 1
ATOM 2770 N N . LYS A 1 328 ? 80.017 2.534 -156.575 1.00 63.72 328 LYS A N 1
ATOM 2771 C CA . LYS A 1 328 ? 79.737 2.383 -158.013 1.00 63.72 328 LYS A CA 1
ATOM 2772 C C . LYS A 1 328 ? 80.864 2.971 -158.878 1.00 63.72 328 LYS A C 1
ATOM 2774 O O . LYS A 1 328 ? 81.348 2.298 -159.787 1.00 63.72 328 LYS A O 1
ATOM 2779 N N . ASN A 1 329 ? 81.356 4.160 -158.524 1.00 63.25 329 ASN A N 1
ATOM 2780 C CA . ASN A 1 329 ? 82.416 4.863 -159.258 1.00 63.25 329 ASN A CA 1
ATOM 2781 C C . ASN A 1 329 ? 83.804 4.197 -159.143 1.00 63.25 329 ASN A C 1
ATOM 2783 O O . ASN A 1 329 ? 84.628 4.324 -160.052 1.00 63.25 329 ASN A O 1
ATOM 2787 N N . GLN A 1 330 ? 84.093 3.463 -158.060 1.00 60.09 330 GLN A N 1
ATOM 2788 C CA . GLN A 1 330 ? 85.335 2.678 -157.961 1.00 60.09 330 GLN A CA 1
ATOM 2789 C C . GLN A 1 330 ? 85.302 1.414 -158.838 1.00 60.09 330 GLN A C 1
ATOM 2791 O O . GLN A 1 330 ? 86.316 1.055 -159.446 1.00 60.09 330 GLN A O 1
ATOM 2796 N N . LYS A 1 331 ? 84.135 0.766 -158.960 1.00 66.50 331 LYS A N 1
ATOM 2797 C CA . LYS A 1 331 ? 83.961 -0.475 -159.735 1.00 66.50 331 LYS A CA 1
ATOM 2798 C C . LYS A 1 331 ? 84.294 -0.300 -161.224 1.00 66.50 331 LYS A C 1
ATOM 2800 O O . LYS A 1 331 ? 84.883 -1.194 -161.830 1.00 66.50 331 LYS A O 1
ATOM 2805 N N . GLU A 1 332 ? 83.989 0.861 -161.801 1.00 63.19 332 GLU A N 1
ATOM 2806 C CA . GLU A 1 332 ? 84.297 1.168 -163.206 1.00 63.19 332 GLU A CA 1
ATOM 2807 C C . GLU A 1 332 ? 85.795 1.422 -163.451 1.00 63.19 332 GLU A C 1
ATOM 2809 O O . GLU A 1 332 ? 86.338 0.972 -164.464 1.00 63.19 332 GLU A O 1
ATOM 2814 N N . LYS A 1 333 ? 86.507 2.048 -162.501 1.00 64.31 333 LYS A N 1
ATOM 2815 C CA . LYS A 1 333 ? 87.967 2.249 -162.596 1.00 64.31 333 LYS A CA 1
ATOM 2816 C C . LYS A 1 333 ? 88.730 0.919 -162.607 1.00 64.31 333 LYS A C 1
ATOM 2818 O O . LYS A 1 333 ? 89.633 0.738 -163.425 1.00 64.31 333 LYS A O 1
ATOM 2823 N N . MET A 1 334 ? 88.316 -0.048 -161.783 1.00 58.56 334 MET A N 1
ATOM 2824 C CA . MET A 1 334 ? 88.883 -1.407 -161.789 1.00 58.56 334 MET A CA 1
ATOM 2825 C C . MET A 1 334 ? 88.720 -2.121 -163.142 1.00 58.56 334 MET A C 1
ATOM 2827 O O . MET A 1 334 ? 89.614 -2.858 -163.567 1.00 58.56 334 MET A O 1
ATOM 2831 N N . LEU A 1 335 ? 87.622 -1.870 -163.863 1.00 65.62 335 LEU A N 1
ATOM 2832 C CA . LEU A 1 335 ? 87.366 -2.480 -165.171 1.00 65.62 335 LEU A CA 1
ATOM 2833 C C . LEU A 1 335 ? 88.339 -1.982 -166.259 1.00 65.62 335 LEU A C 1
ATOM 2835 O O . LEU A 1 335 ? 88.696 -2.740 -167.162 1.00 65.62 335 LEU A O 1
ATOM 2839 N N . GLN A 1 336 ? 88.812 -0.734 -166.162 1.00 62.12 336 GLN A N 1
ATOM 2840 C CA . GLN A 1 336 ? 89.813 -0.181 -167.085 1.00 62.12 336 GLN A CA 1
ATOM 2841 C C . GLN A 1 336 ? 91.227 -0.717 -166.809 1.00 62.12 336 GLN A C 1
ATOM 2843 O O . GLN A 1 336 ? 91.963 -1.020 -167.749 1.00 62.12 336 GLN A O 1
ATOM 2848 N N . ILE A 1 337 ? 91.595 -0.898 -165.535 1.00 59.84 337 ILE A N 1
ATOM 2849 C CA . ILE A 1 337 ? 92.896 -1.464 -165.132 1.00 59.84 337 ILE A CA 1
ATOM 2850 C C . ILE A 1 337 ? 93.033 -2.913 -165.633 1.00 59.84 337 ILE A C 1
ATOM 2852 O O . ILE A 1 337 ? 94.050 -3.277 -166.227 1.00 59.84 337 ILE A O 1
ATOM 2856 N N . ASN A 1 338 ? 91.975 -3.717 -165.491 1.00 56.16 338 ASN A N 1
ATOM 2857 C CA . ASN A 1 338 ? 91.955 -5.123 -165.916 1.00 56.16 338 ASN A CA 1
ATOM 2858 C C . ASN A 1 338 ? 92.149 -5.288 -167.445 1.00 56.16 338 ASN A C 1
ATOM 2860 O O . ASN A 1 338 ? 92.774 -6.247 -167.897 1.00 56.16 338 ASN A O 1
ATOM 2864 N N . LYS A 1 339 ? 91.719 -4.308 -168.260 1.00 66.56 339 LYS A N 1
ATOM 2865 C CA . LYS A 1 339 ? 92.001 -4.292 -169.710 1.00 66.56 339 LYS A CA 1
ATOM 2866 C C . LYS A 1 339 ? 93.474 -4.032 -170.052 1.00 66.56 339 LYS A C 1
ATOM 2868 O O . LYS A 1 339 ? 93.944 -4.577 -171.044 1.00 66.56 339 LYS A O 1
ATOM 2873 N N . LYS A 1 340 ? 94.207 -3.243 -169.255 1.00 61.66 340 LYS A N 1
ATOM 2874 C CA . LYS A 1 340 ? 95.649 -3.000 -169.474 1.00 61.66 340 LYS A CA 1
ATOM 2875 C C . LYS A 1 340 ? 96.515 -4.173 -169.007 1.00 61.66 340 LYS A C 1
ATOM 2877 O O . LYS A 1 340 ? 97.467 -4.530 -169.692 1.00 61.66 340 LYS A O 1
ATOM 2882 N N . SER A 1 341 ? 96.151 -4.810 -167.891 1.00 53.00 341 SER A N 1
ATOM 2883 C CA . SER A 1 341 ? 96.866 -5.980 -167.353 1.00 53.00 341 SER A CA 1
ATOM 2884 C C . SER A 1 341 ? 96.972 -7.129 -168.368 1.00 53.00 341 SER A C 1
ATOM 2886 O O . SER A 1 341 ? 98.059 -7.669 -168.562 1.00 53.00 341 SER A O 1
ATOM 2888 N N . LYS A 1 342 ? 95.885 -7.447 -169.088 1.00 61.62 342 LYS A N 1
ATOM 2889 C CA . LYS A 1 342 ? 95.846 -8.567 -170.049 1.00 61.62 342 LYS A CA 1
ATOM 2890 C C . LYS A 1 342 ? 96.754 -8.432 -171.278 1.00 61.62 342 LYS A C 1
ATOM 2892 O O . LYS A 1 342 ? 96.936 -9.428 -171.969 1.00 61.62 342 LYS A O 1
ATOM 2897 N N . LEU A 1 343 ? 97.301 -7.248 -171.563 1.00 58.88 343 LEU A N 1
ATOM 2898 C CA . LEU A 1 343 ? 98.226 -7.059 -172.686 1.00 58.88 343 LEU A CA 1
ATOM 2899 C C . LEU A 1 343 ? 99.655 -7.493 -172.310 1.00 58.88 343 LEU A C 1
ATOM 2901 O O . LEU A 1 343 ? 100.289 -8.241 -173.044 1.00 58.88 343 LEU A O 1
ATOM 2905 N N . ILE A 1 344 ? 100.108 -7.105 -171.114 1.00 57.53 344 ILE A N 1
ATOM 2906 C CA . ILE A 1 344 ? 101.431 -7.446 -170.554 1.00 57.53 344 ILE A CA 1
ATOM 2907 C C . ILE A 1 344 ? 101.507 -8.944 -170.201 1.00 57.53 344 ILE A C 1
ATOM 2909 O O . ILE A 1 344 ? 102.535 -9.602 -170.352 1.00 57.53 344 ILE A O 1
ATOM 2913 N N . ASP A 1 345 ? 100.377 -9.512 -169.774 1.00 48.22 345 ASP A N 1
ATOM 2914 C CA . ASP A 1 345 ? 100.242 -10.903 -169.329 1.00 48.22 345 ASP A CA 1
ATOM 2915 C C . ASP A 1 345 ? 100.284 -11.946 -170.478 1.00 48.22 345 ASP A C 1
ATOM 2917 O O . ASP A 1 345 ? 100.159 -13.152 -170.233 1.00 48.22 345 ASP A O 1
ATOM 2921 N N . LEU A 1 346 ? 100.444 -11.488 -171.730 1.00 61.94 346 LEU A N 1
ATOM 2922 C CA . LEU A 1 346 ? 100.753 -12.302 -172.916 1.00 61.94 346 LEU A CA 1
ATOM 2923 C C . LEU A 1 346 ? 102.261 -12.353 -173.206 1.00 61.94 346 LEU A C 1
ATOM 2925 O O . LEU A 1 346 ? 102.772 -13.415 -173.553 1.00 61.94 346 LEU A O 1
ATOM 2929 N N . GLU A 1 347 ? 102.981 -11.249 -173.007 1.00 53.59 347 GLU A N 1
ATOM 2930 C CA . GLU A 1 347 ? 104.428 -11.161 -173.255 1.00 53.59 347 GLU A CA 1
ATOM 2931 C C . GLU A 1 347 ? 105.227 -11.931 -172.187 1.00 53.59 347 GLU A C 1
ATOM 2933 O O . GLU A 1 347 ? 106.177 -12.649 -172.500 1.00 53.59 347 GLU A O 1
ATOM 2938 N N . LEU A 1 348 ? 104.794 -11.874 -170.920 1.00 54.09 348 LEU A N 1
ATOM 2939 C CA . LEU A 1 348 ? 105.482 -12.548 -169.811 1.00 54.09 348 LEU A CA 1
ATOM 2940 C C . LEU A 1 348 ? 105.397 -14.087 -169.861 1.00 54.09 348 LEU A C 1
ATOM 2942 O O . LEU A 1 348 ? 106.297 -14.780 -169.377 1.00 54.09 348 LEU A O 1
ATOM 2946 N N . LYS A 1 349 ? 104.321 -14.644 -170.434 1.00 56.44 349 LYS A N 1
ATOM 2947 C CA . LYS A 1 349 ? 104.051 -16.095 -170.389 1.00 56.44 349 LYS A CA 1
ATOM 2948 C C . LYS A 1 349 ? 104.929 -16.927 -171.316 1.00 56.44 349 LYS A C 1
ATOM 2950 O O . LYS A 1 349 ? 105.089 -18.115 -171.052 1.00 56.44 349 LYS A O 1
ATOM 2955 N N . GLN A 1 350 ? 105.552 -16.312 -172.320 1.00 53.31 350 GLN A N 1
ATOM 2956 C CA . GLN A 1 350 ? 106.541 -16.992 -173.156 1.00 53.31 350 GLN A CA 1
ATOM 2957 C C . GLN A 1 350 ? 107.848 -17.269 -172.387 1.00 53.31 350 GLN A C 1
ATOM 2959 O O . GLN A 1 350 ? 108.480 -18.294 -172.610 1.00 53.31 350 GLN A O 1
ATOM 2964 N N . SER A 1 351 ? 108.234 -16.390 -171.452 1.00 45.28 351 SER A N 1
ATOM 2965 C CA . SER A 1 351 ? 109.516 -16.464 -170.727 1.00 45.28 351 SER A CA 1
ATOM 2966 C C . SER A 1 351 ? 109.486 -17.417 -169.519 1.00 45.28 351 SER A C 1
ATOM 2968 O O . SER A 1 351 ? 110.435 -18.152 -169.254 1.00 45.28 351 SER A O 1
ATOM 2970 N N . ILE A 1 352 ? 108.364 -17.466 -168.791 1.00 53.12 352 ILE A N 1
ATOM 2971 C CA . ILE A 1 352 ? 108.251 -18.219 -167.522 1.00 53.12 352 ILE A CA 1
ATOM 2972 C C . ILE A 1 352 ? 108.050 -19.740 -167.739 1.00 53.12 352 ILE A C 1
ATOM 2974 O O . ILE A 1 352 ? 108.122 -20.524 -166.790 1.00 53.12 352 ILE A O 1
ATOM 2978 N N . SER A 1 353 ? 107.864 -20.188 -168.986 1.00 55.38 353 SER A N 1
ATOM 2979 C CA . SER A 1 353 ? 107.815 -21.614 -169.352 1.00 55.38 353 SER A CA 1
ATOM 2980 C C . SER A 1 353 ? 109.082 -22.375 -168.926 1.00 55.38 353 SER A C 1
ATOM 2982 O O . SER A 1 353 ? 108.999 -23.462 -168.347 1.00 55.38 353 SER A O 1
ATOM 2984 N N . ASP A 1 354 ? 110.259 -21.789 -169.152 1.00 46.06 354 ASP A N 1
ATOM 2985 C CA . ASP A 1 354 ? 111.508 -22.559 -169.190 1.00 46.06 354 ASP A CA 1
ATOM 2986 C C . ASP A 1 354 ? 112.154 -22.776 -167.812 1.00 46.06 354 ASP A C 1
ATOM 2988 O O . ASP A 1 354 ? 112.896 -23.739 -167.611 1.00 46.06 354 ASP A O 1
ATOM 2992 N N . GLN A 1 355 ? 111.832 -21.931 -166.826 1.00 44.06 355 GLN A N 1
ATOM 2993 C CA . GLN A 1 355 ? 112.431 -21.985 -165.483 1.00 44.06 355 GLN A CA 1
ATOM 2994 C C . GLN A 1 355 ? 111.675 -22.887 -164.489 1.00 44.06 355 GLN A C 1
ATOM 2996 O O . GLN A 1 355 ? 112.120 -23.088 -163.358 1.00 44.06 355 GLN A O 1
ATOM 3001 N N . LYS A 1 356 ? 110.574 -23.524 -164.909 1.00 47.28 356 LYS A N 1
ATOM 3002 C CA . LYS A 1 356 ? 109.722 -24.393 -164.069 1.00 47.28 356 LYS A CA 1
ATOM 3003 C C . LYS A 1 356 ? 110.358 -25.717 -163.595 1.00 47.28 356 LYS A C 1
ATOM 3005 O O . LYS A 1 356 ? 109.661 -26.544 -163.016 1.00 47.28 356 LYS A O 1
ATOM 3010 N N . LYS A 1 357 ? 111.658 -25.937 -163.826 1.00 47.78 357 LYS A N 1
ATOM 3011 C CA . LYS A 1 357 ? 112.366 -27.207 -163.559 1.00 47.78 357 LYS A CA 1
ATOM 3012 C C . LYS A 1 357 ? 113.074 -27.306 -162.198 1.00 47.78 357 LYS A C 1
ATOM 3014 O O . LYS A 1 357 ? 113.523 -28.393 -161.858 1.00 47.78 357 LYS A O 1
ATOM 3019 N N . ILE A 1 358 ? 113.202 -26.213 -161.439 1.00 43.94 358 ILE A N 1
ATOM 3020 C CA . ILE A 1 358 ? 114.068 -26.165 -160.236 1.00 43.94 358 ILE A CA 1
ATOM 3021 C C . ILE A 1 358 ? 113.274 -26.154 -158.912 1.00 43.94 358 ILE A C 1
ATOM 3023 O O . ILE A 1 358 ? 113.751 -26.649 -157.892 1.00 43.94 358 ILE A O 1
ATOM 3027 N N . LEU A 1 359 ? 112.046 -25.626 -158.899 1.00 38.19 359 LEU A N 1
ATOM 3028 C CA . LEU A 1 359 ? 111.303 -25.331 -157.665 1.00 38.19 359 LEU A CA 1
ATOM 3029 C C . LEU A 1 359 ? 110.484 -26.528 -157.131 1.00 38.19 359 LEU A C 1
ATOM 3031 O O . LEU A 1 359 ? 109.260 -26.448 -157.063 1.00 38.19 359 LEU A O 1
ATOM 3035 N N . ASN A 1 360 ? 111.136 -27.642 -156.773 1.00 39.16 360 ASN A N 1
ATOM 3036 C CA . ASN A 1 360 ? 110.422 -28.864 -156.357 1.00 39.16 360 ASN A CA 1
ATOM 3037 C C . ASN A 1 360 ? 111.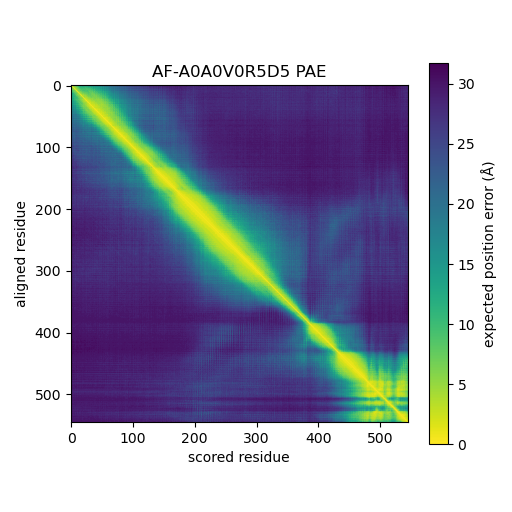090 -29.685 -155.228 1.00 39.16 360 ASN A C 1
ATOM 3039 O O . ASN A 1 360 ? 110.915 -30.899 -155.199 1.00 39.16 360 ASN A O 1
ATOM 3043 N N . TYR A 1 361 ? 111.879 -29.064 -154.331 1.00 34.16 361 TYR A N 1
ATOM 3044 C CA . TYR A 1 361 ? 112.688 -29.823 -153.349 1.00 34.16 361 TYR A CA 1
ATOM 3045 C C . TYR A 1 361 ? 112.759 -29.330 -151.891 1.00 34.16 361 TYR A C 1
ATOM 3047 O O . TYR A 1 361 ? 113.292 -30.057 -151.060 1.00 34.16 361 TYR A O 1
ATOM 3055 N N . LEU A 1 362 ? 112.265 -28.137 -151.538 1.00 34.03 362 LEU A N 1
ATOM 3056 C CA . LEU A 1 362 ? 112.461 -27.577 -150.186 1.00 34.03 362 LEU A CA 1
ATOM 3057 C C . LEU A 1 362 ? 111.166 -27.000 -149.602 1.00 34.03 362 LEU A C 1
ATOM 3059 O O . LEU A 1 362 ? 110.914 -25.799 -149.713 1.00 34.03 362 LEU A O 1
ATOM 3063 N N . LYS A 1 363 ? 110.344 -27.859 -148.978 1.00 33.72 363 LYS A N 1
ATOM 3064 C CA . LYS A 1 363 ? 109.226 -27.418 -148.124 1.00 33.72 363 LYS A CA 1
ATOM 3065 C C . LYS A 1 363 ? 108.754 -28.461 -147.094 1.00 33.72 363 LYS A C 1
ATOM 3067 O O . LYS A 1 363 ? 107.574 -28.793 -147.043 1.00 33.72 363 LYS A O 1
ATOM 3072 N N . GLU A 1 364 ? 109.665 -28.938 -146.253 1.00 32.34 364 GLU A N 1
ATOM 3073 C CA . GLU A 1 364 ? 109.355 -29.801 -145.103 1.00 32.34 364 GLU A CA 1
ATOM 3074 C C . GLU A 1 364 ? 110.277 -29.443 -143.919 1.00 32.34 364 GLU A C 1
ATOM 3076 O O . GLU A 1 364 ? 111.433 -29.104 -144.171 1.00 32.34 364 GLU A O 1
ATOM 3081 N N . ILE A 1 365 ? 109.773 -29.560 -142.671 1.00 32.31 365 ILE A N 1
ATOM 3082 C CA . ILE A 1 365 ? 110.499 -29.413 -141.374 1.00 32.31 365 ILE A CA 1
ATOM 3083 C C . ILE A 1 365 ? 110.856 -27.922 -141.030 1.00 32.31 365 ILE A C 1
ATOM 3085 O O . ILE A 1 365 ? 111.275 -27.184 -141.915 1.00 32.31 365 ILE A O 1
ATOM 3089 N N . GLN A 1 366 ? 110.662 -27.338 -139.820 1.00 30.30 366 GLN A N 1
ATOM 3090 C CA . GLN A 1 366 ? 110.464 -27.841 -138.430 1.00 30.30 366 GLN A CA 1
ATOM 3091 C C . GLN A 1 366 ? 109.675 -26.869 -137.481 1.00 30.30 366 GLN A C 1
ATOM 3093 O O . GLN A 1 366 ? 109.631 -25.674 -137.759 1.00 30.30 366 GLN A O 1
ATOM 3098 N N . ASP A 1 367 ? 109.181 -27.359 -136.320 1.00 37.00 367 ASP A N 1
ATOM 3099 C CA . ASP A 1 367 ? 108.495 -26.646 -135.187 1.00 37.00 367 ASP A CA 1
ATOM 3100 C C . ASP A 1 367 ? 109.080 -27.040 -133.781 1.00 37.00 367 ASP A C 1
ATOM 3102 O O . ASP A 1 367 ? 109.727 -28.087 -133.744 1.00 37.00 367 ASP A O 1
ATOM 3106 N N . ILE A 1 368 ? 108.843 -26.280 -132.657 1.00 37.66 368 ILE A N 1
ATOM 3107 C CA . ILE A 1 368 ? 108.942 -26.603 -131.160 1.00 37.66 368 ILE A CA 1
ATOM 3108 C C . ILE A 1 368 ? 109.100 -25.315 -130.257 1.00 37.66 368 ILE A C 1
ATOM 3110 O O . ILE A 1 368 ? 109.591 -24.328 -130.788 1.00 37.66 368 ILE A O 1
ATOM 3114 N N . SER A 1 369 ? 108.885 -25.191 -128.910 1.00 41.47 369 SER A N 1
ATOM 3115 C CA . SER A 1 369 ? 107.870 -25.606 -127.872 1.00 41.47 369 SER A CA 1
ATOM 3116 C C . SER A 1 369 ? 108.154 -24.896 -126.478 1.00 41.47 369 SER A C 1
ATOM 3118 O O . SER A 1 369 ? 108.994 -24.001 -126.462 1.00 41.47 369 SER A O 1
ATOM 3120 N N . ASN A 1 370 ? 107.562 -25.302 -125.314 1.00 38.84 370 ASN A N 1
ATOM 3121 C CA . ASN A 1 370 ? 107.727 -24.798 -123.887 1.00 38.84 370 ASN A CA 1
ATOM 3122 C C . ASN A 1 370 ? 106.877 -23.546 -123.434 1.00 38.84 370 ASN A C 1
ATOM 3124 O O . ASN A 1 370 ? 106.230 -22.957 -124.288 1.00 38.84 370 ASN A O 1
ATOM 3128 N N . VAL A 1 371 ? 106.743 -23.087 -122.149 1.00 39.69 371 VAL A N 1
ATOM 3129 C CA . VAL A 1 371 ? 107.409 -23.415 -120.839 1.00 39.69 371 VAL A CA 1
ATOM 3130 C C . VAL A 1 371 ? 106.501 -23.575 -119.549 1.00 39.69 371 VAL A C 1
ATOM 3132 O O . VAL A 1 371 ? 105.717 -24.521 -119.551 1.00 39.69 371 VAL A O 1
ATOM 3135 N N . LYS A 1 372 ? 106.713 -22.867 -118.397 1.00 42.69 372 LYS A N 1
ATOM 3136 C CA . LYS A 1 372 ? 106.519 -23.299 -116.948 1.00 42.69 372 LYS A CA 1
ATOM 3137 C C . LYS A 1 372 ? 106.509 -22.112 -115.904 1.00 42.69 372 LYS A C 1
ATOM 3139 O O . LYS A 1 372 ? 106.899 -21.044 -116.362 1.00 42.69 372 LYS A O 1
ATOM 3144 N N . LYS A 1 373 ? 106.267 -22.147 -114.550 1.00 37.16 373 LYS A N 1
ATOM 3145 C CA . LYS A 1 373 ? 105.613 -23.010 -113.476 1.00 37.16 373 LYS A CA 1
ATOM 3146 C C . LYS A 1 373 ? 105.700 -22.374 -112.023 1.00 37.16 373 LYS A C 1
ATOM 3148 O O . LYS A 1 373 ? 106.665 -21.652 -111.818 1.00 37.16 373 LYS A O 1
ATOM 3153 N N . GLU A 1 374 ? 104.809 -22.753 -111.063 1.00 37.09 374 GLU A N 1
ATOM 3154 C CA . GLU A 1 374 ? 104.878 -22.786 -109.538 1.00 37.09 374 GLU A CA 1
ATOM 3155 C C . GLU A 1 374 ? 105.328 -21.564 -108.641 1.00 37.09 374 GLU A C 1
ATOM 3157 O O . GLU A 1 374 ? 106.003 -20.678 -109.150 1.00 37.09 374 GLU A O 1
ATOM 3162 N N . ASP A 1 375 ? 105.145 -21.459 -107.285 1.00 36.12 375 ASP A N 1
ATOM 3163 C CA . ASP A 1 375 ? 104.063 -21.809 -106.287 1.00 36.12 375 ASP A CA 1
ATOM 3164 C C . ASP A 1 375 ? 104.353 -21.327 -104.798 1.00 36.12 375 ASP A C 1
ATOM 3166 O O . ASP A 1 375 ? 105.496 -21.011 -104.473 1.00 36.12 375 ASP A O 1
ATOM 3170 N N . ILE A 1 376 ? 103.354 -21.394 -103.873 1.00 30.31 376 ILE A N 1
ATOM 3171 C CA . ILE A 1 376 ? 103.423 -21.525 -102.360 1.00 30.31 376 ILE A CA 1
ATOM 3172 C C . ILE A 1 376 ? 103.631 -20.258 -101.430 1.00 30.31 376 ILE A C 1
ATOM 3174 O O . ILE A 1 376 ? 103.396 -19.140 -101.877 1.00 30.31 376 ILE A O 1
ATOM 3178 N N . THR A 1 377 ? 103.803 -20.402 -100.088 1.00 39.25 377 THR A N 1
ATOM 3179 C CA . THR A 1 377 ? 103.047 -19.687 -99.002 1.00 39.25 377 THR A CA 1
ATOM 3180 C C . THR A 1 377 ? 103.794 -18.922 -97.866 1.00 39.25 377 THR A C 1
ATOM 3182 O O . THR A 1 377 ? 104.809 -19.398 -97.375 1.00 39.25 377 THR A O 1
ATOM 3185 N N . GLN A 1 378 ? 103.088 -17.917 -97.297 1.00 36.44 378 GLN A N 1
ATOM 3186 C CA . GLN A 1 378 ? 103.005 -17.448 -95.877 1.00 36.44 378 GLN A CA 1
ATOM 3187 C C . GLN A 1 378 ? 104.122 -16.646 -95.136 1.00 36.44 378 GLN A C 1
ATOM 3189 O O . GLN A 1 378 ? 105.312 -16.882 -95.277 1.00 36.44 378 GLN A O 1
ATOM 3194 N N . GLU A 1 379 ? 103.606 -15.790 -94.227 1.00 32.09 379 GLU A N 1
ATOM 3195 C CA . GLU A 1 379 ? 104.170 -15.156 -93.005 1.00 32.09 379 GLU A CA 1
ATOM 3196 C C . GLU A 1 379 ? 104.819 -13.737 -93.037 1.00 32.09 379 GLU A C 1
ATOM 3198 O O . GLU A 1 379 ? 105.441 -13.315 -94.004 1.00 32.09 379 GLU A O 1
ATOM 3203 N N . GLU A 1 380 ? 104.606 -13.022 -91.914 1.00 36.34 380 GLU A N 1
ATOM 3204 C CA . GLU A 1 380 ? 105.061 -11.679 -91.472 1.00 36.34 380 GLU A CA 1
ATOM 3205 C C . GLU A 1 380 ? 104.614 -10.381 -92.202 1.00 36.34 380 GLU A C 1
ATOM 3207 O O . GLU A 1 380 ? 104.403 -10.298 -93.408 1.00 36.34 380 GLU A O 1
ATOM 3212 N N . ILE A 1 381 ? 104.465 -9.314 -91.397 1.00 46.34 381 ILE A N 1
ATOM 3213 C CA . ILE A 1 381 ? 104.015 -7.960 -91.776 1.00 46.34 381 ILE A CA 1
ATOM 3214 C C . ILE A 1 381 ? 105.198 -6.983 -91.741 1.00 46.34 381 ILE A C 1
ATOM 3216 O O . ILE A 1 381 ? 105.775 -6.809 -90.665 1.00 46.34 381 ILE A O 1
ATOM 3220 N N . LYS A 1 382 ? 105.461 -6.250 -92.840 1.00 39.78 382 LYS A N 1
ATOM 3221 C CA . LYS A 1 382 ? 105.919 -4.833 -92.873 1.00 39.78 382 LYS A CA 1
ATOM 3222 C C . LYS A 1 382 ? 105.915 -4.260 -94.306 1.00 39.78 382 LYS A C 1
ATOM 3224 O O . LYS A 1 382 ? 105.912 -5.007 -95.275 1.00 39.78 382 LYS A O 1
ATOM 3229 N N . SER A 1 383 ? 105.897 -2.923 -94.393 1.00 47.97 383 SER A N 1
ATOM 3230 C CA . SER A 1 383 ? 105.963 -2.074 -95.605 1.00 47.97 383 SER A CA 1
ATOM 3231 C C . SER A 1 383 ? 104.966 -2.373 -96.741 1.00 47.97 383 SER A C 1
ATOM 3233 O O . SER A 1 383 ? 105.304 -3.037 -97.717 1.00 47.97 383 SER A O 1
ATOM 3235 N N . ILE A 1 384 ? 103.779 -1.757 -96.667 1.00 42.81 384 ILE A N 1
ATOM 3236 C CA . ILE A 1 384 ? 102.981 -1.379 -97.847 1.00 42.81 384 ILE A CA 1
ATOM 3237 C C . ILE A 1 384 ? 102.556 0.086 -97.668 1.00 42.81 384 ILE A C 1
ATOM 3239 O O . ILE A 1 384 ? 101.671 0.383 -96.866 1.00 42.81 384 ILE A O 1
ATOM 3243 N N . ASP A 1 385 ? 103.183 0.993 -98.418 1.00 52.19 385 ASP A N 1
ATOM 3244 C CA . ASP A 1 385 ? 102.798 2.408 -98.485 1.00 52.19 385 ASP A CA 1
ATOM 3245 C C . ASP A 1 385 ? 101.646 2.606 -99.489 1.00 52.19 385 ASP A C 1
ATOM 3247 O O . ASP A 1 385 ? 101.852 3.050 -100.618 1.00 52.19 385 ASP A O 1
ATOM 3251 N N . ASP A 1 386 ? 100.415 2.277 -99.079 1.00 57.88 386 ASP A N 1
ATOM 3252 C CA . ASP A 1 386 ? 99.191 2.722 -99.768 1.00 57.88 386 ASP A CA 1
ATOM 3253 C C . ASP A 1 386 ? 98.425 3.748 -98.905 1.00 57.88 386 ASP A C 1
ATOM 3255 O O . ASP A 1 386 ? 97.759 3.371 -97.928 1.00 57.88 386 ASP A O 1
ATOM 3259 N N . PRO A 1 387 ? 98.456 5.046 -99.272 1.00 58.62 387 PRO A N 1
ATOM 3260 C CA . PRO A 1 387 ? 97.698 6.095 -98.592 1.00 58.62 387 PRO A CA 1
ATOM 3261 C C . PRO A 1 387 ? 96.182 5.843 -98.532 1.00 58.62 387 PRO A C 1
ATOM 3263 O O . PRO A 1 387 ? 95.528 6.266 -97.577 1.00 58.62 387 PRO A O 1
ATOM 3266 N N . ASN A 1 388 ? 95.598 5.132 -99.506 1.00 59.34 388 ASN A N 1
ATOM 3267 C CA . ASN A 1 388 ? 94.165 4.812 -99.493 1.00 59.34 388 ASN A CA 1
ATOM 3268 C C . ASN A 1 388 ? 93.820 3.739 -98.456 1.00 59.34 388 ASN A C 1
ATOM 3270 O O . ASN A 1 388 ? 92.706 3.732 -97.922 1.00 59.34 388 ASN A O 1
ATOM 3274 N N . LEU A 1 389 ? 94.766 2.848 -98.150 1.00 57.44 389 LEU A N 1
ATOM 3275 C CA . LEU A 1 389 ? 94.592 1.822 -97.130 1.00 57.44 389 LEU A CA 1
ATOM 3276 C C . LEU A 1 389 ? 94.764 2.416 -95.726 1.00 57.44 389 LEU A C 1
ATOM 3278 O O . LEU A 1 389 ? 93.927 2.159 -94.862 1.00 57.44 389 LEU A O 1
ATOM 3282 N N . GLN A 1 390 ? 95.757 3.295 -95.522 1.00 56.28 390 GLN A N 1
ATOM 3283 C CA . GLN A 1 390 ? 95.896 4.063 -94.275 1.00 56.28 390 GLN A CA 1
ATOM 3284 C C . GLN A 1 390 ? 94.643 4.898 -93.971 1.00 56.28 390 GLN A C 1
ATOM 3286 O O . GLN A 1 390 ? 94.137 4.845 -92.850 1.00 56.28 390 GLN A O 1
ATOM 3291 N N . LYS A 1 391 ? 94.090 5.604 -94.969 1.00 67.50 391 LYS A N 1
ATOM 3292 C CA . LYS A 1 391 ? 92.868 6.406 -94.794 1.00 67.50 391 LYS A CA 1
ATOM 3293 C C . LYS A 1 391 ? 91.676 5.559 -94.337 1.00 67.50 391 LYS A C 1
ATOM 3295 O O . LYS A 1 391 ? 90.986 5.945 -93.400 1.00 67.50 391 LYS A O 1
ATOM 3300 N N . LYS A 1 392 ? 91.470 4.377 -94.931 1.00 68.75 392 LYS A N 1
ATOM 3301 C CA . LYS A 1 392 ? 90.407 3.449 -94.502 1.00 68.75 392 LYS A CA 1
ATOM 3302 C C . LYS A 1 392 ? 90.640 2.879 -93.103 1.00 68.75 392 LYS A C 1
ATOM 3304 O O . LYS A 1 392 ? 89.678 2.686 -92.369 1.00 68.75 392 LYS A O 1
ATOM 3309 N N . ILE A 1 393 ? 91.890 2.622 -92.718 1.00 67.88 393 ILE A N 1
ATOM 3310 C CA . ILE A 1 393 ? 92.223 2.164 -91.361 1.00 67.88 393 ILE A CA 1
ATOM 3311 C C . ILE A 1 393 ? 91.879 3.254 -90.333 1.00 67.88 393 ILE A C 1
ATOM 3313 O O . ILE A 1 393 ? 91.223 2.944 -89.341 1.00 67.88 393 ILE A O 1
ATOM 3317 N N . GLN A 1 394 ? 92.195 4.524 -90.610 1.00 65.69 394 GLN A N 1
ATOM 3318 C CA . GLN A 1 394 ? 91.789 5.654 -89.763 1.00 65.69 394 GLN A CA 1
ATOM 3319 C C . GLN A 1 394 ? 90.261 5.845 -89.721 1.00 65.69 394 GLN A C 1
ATOM 3321 O O . GLN A 1 394 ? 89.696 6.013 -88.643 1.00 65.69 394 GLN A O 1
ATOM 3326 N N . GLU A 1 395 ? 89.568 5.748 -90.862 1.00 72.00 395 GLU A N 1
ATOM 3327 C CA . GLU A 1 395 ? 88.097 5.820 -90.927 1.00 72.00 395 GLU A CA 1
ATOM 3328 C C . GLU A 1 395 ? 87.414 4.701 -90.116 1.00 72.00 395 GLU A C 1
ATOM 3330 O O . GLU A 1 395 ? 86.364 4.937 -89.516 1.00 72.00 395 GLU A O 1
ATOM 3335 N N . TYR A 1 396 ? 88.005 3.501 -90.048 1.00 72.12 396 TYR A N 1
ATOM 3336 C CA . TYR A 1 396 ? 87.514 2.422 -89.185 1.00 72.12 396 TYR A CA 1
ATOM 3337 C C . TYR A 1 396 ? 87.897 2.597 -87.710 1.00 72.12 396 TYR A C 1
ATOM 3339 O O . TYR A 1 396 ? 87.089 2.252 -86.851 1.00 72.12 396 TYR A O 1
ATOM 3347 N N . GLN A 1 397 ? 89.073 3.149 -87.396 1.00 66.31 397 GLN A N 1
ATOM 3348 C CA . GLN A 1 397 ? 89.465 3.460 -86.015 1.00 66.31 397 GLN A CA 1
ATOM 3349 C C . GLN A 1 397 ? 88.534 4.515 -85.400 1.00 66.31 397 GLN A C 1
ATOM 3351 O O . GLN A 1 397 ? 87.970 4.268 -84.335 1.00 66.31 397 GLN A O 1
ATOM 3356 N N . GLN A 1 398 ? 88.244 5.603 -86.122 1.00 68.06 398 GLN A N 1
ATOM 3357 C CA . GLN A 1 398 ? 87.284 6.625 -85.686 1.00 68.06 398 GLN A CA 1
ATOM 3358 C C . GLN A 1 398 ? 85.888 6.026 -85.421 1.00 68.06 398 GLN A C 1
ATOM 3360 O O . GLN A 1 398 ? 85.283 6.277 -84.383 1.00 68.06 398 GLN A O 1
ATOM 3365 N N . GLN A 1 399 ? 85.404 5.146 -86.308 1.00 69.62 399 GLN A N 1
ATOM 3366 C CA . GLN A 1 399 ? 84.120 4.449 -86.133 1.00 69.62 399 GLN A CA 1
ATOM 3367 C C . GLN A 1 399 ? 84.090 3.443 -84.970 1.00 69.62 399 GLN A C 1
ATOM 3369 O O . GLN A 1 399 ? 83.000 3.024 -84.568 1.00 69.62 399 GLN A O 1
ATOM 3374 N N . ILE A 1 400 ? 85.245 3.010 -84.457 1.00 70.69 400 ILE A N 1
ATOM 3375 C CA . ILE A 1 400 ? 85.348 2.160 -83.264 1.00 70.69 400 ILE A CA 1
ATOM 3376 C C . ILE A 1 400 ? 85.322 3.034 -82.006 1.00 70.69 400 ILE A C 1
ATOM 3378 O O . ILE A 1 400 ? 84.537 2.746 -81.102 1.00 70.69 400 ILE A O 1
ATOM 3382 N N . GLU A 1 401 ? 86.081 4.131 -81.978 1.00 68.19 401 GLU A N 1
ATOM 3383 C CA . GLU A 1 401 ? 86.090 5.097 -80.868 1.00 68.19 401 GLU A CA 1
ATOM 3384 C C . GLU A 1 401 ? 84.709 5.747 -80.663 1.00 68.19 401 GLU A C 1
ATOM 3386 O O . GLU A 1 401 ? 84.181 5.752 -79.548 1.00 68.19 401 GLU A O 1
ATOM 3391 N N . ASP A 1 402 ? 84.046 6.177 -81.744 1.00 67.50 402 ASP A N 1
ATOM 3392 C CA . ASP A 1 402 ? 82.686 6.733 -81.696 1.00 67.50 402 ASP A CA 1
ATOM 3393 C C . ASP A 1 402 ? 81.665 5.721 -81.140 1.00 67.50 402 ASP A C 1
ATOM 3395 O O . ASP A 1 402 ? 80.705 6.094 -80.459 1.00 67.50 402 ASP A O 1
ATOM 3399 N N . LYS A 1 403 ? 81.857 4.418 -81.389 1.00 70.69 403 LYS A N 1
ATOM 3400 C CA . LYS A 1 403 ? 80.994 3.360 -80.836 1.00 70.69 403 LYS A CA 1
ATOM 3401 C C . LYS A 1 403 ? 81.316 3.063 -79.374 1.00 70.69 403 LYS A C 1
ATOM 3403 O O . LYS A 1 403 ? 80.386 2.881 -78.592 1.00 70.69 403 LYS A O 1
ATOM 3408 N N . GLN A 1 404 ? 82.587 3.085 -78.977 1.00 62.94 404 GLN A N 1
ATOM 3409 C CA . GLN A 1 404 ? 82.998 2.927 -77.578 1.00 62.94 404 GLN A CA 1
ATOM 3410 C C . GLN A 1 404 ? 82.475 4.080 -76.702 1.00 62.94 404 GLN A C 1
ATOM 3412 O O . GLN A 1 404 ? 81.867 3.821 -75.664 1.00 62.94 404 GLN A O 1
ATOM 3417 N N . CYS A 1 405 ? 82.563 5.331 -77.169 1.00 57.31 405 CYS A N 1
ATOM 3418 C CA . CYS A 1 405 ? 82.011 6.500 -76.468 1.00 57.31 405 CYS A CA 1
ATOM 3419 C C . CYS A 1 405 ? 80.482 6.420 -76.263 1.00 57.31 405 CYS A C 1
ATOM 3421 O O . CYS A 1 405 ? 79.951 6.916 -75.267 1.00 57.31 405 CYS A O 1
ATOM 3423 N N . ASN A 1 406 ? 79.751 5.792 -77.189 1.00 62.94 406 ASN A N 1
ATOM 3424 C CA . ASN A 1 406 ? 78.311 5.570 -77.036 1.00 62.94 406 ASN A CA 1
ATOM 3425 C C . ASN A 1 406 ? 77.979 4.400 -76.094 1.00 62.94 406 ASN A C 1
ATOM 3427 O O . ASN A 1 406 ? 76.964 4.463 -75.402 1.00 62.94 406 ASN A O 1
ATOM 3431 N N . ILE A 1 407 ? 78.838 3.379 -76.002 1.00 64.62 407 ILE A N 1
ATOM 3432 C CA . ILE A 1 407 ? 78.681 2.276 -75.041 1.00 64.62 407 ILE A CA 1
ATOM 3433 C C . ILE A 1 407 ? 78.883 2.777 -73.602 1.00 64.62 407 ILE A C 1
ATOM 3435 O O . ILE A 1 407 ? 78.024 2.523 -72.764 1.00 64.62 407 ILE A O 1
ATOM 3439 N N . GLU A 1 408 ? 79.927 3.564 -73.313 1.00 60.22 408 GLU A N 1
ATOM 3440 C CA . GLU A 1 408 ? 80.147 4.117 -71.959 1.00 60.22 408 GLU A CA 1
ATOM 3441 C C . GLU A 1 408 ? 78.984 4.995 -71.465 1.00 60.22 408 GLU A C 1
ATOM 3443 O O . GLU A 1 408 ? 78.615 4.945 -70.288 1.00 60.22 408 GLU A O 1
ATOM 3448 N N . LYS A 1 409 ? 78.370 5.777 -72.365 1.00 64.06 409 LYS A N 1
ATOM 3449 C CA . LYS A 1 409 ? 77.165 6.568 -72.060 1.00 64.06 409 LYS A CA 1
ATOM 3450 C C . LYS A 1 409 ? 75.970 5.679 -71.719 1.00 64.06 409 LYS A C 1
ATOM 3452 O O . LYS A 1 409 ? 75.215 6.013 -70.810 1.00 64.06 409 LYS A O 1
ATOM 3457 N N . PHE A 1 410 ? 75.812 4.554 -72.417 1.00 60.56 410 PHE A N 1
ATOM 3458 C CA . PHE A 1 410 ? 74.743 3.598 -72.137 1.00 60.56 410 PHE A CA 1
ATOM 3459 C C . PHE A 1 410 ? 74.944 2.896 -70.787 1.00 60.56 410 PHE A C 1
ATOM 3461 O O . PHE A 1 410 ? 73.984 2.767 -70.033 1.00 60.56 410 PHE A O 1
ATOM 3468 N N . THR A 1 411 ? 76.184 2.526 -70.443 1.00 58.38 411 THR A N 1
ATOM 3469 C CA . THR A 1 411 ? 76.513 1.908 -69.147 1.00 58.38 411 THR A CA 1
ATOM 3470 C C . THR A 1 411 ? 76.201 2.845 -67.978 1.00 58.38 411 THR A C 1
ATOM 3472 O O . THR A 1 411 ? 75.449 2.460 -67.088 1.00 58.38 411 THR A O 1
ATOM 3475 N N . LYS A 1 412 ? 76.662 4.108 -68.008 1.00 58.62 412 LYS A N 1
ATOM 3476 C CA . LYS A 1 412 ? 76.346 5.078 -66.937 1.00 58.62 412 LYS A CA 1
ATOM 3477 C C . LYS A 1 412 ? 74.846 5.308 -66.762 1.00 58.62 412 LYS A C 1
ATOM 3479 O O . LYS A 1 412 ? 74.350 5.313 -65.641 1.00 58.62 412 LYS A O 1
ATOM 3484 N N . MET A 1 413 ? 74.118 5.445 -67.869 1.00 65.31 413 MET A N 1
ATOM 3485 C CA . MET A 1 413 ? 72.663 5.611 -67.848 1.00 65.31 413 MET A CA 1
ATOM 3486 C C . MET A 1 413 ? 71.943 4.371 -67.282 1.00 65.31 413 MET A C 1
ATOM 3488 O O . MET A 1 413 ? 70.857 4.497 -66.716 1.00 65.31 413 MET A O 1
ATOM 3492 N N . GLN A 1 414 ? 72.533 3.178 -67.405 1.00 53.38 414 GLN A N 1
ATOM 3493 C CA . GLN A 1 414 ? 72.009 1.947 -66.817 1.00 53.38 414 GLN A CA 1
ATOM 3494 C C . GLN A 1 414 ? 72.277 1.876 -65.303 1.00 53.38 414 GLN A C 1
ATOM 3496 O O . GLN A 1 414 ? 71.349 1.570 -64.552 1.00 53.38 414 GLN A O 1
ATOM 3501 N N . ASP A 1 415 ? 73.482 2.236 -64.850 1.00 54.78 415 ASP A N 1
ATOM 3502 C CA . ASP A 1 415 ? 73.844 2.289 -63.424 1.00 54.78 415 ASP A CA 1
ATOM 3503 C C . ASP A 1 415 ? 72.988 3.316 -62.651 1.00 54.78 415 ASP A C 1
ATOM 3505 O O . ASP A 1 415 ? 72.459 3.018 -61.577 1.00 54.78 415 ASP A O 1
ATOM 3509 N N . GLU A 1 416 ? 72.770 4.507 -63.225 1.00 56.09 416 GLU A N 1
ATOM 3510 C CA . GLU A 1 416 ? 71.933 5.567 -62.637 1.00 56.09 416 GLU A CA 1
ATOM 3511 C C . GLU A 1 416 ? 70.458 5.136 -62.493 1.00 56.09 416 GLU A C 1
ATOM 3513 O O . GLU A 1 416 ? 69.835 5.380 -61.455 1.00 56.09 416 GLU A O 1
ATOM 3518 N N . ASN A 1 417 ? 69.907 4.414 -63.480 1.00 55.59 417 ASN A N 1
ATOM 3519 C CA . ASN A 1 417 ? 68.568 3.821 -63.373 1.00 55.59 417 ASN A CA 1
ATOM 3520 C C . ASN A 1 417 ? 68.506 2.726 -62.293 1.00 55.59 417 ASN A C 1
ATOM 3522 O O . ASN A 1 417 ? 67.502 2.605 -61.586 1.00 55.59 417 ASN A O 1
ATOM 3526 N N . GLN A 1 418 ? 69.565 1.926 -62.145 1.00 49.06 418 GLN A N 1
ATOM 3527 C CA . GLN A 1 418 ? 69.587 0.832 -61.176 1.00 49.06 418 GLN A CA 1
ATOM 3528 C C . GLN A 1 418 ? 69.674 1.339 -59.725 1.00 49.06 418 GLN A C 1
ATOM 3530 O O . GLN A 1 418 ? 69.085 0.718 -58.837 1.00 49.06 418 GLN A O 1
ATOM 3535 N N . HIS A 1 419 ? 70.305 2.497 -59.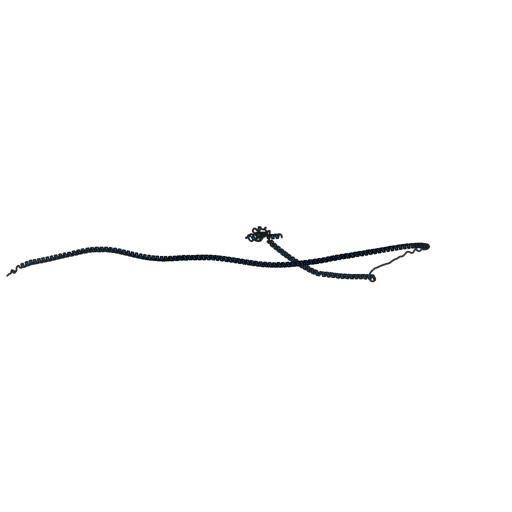490 1.00 52.41 419 HIS A N 1
ATOM 3536 C CA . HIS A 1 419 ? 70.294 3.179 -58.188 1.00 52.41 419 HIS A CA 1
ATOM 3537 C C . HIS A 1 419 ? 68.896 3.721 -57.834 1.00 52.41 419 HIS A C 1
ATOM 3539 O O . HIS A 1 419 ? 68.384 3.445 -56.747 1.00 52.41 419 HIS A O 1
ATOM 3545 N N . GLN A 1 420 ? 68.221 4.406 -58.770 1.00 53.44 420 GLN A N 1
ATOM 3546 C CA . GLN A 1 420 ? 66.874 4.950 -58.530 1.00 53.44 420 GLN A CA 1
ATOM 3547 C C . GLN A 1 420 ? 65.842 3.863 -58.189 1.00 53.44 420 GLN A C 1
ATOM 3549 O O . GLN A 1 420 ? 65.035 4.043 -57.274 1.00 53.44 420 GLN A O 1
ATOM 3554 N N . TYR A 1 421 ? 65.899 2.700 -58.849 1.00 49.78 421 TYR A N 1
ATOM 3555 C CA . TYR A 1 421 ? 65.021 1.572 -58.513 1.00 49.78 421 TYR A CA 1
ATOM 3556 C C . TYR A 1 421 ? 65.236 1.034 -57.086 1.00 49.78 421 TYR A C 1
ATOM 3558 O O . TYR A 1 421 ? 64.280 0.568 -56.460 1.00 49.78 421 TYR A O 1
ATOM 3566 N N . GLN A 1 422 ? 66.455 1.105 -56.538 1.00 47.91 422 GLN A N 1
ATOM 3567 C CA . GLN A 1 422 ? 66.735 0.662 -55.165 1.00 47.91 422 GLN A CA 1
ATOM 3568 C C . GLN A 1 422 ? 66.310 1.692 -54.105 1.00 47.91 422 GLN A C 1
ATOM 3570 O O . GLN A 1 422 ? 65.872 1.300 -53.022 1.00 47.91 422 GLN A O 1
ATOM 3575 N N . GLU A 1 423 ? 66.366 2.989 -54.404 1.00 50.16 423 GLU A N 1
ATOM 3576 C CA . GLU A 1 423 ? 65.933 4.048 -53.479 1.00 50.16 423 GLU A CA 1
ATOM 3577 C C . GLU A 1 423 ? 64.400 4.142 -53.369 1.00 50.16 423 GLU A C 1
ATOM 3579 O O . GLU A 1 423 ? 63.867 4.237 -52.258 1.00 50.16 423 GLU A O 1
ATOM 3584 N N . ILE A 1 424 ? 63.672 3.999 -54.484 1.00 53.25 424 ILE A N 1
ATOM 3585 C CA . ILE A 1 424 ? 62.197 3.935 -54.486 1.00 53.25 424 ILE A CA 1
ATOM 3586 C C . ILE A 1 424 ? 61.716 2.705 -53.695 1.00 53.25 424 ILE A C 1
ATOM 3588 O O . ILE A 1 424 ? 60.920 2.827 -52.763 1.00 53.25 424 ILE A O 1
ATOM 3592 N N . THR A 1 425 ? 62.275 1.521 -53.981 1.00 44.88 425 THR A N 1
ATOM 3593 C CA . THR A 1 425 ? 61.856 0.257 -53.342 1.00 44.88 425 THR A CA 1
ATOM 3594 C C . THR A 1 425 ? 62.007 0.275 -51.812 1.00 44.88 425 THR A C 1
ATOM 3596 O O . THR A 1 425 ? 61.191 -0.329 -51.109 1.00 44.88 425 THR A O 1
ATOM 3599 N N . ASN A 1 426 ? 63.019 0.975 -51.285 1.00 48.28 426 ASN A N 1
ATOM 3600 C CA . ASN A 1 426 ? 63.291 1.053 -49.846 1.00 48.28 426 ASN A CA 1
ATOM 3601 C C . ASN A 1 426 ? 62.530 2.177 -49.120 1.00 48.28 426 ASN A C 1
ATOM 3603 O O . ASN A 1 426 ? 62.215 2.017 -47.940 1.00 48.28 426 ASN A O 1
ATOM 3607 N N . SER A 1 427 ? 62.212 3.288 -49.791 1.00 46.06 427 SER A N 1
ATOM 3608 C CA . SER A 1 427 ? 61.560 4.446 -49.157 1.00 46.06 427 SER A CA 1
ATOM 3609 C C . SER A 1 427 ? 60.040 4.291 -49.018 1.00 46.06 427 SER A C 1
ATOM 3611 O O . SER A 1 427 ? 59.493 4.566 -47.949 1.00 46.06 427 SER A O 1
ATOM 3613 N N . GLU A 1 428 ? 59.352 3.759 -50.033 1.00 43.53 428 GLU A N 1
ATOM 3614 C CA . GLU A 1 428 ? 57.885 3.605 -50.016 1.00 43.53 428 GLU A CA 1
ATOM 3615 C C . GLU A 1 428 ? 57.391 2.436 -49.133 1.00 43.53 428 GLU A C 1
ATOM 3617 O O . GLU A 1 428 ? 56.206 2.331 -48.824 1.00 43.53 428 GLU A O 1
ATOM 3622 N N . ASN A 1 429 ? 58.284 1.546 -48.679 1.00 50.84 429 ASN A N 1
ATOM 3623 C CA . ASN A 1 429 ? 57.900 0.288 -48.024 1.00 50.84 429 ASN A CA 1
ATOM 3624 C C . ASN A 1 429 ? 57.866 0.292 -46.484 1.00 50.84 429 ASN A C 1
ATOM 3626 O O . ASN A 1 429 ? 57.351 -0.672 -45.915 1.00 50.84 429 ASN A O 1
ATOM 3630 N N . GLN A 1 430 ? 58.413 1.299 -45.790 1.00 48.38 430 GLN A N 1
ATOM 3631 C CA . GLN A 1 430 ? 58.558 1.250 -44.318 1.00 48.38 430 GLN A CA 1
ATOM 3632 C C . GLN A 1 430 ? 57.580 2.129 -43.524 1.00 48.38 430 GLN A C 1
ATOM 3634 O O . GLN A 1 430 ? 57.270 1.793 -42.380 1.00 48.38 430 GLN A O 1
ATOM 3639 N N . ILE A 1 431 ? 57.065 3.219 -44.098 1.00 53.47 431 ILE A N 1
ATOM 3640 C CA . ILE A 1 431 ? 56.174 4.137 -43.366 1.00 53.47 431 ILE A CA 1
ATOM 3641 C C . ILE A 1 431 ? 54.750 3.561 -43.296 1.00 53.47 431 ILE A C 1
ATOM 3643 O O . ILE A 1 431 ? 54.223 3.359 -42.201 1.00 53.47 431 ILE A O 1
ATOM 3647 N N . ASP A 1 432 ? 54.159 3.183 -44.433 1.00 55.03 432 ASP A N 1
ATOM 3648 C CA . ASP A 1 432 ? 52.783 2.668 -44.445 1.00 55.03 432 ASP A CA 1
ATOM 3649 C C . ASP A 1 432 ? 52.642 1.263 -43.855 1.00 55.03 432 ASP A C 1
ATOM 3651 O O . ASP A 1 432 ? 51.643 0.992 -43.193 1.00 55.03 432 ASP A O 1
ATOM 3655 N N . LYS A 1 433 ? 53.636 0.371 -43.993 1.00 54.56 433 LYS A N 1
ATOM 3656 C CA . LYS A 1 433 ? 53.546 -0.973 -43.389 1.00 54.56 433 LYS A CA 1
ATOM 3657 C C . LYS A 1 433 ? 53.386 -0.922 -41.872 1.00 54.56 433 LYS A C 1
ATOM 3659 O O . LYS A 1 433 ? 52.555 -1.650 -41.342 1.00 54.56 433 LYS A O 1
ATOM 3664 N N . ASN A 1 434 ? 54.113 -0.046 -41.179 1.00 63.66 434 ASN A N 1
ATOM 3665 C CA . ASN A 1 434 ? 53.992 0.083 -39.726 1.00 63.66 434 ASN A CA 1
ATOM 3666 C C . ASN A 1 434 ? 52.645 0.706 -39.314 1.00 63.66 434 ASN A C 1
ATOM 3668 O O . ASN A 1 434 ? 52.016 0.229 -38.370 1.00 63.66 434 ASN A O 1
ATOM 3672 N N . ASN A 1 435 ? 52.146 1.695 -40.062 1.00 70.25 435 ASN A N 1
ATOM 3673 C CA . ASN A 1 435 ? 50.819 2.276 -39.829 1.00 70.25 435 ASN A CA 1
ATOM 3674 C C . ASN A 1 435 ? 49.690 1.255 -40.061 1.00 70.25 435 ASN A C 1
ATOM 3676 O O . ASN A 1 435 ? 48.773 1.150 -39.246 1.00 70.25 435 ASN A O 1
ATOM 3680 N N . ILE A 1 436 ? 49.780 0.457 -41.130 1.00 68.94 436 ILE A N 1
ATOM 3681 C CA . ILE A 1 436 ? 48.822 -0.608 -41.456 1.00 68.94 436 ILE A CA 1
ATOM 3682 C C . ILE A 1 436 ? 48.882 -1.735 -40.416 1.00 68.94 436 ILE A C 1
ATOM 3684 O O . ILE A 1 436 ? 47.833 -2.194 -39.975 1.00 68.94 436 ILE A O 1
ATOM 3688 N N . ILE A 1 437 ? 50.073 -2.152 -39.969 1.00 71.19 437 ILE A N 1
ATOM 3689 C CA . ILE A 1 437 ? 50.226 -3.163 -38.908 1.00 71.19 437 ILE A CA 1
ATOM 3690 C C . ILE A 1 437 ? 49.595 -2.676 -37.598 1.00 71.19 437 ILE A C 1
ATOM 3692 O O . ILE A 1 437 ? 48.809 -3.411 -37.006 1.00 71.19 437 ILE A O 1
ATOM 3696 N N . ASN A 1 438 ? 49.856 -1.433 -37.180 1.00 72.94 438 ASN A N 1
ATOM 3697 C CA . ASN A 1 438 ? 49.250 -0.860 -35.974 1.00 72.94 438 ASN A CA 1
ATOM 3698 C C . ASN A 1 438 ? 47.716 -0.775 -36.090 1.00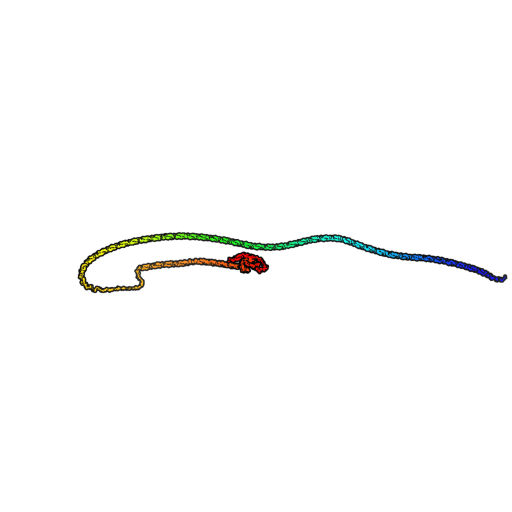 72.94 438 ASN A C 1
ATOM 3700 O O . ASN A 1 438 ? 47.002 -1.171 -35.169 1.00 72.94 438 ASN A O 1
ATOM 3704 N N . PHE A 1 439 ? 47.194 -0.333 -37.240 1.00 75.88 439 PHE A N 1
ATOM 3705 C CA . PHE A 1 439 ? 45.751 -0.291 -37.504 1.00 75.88 439 PHE A CA 1
ATOM 3706 C C . PHE A 1 439 ? 45.109 -1.687 -37.475 1.00 75.88 439 PHE A C 1
ATOM 3708 O O . PHE A 1 439 ? 44.036 -1.859 -36.896 1.00 75.88 439 PHE A O 1
ATOM 3715 N N . LEU A 1 440 ? 45.763 -2.695 -38.061 1.00 73.38 440 LEU A N 1
ATOM 3716 C CA . LEU A 1 440 ? 45.290 -4.080 -38.039 1.00 73.38 440 LEU A CA 1
ATOM 3717 C C . LEU A 1 440 ? 45.321 -4.668 -36.622 1.00 73.38 440 LEU A C 1
ATOM 3719 O O . LEU A 1 440 ? 44.353 -5.313 -36.234 1.00 73.38 440 LEU A O 1
ATOM 3723 N N . GLN A 1 441 ? 46.357 -4.391 -35.824 1.00 78.94 441 GLN A N 1
ATOM 3724 C CA . GLN A 1 441 ? 46.432 -4.824 -34.423 1.00 78.94 441 GLN A CA 1
ATOM 3725 C C . GLN A 1 441 ? 45.350 -4.177 -33.547 1.00 78.94 441 GLN A C 1
ATOM 3727 O O . GLN A 1 441 ? 44.752 -4.853 -32.712 1.00 78.94 441 GLN A O 1
ATOM 3732 N N . ASP A 1 442 ? 45.039 -2.892 -33.736 1.00 82.44 442 ASP A N 1
ATOM 3733 C CA . ASP A 1 442 ? 43.933 -2.250 -33.012 1.00 82.44 442 ASP A CA 1
ATOM 3734 C C . ASP A 1 442 ? 42.558 -2.748 -33.483 1.00 82.44 442 ASP A C 1
ATOM 3736 O O . ASP A 1 442 ? 41.636 -2.871 -32.672 1.00 82.44 442 ASP A O 1
ATOM 3740 N N . LYS A 1 443 ? 42.412 -3.121 -34.761 1.00 83.69 443 LYS A N 1
ATOM 3741 C CA . LYS A 1 443 ? 41.209 -3.812 -35.252 1.00 83.69 443 LYS A CA 1
ATOM 3742 C C . LYS A 1 443 ? 41.093 -5.239 -34.720 1.00 83.69 443 LYS A C 1
ATOM 3744 O O . LYS A 1 443 ? 39.982 -5.668 -34.418 1.00 83.69 443 LYS A O 1
ATOM 3749 N N . GLU A 1 444 ? 42.207 -5.940 -34.534 1.00 86.88 444 GLU A N 1
ATOM 3750 C CA . GLU A 1 444 ? 42.238 -7.256 -33.899 1.00 86.88 444 GLU A CA 1
ATOM 3751 C C . GLU A 1 444 ? 41.819 -7.170 -32.423 1.00 86.88 444 GLU A C 1
ATOM 3753 O O . GLU A 1 444 ? 40.939 -7.920 -32.007 1.00 86.88 444 GLU A O 1
ATOM 3758 N N . LYS A 1 445 ? 42.340 -6.200 -31.655 1.00 87.75 445 LYS A N 1
ATOM 3759 C CA . LYS A 1 445 ? 41.894 -5.936 -30.270 1.00 87.75 445 LYS A CA 1
ATOM 3760 C C . LYS A 1 445 ? 40.391 -5.653 -30.200 1.00 87.75 445 LYS A C 1
ATOM 3762 O O . LYS A 1 445 ? 39.696 -6.272 -29.400 1.00 87.75 445 LYS A O 1
ATOM 3767 N N . GLN A 1 446 ? 39.878 -4.773 -31.067 1.00 85.50 446 GLN A N 1
ATOM 3768 C CA . GLN A 1 446 ? 38.441 -4.462 -31.136 1.00 85.50 446 GLN A CA 1
ATOM 3769 C C . GLN A 1 446 ? 37.598 -5.706 -31.463 1.00 85.50 446 GLN A C 1
ATOM 3771 O O . GLN A 1 446 ? 36.521 -5.887 -30.898 1.00 85.50 446 GLN A O 1
ATOM 3776 N N . LEU A 1 447 ? 38.088 -6.595 -32.332 1.00 88.12 447 LEU A N 1
ATOM 3777 C CA . LEU A 1 447 ? 37.415 -7.856 -32.644 1.00 88.12 447 LEU A CA 1
ATOM 3778 C C . LEU A 1 447 ? 37.451 -8.841 -31.462 1.00 88.12 447 LEU A C 1
ATOM 3780 O O . LEU A 1 447 ? 36.428 -9.448 -31.154 1.00 88.12 447 LEU A O 1
ATOM 3784 N N . GLN A 1 448 ? 38.586 -8.974 -30.770 1.00 86.38 448 GLN A N 1
ATOM 3785 C CA . GLN A 1 448 ? 38.717 -9.815 -29.574 1.00 86.38 448 GLN A CA 1
ATOM 3786 C C . GLN A 1 448 ? 37.813 -9.323 -28.426 1.00 86.38 448 GLN A C 1
ATOM 3788 O O . GLN A 1 448 ? 37.177 -10.133 -27.752 1.00 86.38 448 GLN A O 1
ATOM 3793 N N . GLU A 1 449 ? 37.689 -8.006 -28.237 1.00 90.19 449 GLU A N 1
ATOM 3794 C CA . GLU A 1 449 ? 36.800 -7.399 -27.240 1.00 90.19 449 GLU A CA 1
ATOM 3795 C C . GLU A 1 449 ? 35.313 -7.622 -27.575 1.00 90.19 449 GLU A C 1
ATOM 3797 O O . GLU A 1 449 ? 34.537 -8.017 -26.704 1.00 90.19 449 GLU A O 1
ATOM 3802 N N . LEU A 1 450 ? 34.920 -7.490 -28.849 1.00 86.19 450 LEU A N 1
ATOM 3803 C CA . LEU A 1 450 ? 33.569 -7.839 -29.310 1.00 86.19 450 LEU A CA 1
ATOM 3804 C C . LEU A 1 450 ? 33.258 -9.336 -29.138 1.00 86.19 450 LEU A C 1
ATOM 3806 O O . LEU A 1 450 ? 32.160 -9.681 -28.702 1.00 86.19 450 LEU A O 1
ATOM 3810 N N . ILE A 1 451 ? 34.217 -10.226 -29.417 1.00 87.69 451 ILE A N 1
ATOM 3811 C CA . ILE A 1 451 ? 34.078 -11.672 -29.170 1.00 87.69 451 ILE A CA 1
ATOM 3812 C C . ILE A 1 451 ? 33.900 -11.949 -27.670 1.00 87.69 451 ILE A C 1
ATOM 3814 O O . ILE A 1 451 ? 33.036 -12.744 -27.297 1.00 87.69 451 ILE A O 1
ATOM 3818 N N . LYS A 1 452 ? 34.654 -11.268 -26.796 1.00 89.50 452 LYS A N 1
ATOM 3819 C CA . LYS A 1 452 ? 34.504 -11.382 -25.337 1.00 89.50 452 LYS A CA 1
ATOM 3820 C C . LYS A 1 452 ? 33.110 -10.944 -24.878 1.00 89.50 452 LYS A C 1
ATOM 3822 O O . LYS A 1 452 ? 32.441 -11.719 -24.199 1.00 89.50 452 LYS A O 1
ATOM 3827 N N . LEU A 1 453 ? 32.640 -9.771 -25.307 1.00 87.56 453 LEU A N 1
ATOM 3828 C CA . LEU A 1 453 ? 31.298 -9.263 -24.989 1.00 87.56 453 LEU A CA 1
ATOM 3829 C C . LEU A 1 453 ? 30.182 -10.183 -25.513 1.00 87.56 453 LEU A C 1
ATOM 3831 O O . LEU A 1 453 ? 29.170 -10.383 -24.841 1.00 87.56 453 LEU A O 1
ATOM 3835 N N . GLN A 1 454 ? 30.357 -10.779 -26.696 1.00 87.75 454 GLN A N 1
ATOM 3836 C CA . GLN A 1 454 ? 29.389 -11.731 -27.238 1.00 87.75 454 GLN A CA 1
ATOM 3837 C C . GLN A 1 454 ? 29.391 -13.060 -26.469 1.00 87.75 454 GLN A C 1
ATOM 3839 O O . GLN A 1 454 ? 28.320 -13.617 -26.233 1.00 87.75 454 GLN A O 1
ATOM 3844 N N . ASN A 1 455 ? 30.548 -13.535 -26.006 1.00 86.25 455 ASN A N 1
ATOM 3845 C CA . ASN A 1 455 ? 30.631 -14.705 -25.131 1.00 86.25 455 ASN A CA 1
ATOM 3846 C C . ASN A 1 455 ? 29.995 -14.435 -23.757 1.00 86.25 455 ASN A C 1
ATOM 3848 O O . ASN A 1 455 ? 29.209 -15.253 -23.295 1.00 86.25 455 ASN A O 1
ATOM 3852 N N . GLU A 1 456 ? 30.239 -13.273 -23.146 1.00 87.50 456 GLU A N 1
ATOM 3853 C CA . GLU A 1 456 ? 29.588 -12.856 -21.891 1.00 87.50 456 GLU A CA 1
ATOM 3854 C C . GLU A 1 456 ? 28.059 -12.785 -22.036 1.00 87.50 456 GLU A C 1
ATOM 3856 O O . GLU A 1 456 ? 27.325 -13.303 -21.192 1.00 87.50 456 GLU A O 1
ATOM 3861 N N . LYS A 1 457 ? 27.564 -12.230 -23.151 1.00 87.75 457 LYS A N 1
ATOM 3862 C CA . LYS A 1 457 ? 26.133 -12.222 -23.486 1.00 87.75 457 LYS A CA 1
ATOM 3863 C C . LYS A 1 457 ? 25.565 -13.634 -23.684 1.00 87.75 457 LYS A C 1
ATOM 3865 O O . LYS A 1 457 ? 24.443 -13.896 -23.255 1.00 87.75 457 LYS A O 1
ATOM 3870 N N . ASN A 1 458 ? 26.312 -14.533 -24.326 1.00 83.12 458 ASN A N 1
ATOM 3871 C CA . ASN A 1 458 ? 25.890 -15.919 -24.530 1.00 83.12 458 ASN A CA 1
ATOM 3872 C C . ASN A 1 458 ? 25.822 -16.689 -23.200 1.00 83.12 458 ASN A C 1
ATOM 3874 O O . ASN A 1 458 ? 24.860 -17.422 -22.989 1.00 83.12 458 ASN A O 1
ATOM 3878 N N . THR A 1 459 ? 26.776 -16.484 -22.285 1.00 86.44 459 THR A N 1
ATOM 3879 C CA . THR A 1 459 ? 26.736 -17.064 -20.931 1.00 86.44 459 THR A CA 1
ATOM 3880 C C . THR A 1 459 ? 25.494 -16.600 -20.172 1.00 86.44 459 THR A C 1
ATOM 3882 O O . THR A 1 459 ? 24.731 -17.436 -19.700 1.00 86.44 459 THR A O 1
ATOM 3885 N N . LEU A 1 460 ? 25.210 -15.290 -20.159 1.00 84.25 460 LEU A N 1
ATOM 3886 C CA . LEU A 1 460 ? 23.999 -14.746 -19.529 1.00 84.25 460 LEU A CA 1
ATOM 3887 C C . LEU A 1 460 ? 22.700 -15.319 -20.123 1.00 84.25 460 LEU A C 1
ATOM 3889 O O . LEU A 1 460 ? 21.726 -15.502 -19.396 1.00 84.25 460 LEU A O 1
ATOM 3893 N N . LEU A 1 461 ? 22.674 -15.618 -21.426 1.00 82.56 461 LEU A N 1
ATOM 3894 C CA . LEU A 1 461 ? 21.528 -16.263 -22.070 1.00 82.56 461 LEU A CA 1
ATOM 3895 C C . LEU A 1 461 ? 21.378 -17.733 -21.637 1.00 82.56 461 LEU A C 1
ATOM 3897 O O . LEU A 1 461 ? 20.259 -18.179 -21.400 1.00 82.56 461 LEU A O 1
ATOM 3901 N N . VAL A 1 462 ? 22.482 -18.473 -21.493 1.00 85.75 462 VAL A N 1
ATOM 3902 C CA . VAL A 1 462 ? 22.475 -19.852 -20.971 1.00 85.75 462 VAL A CA 1
ATOM 3903 C C . VAL A 1 462 ? 22.034 -19.883 -19.505 1.00 85.75 462 VAL A C 1
ATOM 3905 O O . VAL A 1 462 ? 21.202 -20.715 -19.149 1.00 85.75 462 VAL A O 1
ATOM 3908 N N . ASP A 1 463 ? 22.513 -18.957 -18.673 1.00 79.00 463 ASP A N 1
ATOM 3909 C CA . ASP A 1 463 ? 22.100 -18.845 -17.269 1.00 79.00 463 ASP A CA 1
ATOM 3910 C C . ASP A 1 463 ? 20.598 -18.530 -17.147 1.00 79.00 463 ASP A C 1
ATOM 3912 O O . ASP A 1 463 ? 19.899 -19.132 -16.331 1.00 79.00 463 ASP A O 1
ATOM 3916 N N . GLN A 1 464 ? 20.070 -17.638 -17.997 1.00 79.75 464 GLN A N 1
ATOM 3917 C CA . GLN A 1 464 ? 18.631 -17.353 -18.065 1.00 79.75 464 GLN A CA 1
ATOM 3918 C C . GLN A 1 464 ? 17.817 -18.571 -18.517 1.00 79.75 464 GLN A C 1
ATOM 3920 O O . GLN A 1 464 ? 16.789 -18.863 -17.910 1.00 79.75 464 GLN A O 1
ATOM 3925 N N . LEU A 1 465 ? 18.274 -19.312 -19.532 1.00 78.31 465 LEU A N 1
ATOM 3926 C CA . LEU A 1 465 ? 17.605 -20.538 -19.978 1.00 78.31 465 LEU A CA 1
ATOM 3927 C C . LEU A 1 465 ? 17.577 -21.601 -18.870 1.00 78.31 465 LEU A C 1
ATOM 3929 O O . LEU A 1 465 ? 16.514 -22.145 -18.595 1.00 78.31 465 LEU A O 1
ATOM 3933 N N . GLN A 1 466 ? 18.684 -21.811 -18.149 1.00 82.31 466 GLN A N 1
ATOM 3934 C CA . GLN A 1 466 ? 18.718 -22.734 -17.007 1.00 82.31 466 GLN A CA 1
ATOM 3935 C C . GLN A 1 466 ? 17.822 -22.298 -15.837 1.00 82.31 466 GLN A C 1
ATOM 3937 O O . GLN A 1 466 ? 17.381 -23.144 -15.057 1.00 82.31 466 GLN A O 1
ATOM 3942 N N . LEU A 1 467 ? 17.579 -20.994 -15.661 1.00 78.12 467 LEU A N 1
ATOM 3943 C CA . LEU A 1 467 ? 16.608 -20.495 -14.686 1.00 78.12 467 LEU A CA 1
ATOM 3944 C C . LEU A 1 467 ? 15.174 -20.776 -15.151 1.00 78.12 467 LEU A C 1
ATOM 3946 O O . LEU A 1 467 ? 14.399 -21.317 -14.368 1.00 78.12 467 LEU A O 1
ATOM 3950 N N . PHE A 1 468 ? 14.845 -20.513 -16.420 1.00 74.81 468 PHE A N 1
ATOM 3951 C CA . PHE A 1 468 ? 13.534 -20.852 -16.985 1.00 74.81 468 PHE A CA 1
ATOM 3952 C C . PHE A 1 468 ? 13.251 -22.362 -16.980 1.00 74.81 468 PHE A C 1
ATOM 3954 O O . PHE A 1 468 ? 12.122 -22.760 -16.709 1.00 74.81 468 PHE A O 1
ATOM 3961 N N . GLU A 1 469 ? 14.253 -23.210 -17.222 1.00 78.19 469 GLU A N 1
ATOM 3962 C CA . GLU A 1 469 ? 14.124 -24.670 -17.116 1.00 78.19 469 GLU A CA 1
ATOM 3963 C C . GLU A 1 469 ? 13.803 -25.100 -15.676 1.00 78.19 469 GLU A C 1
ATOM 3965 O O . GLU A 1 469 ? 12.824 -25.812 -15.463 1.00 78.19 469 GLU A O 1
ATOM 3970 N N . LYS A 1 470 ? 14.532 -24.588 -14.673 1.00 78.62 470 LYS A N 1
ATOM 3971 C CA . LYS A 1 470 ? 14.268 -24.877 -13.248 1.00 78.62 470 LYS A CA 1
ATOM 3972 C C . LYS A 1 470 ? 12.920 -24.336 -12.774 1.00 78.62 470 LYS A C 1
ATOM 3974 O O . LYS A 1 470 ? 12.222 -25.000 -12.011 1.00 78.62 470 LYS A O 1
ATOM 3979 N N . GLU A 1 471 ? 12.526 -23.141 -13.213 1.00 78.00 471 GLU A N 1
ATOM 3980 C CA . GLU A 1 471 ? 11.190 -22.611 -12.930 1.00 78.00 471 GLU A CA 1
ATOM 3981 C C . GLU A 1 471 ? 10.110 -23.486 -13.574 1.00 78.00 471 GLU A C 1
ATOM 3983 O O . GLU A 1 471 ? 9.130 -23.817 -12.905 1.00 78.00 471 GLU A O 1
ATOM 3988 N N . LYS A 1 472 ? 10.308 -23.931 -14.822 1.00 78.06 472 LYS A N 1
ATOM 3989 C CA . LYS A 1 472 ? 9.393 -24.845 -15.515 1.00 78.06 472 LYS A CA 1
ATOM 3990 C C . LYS A 1 472 ? 9.265 -26.186 -14.795 1.00 78.06 472 LYS A C 1
ATOM 3992 O O . LYS A 1 472 ? 8.137 -26.606 -14.571 1.00 78.06 472 LYS A O 1
ATOM 3997 N N . GLU A 1 473 ? 10.362 -26.811 -14.365 1.00 77.06 473 GLU A N 1
ATOM 3998 C CA . GLU A 1 473 ? 10.332 -28.036 -13.547 1.00 77.06 473 GLU A CA 1
ATOM 3999 C C . GLU A 1 473 ? 9.498 -27.832 -12.270 1.00 77.06 473 GLU A C 1
ATOM 4001 O O . GLU A 1 473 ? 8.551 -28.575 -12.010 1.00 77.06 473 GLU A O 1
ATOM 4006 N N . ILE A 1 474 ? 9.768 -26.756 -11.523 1.00 75.00 474 ILE A N 1
ATOM 4007 C CA . ILE A 1 474 ? 9.040 -26.405 -10.294 1.00 75.00 474 ILE A CA 1
ATOM 4008 C C . ILE A 1 474 ? 7.546 -26.122 -10.562 1.00 75.00 474 ILE A C 1
ATOM 4010 O O . ILE A 1 474 ? 6.704 -26.376 -9.694 1.00 75.00 474 ILE A O 1
ATOM 4014 N N . PHE A 1 475 ? 7.190 -25.587 -11.733 1.00 75.06 475 PHE A N 1
ATOM 4015 C CA . PHE A 1 475 ? 5.799 -25.384 -12.146 1.00 75.06 475 PHE A CA 1
ATOM 4016 C C . PHE A 1 475 ? 5.122 -26.687 -12.589 1.00 75.06 475 PHE A C 1
ATOM 4018 O O . PHE A 1 475 ? 4.002 -26.948 -12.152 1.00 75.06 475 PHE A O 1
ATOM 4025 N N . ASP A 1 476 ? 5.775 -27.522 -13.398 1.00 75.50 476 ASP A N 1
ATOM 4026 C CA . ASP A 1 476 ? 5.225 -28.794 -13.879 1.00 75.50 476 ASP A CA 1
ATOM 4027 C C . ASP A 1 476 ? 5.103 -29.840 -12.751 1.00 75.50 476 ASP A C 1
ATOM 4029 O O . ASP A 1 476 ? 4.194 -30.668 -12.797 1.00 75.50 476 ASP A O 1
ATOM 4033 N N . GLU A 1 477 ? 5.907 -29.771 -11.681 1.00 77.50 477 GLU A N 1
ATOM 4034 C CA . GLU A 1 477 ? 5.643 -30.493 -10.421 1.00 77.50 477 GLU A CA 1
ATOM 4035 C C . GLU A 1 477 ? 4.358 -29.998 -9.732 1.00 77.50 477 GLU A C 1
ATOM 4037 O O . GLU A 1 477 ? 3.487 -30.786 -9.356 1.00 77.50 477 GLU A O 1
ATOM 4042 N N . LYS A 1 478 ? 4.203 -28.676 -9.578 1.00 78.38 478 LYS A N 1
ATOM 4043 C CA . LYS A 1 478 ? 3.074 -28.059 -8.850 1.00 78.38 478 LYS A CA 1
ATOM 4044 C C . LYS A 1 478 ? 1.748 -28.092 -9.614 1.00 78.38 478 LYS A C 1
ATOM 4046 O O . LYS A 1 478 ? 0.692 -27.953 -8.997 1.00 78.38 478 LYS A O 1
ATOM 4051 N N . LEU A 1 479 ? 1.789 -28.283 -10.932 1.00 84.00 479 LEU A N 1
ATOM 4052 C CA . LEU A 1 479 ? 0.627 -28.379 -11.821 1.00 84.00 479 LEU A CA 1
ATOM 4053 C C . LEU A 1 479 ? 0.216 -29.832 -12.127 1.00 84.00 479 LEU A C 1
ATOM 4055 O O . LEU A 1 479 ? -0.542 -30.074 -13.070 1.00 84.00 479 LEU A O 1
ATOM 4059 N N . GLN A 1 480 ? 0.661 -30.802 -11.320 1.00 86.88 480 GLN A N 1
ATOM 4060 C CA . GLN A 1 480 ? 0.173 -32.183 -11.355 1.00 86.88 480 GLN A CA 1
ATOM 4061 C C . GLN A 1 480 ? -1.030 -32.412 -10.429 1.00 86.88 480 GLN A C 1
ATOM 4063 O O . GLN A 1 480 ? -1.082 -31.956 -9.287 1.00 86.88 480 GLN A O 1
ATOM 4068 N N . CYS A 1 481 ? -1.997 -33.198 -10.904 1.00 86.44 481 CYS A N 1
ATOM 4069 C CA . CYS A 1 481 ? -3.085 -33.711 -10.077 1.00 86.44 481 CYS A CA 1
ATOM 4070 C C . CYS A 1 481 ? -2.568 -34.823 -9.156 1.00 86.44 481 CYS A C 1
ATOM 4072 O O . CYS A 1 481 ? -2.262 -35.921 -9.624 1.00 86.44 481 CYS A O 1
ATOM 4074 N N . GLN A 1 482 ? -2.562 -34.573 -7.844 1.00 81.69 482 GLN A N 1
ATOM 4075 C CA . GLN A 1 482 ? -1.963 -35.454 -6.826 1.00 81.69 482 GLN A CA 1
ATOM 4076 C C . GLN A 1 482 ? -2.667 -36.818 -6.608 1.00 81.69 482 GLN A C 1
ATOM 4078 O O . GLN A 1 482 ? -2.337 -37.528 -5.664 1.00 81.69 482 GLN A O 1
ATOM 4083 N N . LEU A 1 483 ? -3.633 -37.201 -7.457 1.00 83.62 483 LEU A N 1
ATOM 4084 C CA . LEU A 1 483 ? -4.177 -38.572 -7.505 1.00 83.62 483 LEU A CA 1
ATOM 4085 C C . LEU A 1 483 ? -3.630 -39.411 -8.657 1.00 83.62 483 LEU A C 1
ATOM 4087 O O . LEU A 1 483 ? -3.577 -40.633 -8.555 1.00 83.62 483 LEU A O 1
ATOM 4091 N N . CYS A 1 484 ? -3.300 -38.780 -9.784 1.00 88.06 484 CYS A N 1
ATOM 4092 C CA . CYS A 1 484 ? -2.905 -39.482 -11.005 1.00 88.06 484 CYS A CA 1
ATOM 4093 C C . CYS A 1 484 ? -1.508 -39.098 -11.501 1.00 88.06 484 CYS A C 1
ATOM 4095 O O . CYS A 1 484 ? -1.052 -39.684 -12.480 1.00 88.06 484 CYS A O 1
ATOM 4097 N N . ASN A 1 485 ? -0.859 -38.131 -10.840 1.00 86.31 485 ASN A N 1
ATOM 4098 C CA . ASN A 1 485 ? 0.476 -37.598 -11.125 1.00 86.31 485 ASN A CA 1
ATOM 4099 C C . ASN A 1 485 ? 0.662 -37.243 -12.610 1.00 86.31 485 ASN A C 1
ATOM 4101 O O . ASN A 1 485 ? 1.688 -37.504 -13.231 1.00 86.31 485 ASN A O 1
ATOM 4105 N N . LYS A 1 486 ? -0.394 -36.664 -13.190 1.00 88.56 486 LYS A N 1
ATOM 4106 C CA . LYS A 1 486 ? -0.430 -36.104 -14.544 1.00 88.56 486 LYS A CA 1
ATOM 4107 C C . LYS A 1 486 ? -0.705 -34.613 -14.450 1.00 88.56 486 LYS A C 1
ATOM 4109 O O . LYS A 1 486 ? -1.439 -34.179 -13.557 1.00 88.56 486 LYS A O 1
ATOM 4114 N N . GLN A 1 487 ? -0.148 -33.856 -15.391 1.00 87.12 487 GLN A N 1
ATOM 4115 C CA . GLN A 1 487 ? -0.427 -32.432 -15.561 1.00 87.12 487 GLN A CA 1
ATOM 4116 C C . GLN A 1 487 ? -1.946 -32.194 -15.641 1.00 87.12 487 GLN A C 1
ATOM 4118 O O . GLN A 1 487 ? -2.675 -32.990 -16.244 1.00 87.12 487 GLN A O 1
ATOM 4123 N N . LEU A 1 488 ? -2.423 -31.123 -15.009 1.00 85.88 488 LEU A N 1
ATOM 4124 C CA . LEU A 1 488 ? -3.850 -30.865 -14.831 1.00 85.88 488 LEU A CA 1
ATOM 4125 C C . LEU A 1 488 ? -4.629 -30.812 -16.166 1.00 85.88 488 LEU A C 1
ATOM 4127 O O . LEU A 1 488 ? -4.209 -30.230 -17.171 1.00 85.88 488 LEU A O 1
ATOM 4131 N N . ASP A 1 489 ? -5.806 -31.434 -16.166 1.00 83.94 489 ASP A N 1
ATOM 4132 C CA . ASP A 1 489 ? -6.774 -31.415 -17.264 1.00 83.94 489 ASP A CA 1
ATOM 4133 C C . ASP A 1 489 ? -8.155 -31.090 -16.689 1.00 83.94 489 ASP A C 1
ATOM 4135 O O . ASP A 1 489 ? -8.735 -31.897 -15.955 1.00 83.94 489 ASP A O 1
ATOM 4139 N N . ARG A 1 490 ? -8.639 -29.877 -16.991 1.00 84.56 490 ARG A N 1
ATOM 4140 C CA . ARG A 1 490 ? -9.821 -29.244 -16.381 1.00 84.56 490 ARG A CA 1
ATOM 4141 C C . ARG A 1 490 ? -9.737 -29.251 -14.846 1.00 84.56 490 ARG A C 1
ATOM 4143 O O . ARG A 1 490 ? -10.358 -30.050 -14.160 1.00 84.56 490 ARG A O 1
ATOM 4150 N N . THR A 1 491 ? -8.901 -28.368 -14.324 1.00 85.81 491 THR A N 1
ATOM 4151 C CA . THR A 1 491 ? -8.605 -28.154 -12.905 1.00 85.81 491 THR A CA 1
ATOM 4152 C C . THR A 1 491 ? -9.848 -27.829 -12.077 1.00 85.81 491 THR A C 1
ATOM 4154 O O . THR A 1 491 ? -10.592 -26.908 -12.425 1.00 85.81 491 THR A O 1
ATOM 4157 N N . ILE A 1 492 ? -10.004 -28.504 -10.934 1.00 85.94 492 ILE A N 1
ATOM 4158 C CA . ILE A 1 492 ? -10.966 -28.152 -9.882 1.00 85.94 492 ILE A CA 1
ATOM 4159 C C . ILE A 1 492 ? -10.258 -27.623 -8.615 1.00 85.94 492 ILE A C 1
ATOM 4161 O O . ILE A 1 492 ? -9.326 -28.234 -8.091 1.00 85.94 492 ILE A O 1
ATOM 4165 N N . THR A 1 493 ? -10.737 -26.470 -8.151 1.00 86.94 493 THR A N 1
ATOM 4166 C CA . THR A 1 493 ? -10.524 -25.746 -6.884 1.00 86.94 493 THR A CA 1
ATOM 4167 C C . THR A 1 493 ? -11.139 -26.371 -5.625 1.00 86.94 493 THR A C 1
ATOM 4169 O O . THR A 1 493 ? -12.278 -26.025 -5.336 1.00 86.94 493 THR A O 1
ATOM 4172 N N . CYS A 1 494 ? -10.480 -27.229 -4.834 1.00 83.62 494 CYS A N 1
ATOM 4173 C CA . CYS A 1 494 ? -11.010 -27.594 -3.504 1.00 83.62 494 CYS A CA 1
ATOM 4174 C C . CYS A 1 494 ? -10.835 -26.455 -2.473 1.00 83.62 494 CYS A C 1
ATOM 4176 O O . CYS A 1 494 ? -9.755 -26.285 -1.905 1.00 83.62 494 CYS A O 1
ATOM 4178 N N . ALA A 1 495 ? -11.890 -25.690 -2.182 1.00 77.31 495 ALA A N 1
ATOM 4179 C CA . ALA A 1 495 ? -11.904 -24.674 -1.124 1.00 77.31 495 ALA A CA 1
ATOM 4180 C C . ALA A 1 495 ? -12.312 -25.275 0.239 1.00 77.31 495 ALA A C 1
ATOM 4182 O O . ALA A 1 495 ? -13.233 -26.088 0.283 1.00 77.31 495 ALA A O 1
ATOM 4183 N N . PRO A 1 496 ? -11.680 -24.879 1.365 1.00 81.50 496 PRO A N 1
ATOM 4184 C CA . PRO A 1 496 ? -10.711 -23.784 1.495 1.00 81.50 496 PRO A CA 1
ATOM 4185 C C . PRO A 1 496 ? -9.241 -24.190 1.280 1.00 81.50 496 PRO A C 1
ATOM 4187 O O . PRO A 1 496 ? -8.370 -23.332 1.338 1.00 81.50 496 PRO A O 1
ATOM 4190 N N . CYS A 1 497 ? -8.931 -25.475 1.074 1.00 83.62 497 CYS A N 1
ATOM 4191 C CA . CYS A 1 497 ? -7.555 -25.980 1.162 1.00 83.62 497 CYS A CA 1
ATOM 4192 C C . CYS A 1 497 ? -6.659 -25.722 -0.064 1.00 83.62 497 CYS A C 1
ATOM 4194 O O . CYS A 1 497 ? -5.461 -25.966 0.019 1.00 83.62 497 CYS A O 1
ATOM 4196 N N . GLY A 1 498 ? -7.208 -25.260 -1.191 1.00 84.88 498 GLY A N 1
ATOM 4197 C CA . GLY A 1 498 ? -6.446 -24.838 -2.375 1.00 84.88 498 GLY A CA 1
ATOM 4198 C C . GLY A 1 498 ? -5.860 -25.967 -3.234 1.00 84.88 498 GLY A C 1
ATOM 4199 O O . GLY A 1 498 ? -5.182 -25.681 -4.218 1.00 84.88 498 GLY A O 1
ATOM 4200 N N . HIS A 1 499 ? -6.115 -27.236 -2.901 1.00 86.81 499 HIS A N 1
ATOM 4201 C CA . HIS A 1 499 ? -5.576 -28.381 -3.642 1.00 86.81 499 HIS A CA 1
ATOM 4202 C C . HIS A 1 499 ? -6.297 -28.607 -4.981 1.00 86.81 499 HIS A C 1
ATOM 4204 O O . HIS A 1 499 ? -7.529 -28.585 -5.037 1.00 86.81 499 HIS A O 1
ATOM 4210 N N . ASN A 1 500 ? -5.511 -28.851 -6.037 1.00 86.75 500 ASN A N 1
ATOM 4211 C CA . ASN A 1 500 ? -5.935 -28.838 -7.440 1.00 86.75 500 ASN A CA 1
ATOM 4212 C C . ASN A 1 500 ? -5.936 -30.235 -8.073 1.00 86.75 500 ASN A C 1
ATOM 4214 O O . ASN A 1 500 ? -4.957 -30.974 -7.956 1.00 86.75 500 ASN A O 1
ATOM 4218 N N . TYR A 1 501 ? -7.002 -30.572 -8.807 1.00 87.25 501 TYR A N 1
ATOM 4219 C CA . TYR A 1 501 ? -7.176 -31.908 -9.396 1.00 87.25 501 TYR A CA 1
ATOM 4220 C C . TYR A 1 501 ? -7.831 -31.870 -10.779 1.00 87.25 501 TYR A C 1
ATOM 4222 O O . TYR A 1 501 ? -8.564 -30.936 -11.088 1.00 87.25 501 TYR A O 1
ATOM 4230 N N . CYS A 1 502 ? -7.596 -32.888 -11.614 1.00 89.38 502 CYS A N 1
ATOM 4231 C CA . CYS A 1 502 ? -8.264 -33.013 -12.912 1.00 89.38 502 CYS A CA 1
ATOM 4232 C C . CYS A 1 502 ? -9.754 -33.337 -12.738 1.00 89.38 502 CYS A C 1
ATOM 4234 O O . CYS A 1 502 ? -10.103 -34.183 -11.915 1.00 89.38 502 CYS A O 1
ATOM 4236 N N . TYR A 1 503 ? -10.614 -32.802 -13.604 1.00 83.69 503 TYR A N 1
ATOM 4237 C CA . TYR A 1 503 ? -12.051 -33.111 -13.649 1.00 83.69 503 TYR A CA 1
ATOM 4238 C C . TYR A 1 503 ? -12.326 -34.617 -13.784 1.00 83.69 503 TYR A C 1
ATOM 4240 O O . TYR A 1 503 ? -13.256 -35.158 -13.193 1.00 83.69 503 TYR A O 1
ATOM 4248 N N . LYS A 1 504 ? -11.472 -35.334 -14.525 1.00 83.56 504 LYS A N 1
ATOM 4249 C CA . LYS A 1 504 ? -11.553 -36.796 -14.698 1.00 83.56 504 LYS A CA 1
ATOM 4250 C C . LYS A 1 504 ? -11.200 -37.588 -13.429 1.00 83.56 504 LYS A C 1
ATOM 4252 O O . LYS A 1 504 ? -11.516 -38.765 -13.355 1.00 83.56 504 LYS A O 1
ATOM 4257 N N . CYS A 1 505 ? -10.579 -36.953 -12.434 1.00 83.94 505 CYS A N 1
ATOM 4258 C CA . CYS A 1 505 ? -10.227 -37.550 -11.142 1.00 83.94 505 CYS A CA 1
ATOM 4259 C C . CYS A 1 505 ? -11.265 -37.242 -10.041 1.00 83.94 505 CYS A C 1
ATOM 4261 O O . CYS A 1 505 ? -11.005 -37.500 -8.866 1.00 83.94 505 CYS A O 1
ATOM 4263 N N . ASN A 1 506 ? -12.436 -36.698 -10.401 1.00 67.25 506 ASN A N 1
ATOM 4264 C CA . ASN A 1 506 ? -13.505 -36.292 -9.478 1.00 67.25 506 ASN A CA 1
ATOM 4265 C C . ASN A 1 506 ? -14.015 -37.432 -8.567 1.00 67.25 506 ASN A C 1
ATOM 4267 O O . ASN A 1 506 ? -14.455 -37.175 -7.450 1.00 67.25 506 ASN A O 1
ATOM 4271 N N . GLU A 1 507 ? -13.888 -38.701 -8.974 1.00 60.28 507 GLU A N 1
ATOM 4272 C CA . GLU A 1 507 ? -14.228 -39.854 -8.119 1.00 60.28 507 GLU A CA 1
ATOM 4273 C C . GLU A 1 507 ? -13.455 -39.857 -6.787 1.00 60.28 507 GLU A C 1
ATOM 4275 O O . GLU A 1 507 ? -13.991 -40.276 -5.757 1.00 60.28 507 GLU A O 1
ATOM 4280 N N . GLY A 1 508 ? -12.236 -39.308 -6.780 1.00 55.00 508 GLY A N 1
ATOM 4281 C CA . GLY A 1 508 ? -11.426 -39.126 -5.578 1.00 55.00 508 GLY A CA 1
ATOM 4282 C C . GLY A 1 508 ? -11.863 -37.974 -4.663 1.00 55.00 508 GLY A C 1
ATOM 4283 O O . GLY A 1 508 ? -11.304 -37.839 -3.581 1.00 55.00 508 GLY A O 1
ATOM 4284 N N . TYR A 1 509 ? -12.868 -37.175 -5.041 1.00 63.12 509 TYR A N 1
ATOM 4285 C CA . TYR A 1 509 ? -13.341 -36.005 -4.279 1.00 63.12 509 TYR A CA 1
ATOM 4286 C C . TYR A 1 509 ? -14.748 -36.157 -3.710 1.00 63.12 509 TYR A C 1
ATOM 4288 O O . TYR A 1 509 ? -15.326 -35.196 -3.199 1.00 63.12 509 TYR A O 1
ATOM 4296 N N . ASN A 1 510 ? -15.276 -37.384 -3.713 1.00 62.12 510 ASN A N 1
ATOM 4297 C CA . ASN A 1 510 ? -16.538 -37.744 -3.075 1.00 62.12 510 ASN A CA 1
ATOM 4298 C C . ASN A 1 510 ? -16.573 -37.324 -1.590 1.00 62.12 510 ASN A C 1
ATOM 4300 O O . ASN A 1 510 ? -16.133 -38.054 -0.704 1.00 62.12 510 ASN A O 1
ATOM 4304 N N . LYS A 1 511 ? -17.169 -36.149 -1.337 1.00 64.12 511 LYS A N 1
ATOM 4305 C CA . LYS A 1 511 ? -17.333 -35.482 -0.030 1.00 64.12 511 LYS A CA 1
ATOM 4306 C C . LYS A 1 511 ? -16.055 -34.898 0.599 1.00 64.12 511 LYS A C 1
ATOM 4308 O O . LYS A 1 511 ? -16.087 -34.547 1.776 1.00 64.12 511 LYS A O 1
ATOM 4313 N N . GLY A 1 512 ? -14.971 -34.721 -0.162 1.00 69.94 512 GLY A N 1
ATOM 4314 C CA . GLY A 1 512 ? -13.919 -33.769 0.214 1.00 69.94 512 GLY A CA 1
ATOM 4315 C C . GLY A 1 512 ? -12.505 -34.054 -0.290 1.00 69.94 512 GLY A C 1
ATOM 4316 O O . GLY A 1 512 ? -12.235 -35.045 -0.963 1.00 69.94 512 GLY A O 1
ATOM 4317 N N . CYS A 1 513 ? -11.587 -33.149 0.053 1.00 79.12 513 CYS A N 1
ATOM 4318 C CA . CYS A 1 513 ? -10.179 -33.210 -0.335 1.00 79.12 513 CYS A CA 1
ATOM 4319 C C . CYS A 1 513 ? -9.445 -34.400 0.316 1.00 79.12 513 CYS A C 1
ATOM 4321 O O . CYS A 1 513 ? -9.142 -34.351 1.509 1.00 79.12 513 CYS A O 1
ATOM 4323 N N . GLN A 1 514 ? -9.081 -35.430 -0.461 1.00 76.12 514 GLN A N 1
ATOM 4324 C CA . GLN A 1 514 ? -8.365 -36.613 0.050 1.00 76.12 514 GLN A CA 1
ATOM 4325 C C . GLN A 1 514 ? -7.075 -36.300 0.826 1.00 76.12 514 GLN A C 1
ATOM 4327 O O . GLN A 1 514 ? -6.834 -36.926 1.856 1.00 76.12 514 GLN A O 1
ATOM 4332 N N . ILE A 1 515 ? -6.281 -35.309 0.401 1.00 76.62 515 ILE A N 1
ATOM 4333 C CA . ILE A 1 515 ? -5.051 -34.907 1.110 1.00 76.62 515 ILE A CA 1
ATOM 4334 C C . ILE A 1 515 ? -5.383 -34.448 2.539 1.00 76.62 515 ILE A C 1
ATOM 4336 O O . ILE A 1 515 ? -4.765 -34.893 3.503 1.00 76.62 515 ILE A O 1
ATOM 4340 N N . CYS A 1 516 ? -6.403 -33.599 2.692 1.00 77.12 516 CYS A N 1
ATOM 4341 C CA . CYS A 1 516 ? -6.826 -33.087 3.995 1.00 77.12 516 CYS A CA 1
ATOM 4342 C C . CYS A 1 516 ? -7.523 -34.163 4.842 1.00 77.12 516 CYS A C 1
ATOM 4344 O O . CYS A 1 516 ? -7.246 -34.269 6.036 1.00 77.12 516 CYS A O 1
ATOM 4346 N N . ASN A 1 517 ? -8.376 -34.985 4.224 1.00 72.81 517 ASN A N 1
ATOM 4347 C CA . ASN A 1 517 ? -9.114 -36.058 4.898 1.00 72.81 517 ASN A CA 1
ATOM 4348 C C . ASN A 1 517 ? -8.177 -37.148 5.457 1.00 72.81 517 ASN A C 1
ATOM 4350 O O . ASN A 1 517 ? -8.462 -37.726 6.504 1.00 72.81 517 ASN A O 1
ATOM 4354 N N . ASN A 1 518 ? -7.042 -37.409 4.797 1.00 67.50 518 ASN A N 1
ATOM 4355 C CA . ASN A 1 518 ? -6.025 -38.341 5.294 1.00 67.50 518 ASN A CA 1
ATOM 4356 C C . ASN A 1 518 ? -5.232 -37.789 6.493 1.00 67.50 518 ASN A C 1
ATOM 4358 O O . ASN A 1 518 ? -4.736 -38.576 7.299 1.00 67.50 518 ASN A O 1
ATOM 4362 N N . LEU A 1 519 ? -5.122 -36.461 6.626 1.00 61.78 519 LEU A N 1
ATOM 4363 C CA . LEU A 1 519 ? -4.406 -35.800 7.724 1.00 61.78 519 LEU A CA 1
ATOM 4364 C C . LEU A 1 519 ? -5.282 -35.593 8.971 1.00 61.78 519 LEU A C 1
ATOM 4366 O O . LEU A 1 519 ? -4.780 -35.729 10.082 1.00 61.78 519 LEU A O 1
ATOM 4370 N N . ASN A 1 520 ? -6.581 -35.315 8.808 1.00 56.56 520 ASN A N 1
ATOM 4371 C CA . ASN A 1 520 ? -7.526 -35.105 9.912 1.00 56.56 520 ASN A CA 1
ATOM 4372 C C . ASN A 1 520 ? -8.756 -36.019 9.779 1.00 56.56 520 ASN A C 1
ATOM 4374 O O . ASN A 1 520 ? -9.739 -35.670 9.129 1.00 56.56 520 ASN A O 1
ATOM 4378 N N . LYS A 1 521 ? -8.733 -37.177 10.453 1.00 58.50 521 LYS A N 1
ATOM 4379 C CA . LYS A 1 521 ? -9.818 -38.180 10.391 1.00 58.50 521 LYS A CA 1
ATOM 4380 C C . LYS A 1 521 ? -11.152 -37.743 11.015 1.00 58.50 521 LYS A C 1
ATOM 4382 O O . LYS A 1 521 ? -12.157 -38.414 10.799 1.00 58.50 521 LYS A O 1
ATOM 4387 N N . GLU A 1 522 ? -11.169 -36.660 11.791 1.00 54.47 522 GLU A N 1
ATOM 4388 C CA . GLU A 1 522 ? -12.324 -36.252 12.609 1.00 54.47 522 GLU A CA 1
ATOM 4389 C C . GLU A 1 522 ? -13.078 -35.025 12.067 1.00 54.47 522 GLU A C 1
ATOM 4391 O O . GLU A 1 522 ? -14.144 -34.685 12.578 1.00 54.47 522 GLU A O 1
ATOM 4396 N N . SER A 1 523 ? -12.583 -34.373 11.009 1.00 53.44 523 SER A N 1
ATOM 4397 C CA . SER A 1 523 ? -13.228 -33.200 10.406 1.00 53.44 523 SER A CA 1
ATOM 4398 C C . SER A 1 523 ? -13.469 -33.387 8.907 1.00 53.44 523 SER A C 1
ATOM 4400 O O . SER A 1 523 ? -12.642 -33.057 8.060 1.00 53.44 523 SER A O 1
ATOM 4402 N N . SER A 1 524 ? -14.673 -33.860 8.569 1.00 54.09 524 SER A N 1
ATOM 4403 C CA . SER A 1 524 ? -15.199 -33.809 7.198 1.00 54.09 524 SER A CA 1
ATOM 4404 C C . SER A 1 524 ? -15.544 -32.364 6.822 1.00 54.09 524 SER A C 1
ATOM 4406 O O . SER A 1 524 ? -16.701 -31.950 6.830 1.00 54.09 524 SER A O 1
ATOM 4408 N N . ILE A 1 525 ? -14.513 -31.565 6.531 1.00 57.19 525 ILE A N 1
ATOM 4409 C CA . ILE A 1 525 ? -14.675 -30.180 6.084 1.00 57.19 525 ILE A CA 1
ATOM 4410 C C . ILE A 1 525 ? -15.458 -30.208 4.770 1.00 57.19 525 ILE A C 1
ATOM 4412 O O . ILE A 1 525 ? -14.933 -30.637 3.736 1.00 57.19 525 ILE A O 1
ATOM 4416 N N . THR A 1 526 ? -16.707 -29.738 4.818 1.00 55.56 526 THR A N 1
ATOM 4417 C CA . THR A 1 526 ? -17.575 -29.521 3.658 1.00 55.56 526 THR A CA 1
ATOM 4418 C C . THR A 1 526 ? -16.891 -28.539 2.718 1.00 55.56 526 THR A C 1
ATOM 4420 O O . THR A 1 526 ? -16.936 -27.323 2.883 1.00 55.56 526 THR A O 1
ATOM 4423 N N . THR A 1 527 ? -16.182 -29.114 1.757 1.00 63.75 527 THR A N 1
ATOM 4424 C CA . THR A 1 527 ? -15.245 -28.439 0.870 1.00 63.75 527 THR A CA 1
ATOM 4425 C C . THR A 1 527 ? -16.002 -28.115 -0.409 1.00 63.75 527 THR A C 1
ATOM 4427 O O . THR A 1 527 ? -16.429 -29.016 -1.132 1.00 63.75 527 THR A O 1
ATOM 4430 N N . SER A 1 528 ? -16.237 -26.829 -0.669 1.00 72.75 528 SER A N 1
ATOM 4431 C CA . SER A 1 528 ? -16.812 -26.398 -1.940 1.00 72.75 528 SER A CA 1
ATOM 4432 C C . SER A 1 528 ? -15.774 -26.583 -3.045 1.00 72.75 528 SER A C 1
ATOM 4434 O O . SER A 1 528 ? -14.590 -26.305 -2.856 1.00 72.75 528 SER A O 1
ATOM 4436 N N . ILE A 1 529 ? -16.215 -27.077 -4.202 1.00 75.56 529 ILE A N 1
ATOM 4437 C CA . ILE A 1 529 ? -15.362 -27.263 -5.378 1.00 75.56 529 ILE A CA 1
ATOM 4438 C C . ILE A 1 529 ? -15.902 -26.412 -6.525 1.00 75.56 529 ILE A C 1
ATOM 4440 O O . ILE A 1 529 ? -17.110 -26.352 -6.753 1.00 75.56 529 ILE A O 1
ATOM 4444 N N . PHE A 1 530 ? -14.991 -25.742 -7.225 1.00 82.94 530 PHE A N 1
ATOM 4445 C CA . PHE A 1 530 ? -15.263 -24.897 -8.384 1.00 82.94 530 PHE A CA 1
ATOM 4446 C C . PHE A 1 530 ? -14.281 -25.235 -9.510 1.00 82.94 530 PHE A C 1
ATOM 4448 O O . PHE A 1 530 ? -13.152 -25.645 -9.239 1.00 82.94 530 PHE A O 1
ATOM 4455 N N . GLU A 1 531 ? -14.677 -25.071 -10.772 1.00 85.56 531 GLU A N 1
ATOM 4456 C CA . GLU A 1 531 ? -13.722 -25.161 -11.882 1.00 85.56 531 GLU A CA 1
ATOM 4457 C C . GLU A 1 531 ? -12.815 -23.928 -11.870 1.00 85.56 531 GLU A C 1
ATOM 4459 O O . GLU A 1 531 ? -13.285 -22.794 -11.785 1.00 85.56 531 GLU A O 1
ATOM 4464 N N . ASN A 1 532 ? -11.499 -24.136 -11.923 1.00 83.25 532 ASN A N 1
ATOM 4465 C CA . ASN A 1 532 ? -10.540 -23.040 -11.855 1.00 83.25 532 ASN A CA 1
ATOM 4466 C C . ASN A 1 532 ? -10.159 -22.591 -13.270 1.00 83.25 532 ASN A C 1
ATOM 4468 O O . ASN A 1 532 ? -9.141 -23.011 -13.823 1.00 83.25 532 ASN A O 1
ATOM 4472 N N . GLU A 1 533 ? -11.011 -21.752 -13.866 1.00 83.69 533 GLU A N 1
ATOM 4473 C CA . GLU A 1 533 ? -10.825 -21.200 -15.216 1.00 83.69 533 GLU A CA 1
ATOM 4474 C C . GLU A 1 533 ? -9.450 -20.540 -15.395 1.00 83.69 533 GLU A C 1
ATOM 4476 O O . GLU A 1 533 ? -8.807 -20.728 -16.427 1.00 83.69 533 GLU A O 1
ATOM 4481 N N . THR A 1 534 ? -8.947 -19.852 -14.364 1.00 81.25 534 THR A N 1
ATOM 4482 C CA . THR A 1 534 ? -7.614 -19.240 -14.365 1.00 81.25 534 THR A CA 1
ATOM 4483 C C . THR A 1 534 ? -6.522 -20.293 -14.556 1.00 81.25 534 THR A C 1
ATOM 4485 O O . THR A 1 534 ? -5.764 -20.199 -15.523 1.00 81.25 534 THR A O 1
ATOM 4488 N N . LEU A 1 535 ? -6.465 -21.332 -13.710 1.00 81.81 535 LEU A N 1
ATOM 4489 C CA . LEU A 1 535 ? -5.496 -22.430 -13.860 1.00 81.81 535 LEU A CA 1
ATOM 4490 C C . LEU A 1 535 ? -5.670 -23.172 -15.192 1.00 81.81 535 LEU A C 1
ATOM 4492 O O . LEU A 1 535 ? -4.680 -23.516 -15.832 1.00 81.81 535 LEU A O 1
ATOM 4496 N N . ASN A 1 536 ? -6.907 -23.349 -15.659 1.00 80.44 536 ASN A N 1
ATOM 4497 C CA . ASN A 1 536 ? -7.184 -23.941 -16.969 1.00 80.44 536 ASN A CA 1
ATOM 4498 C C . ASN A 1 536 ? -6.638 -23.092 -18.124 1.00 80.44 536 ASN A C 1
ATOM 4500 O O . ASN A 1 536 ? -6.096 -23.647 -19.077 1.00 80.44 536 ASN A O 1
ATOM 4504 N N . SER A 1 537 ? -6.712 -21.762 -18.035 1.00 80.06 537 SER A N 1
ATOM 4505 C CA . SER A 1 537 ? -6.139 -20.859 -19.039 1.00 80.06 537 SER A CA 1
ATOM 4506 C C . SER A 1 537 ? -4.606 -20.904 -19.068 1.00 80.06 537 SER A C 1
ATOM 4508 O O . SER A 1 537 ? -4.025 -20.834 -20.147 1.00 80.06 537 SER A O 1
ATOM 4510 N N . PHE A 1 538 ? -3.949 -21.091 -17.916 1.00 79.56 538 PHE A N 1
ATOM 4511 C CA . PHE A 1 538 ? -2.497 -21.279 -17.845 1.00 79.56 538 PHE A CA 1
ATOM 4512 C C . PHE A 1 538 ? -2.074 -22.638 -18.414 1.00 79.56 538 PHE A C 1
ATOM 4514 O O . PHE A 1 538 ? -1.277 -22.690 -19.346 1.00 79.56 538 PHE A O 1
ATOM 4521 N N . VAL A 1 539 ? -2.653 -23.741 -17.931 1.00 78.50 539 VAL A N 1
ATOM 4522 C CA . VAL A 1 539 ? -2.251 -25.092 -18.366 1.00 78.50 539 VAL A CA 1
ATOM 4523 C C . VAL A 1 539 ? -2.587 -25.354 -19.843 1.00 78.50 539 VAL A C 1
ATOM 4525 O O . VAL A 1 539 ? -1.913 -26.148 -20.493 1.00 78.50 539 VAL A O 1
ATOM 4528 N N . ASN A 1 540 ? -3.586 -24.669 -20.412 1.00 77.44 540 ASN A N 1
ATOM 4529 C CA . ASN A 1 540 ? -3.880 -24.749 -21.846 1.00 77.44 540 ASN A CA 1
ATOM 4530 C C . ASN A 1 540 ? -2.971 -23.866 -22.721 1.00 77.44 540 ASN A C 1
ATOM 4532 O O . ASN A 1 540 ? -2.873 -24.140 -23.915 1.00 77.44 540 ASN A O 1
ATOM 4536 N N . LYS A 1 541 ? -2.288 -22.845 -22.179 1.00 76.38 541 LYS A N 1
ATOM 4537 C CA . LYS A 1 541 ? -1.239 -22.120 -22.924 1.00 76.38 541 LYS A CA 1
ATOM 4538 C C . LYS A 1 541 ? -0.006 -23.001 -23.096 1.00 76.38 541 LYS A C 1
ATOM 4540 O O . LYS A 1 541 ? 0.361 -23.292 -24.227 1.00 76.38 541 LYS A O 1
ATOM 4545 N N . ASN A 1 542 ? 0.487 -23.579 -21.998 1.00 64.25 542 ASN A N 1
ATOM 4546 C CA . ASN A 1 542 ? 1.649 -24.484 -21.948 1.00 64.25 542 ASN A CA 1
ATOM 4547 C C . ASN A 1 542 ? 1.481 -25.825 -22.717 1.00 64.25 542 ASN A C 1
ATOM 4549 O O . ASN A 1 542 ? 2.307 -26.722 -22.571 1.00 64.25 542 ASN A O 1
ATOM 4553 N N . LYS A 1 543 ? 0.395 -26.002 -23.485 1.00 68.06 543 LYS A N 1
ATOM 4554 C CA . LYS A 1 543 ? 0.138 -27.150 -24.378 1.00 68.06 543 LYS A CA 1
ATOM 4555 C C . LYS A 1 543 ? 0.133 -26.771 -25.867 1.00 68.06 543 LYS A C 1
ATOM 4557 O O . LYS A 1 543 ? -0.032 -27.656 -26.701 1.00 68.06 543 LYS A O 1
ATOM 4562 N N . ASN A 1 544 ? 0.261 -25.481 -26.187 1.00 53.75 544 ASN A N 1
ATOM 4563 C CA . ASN A 1 544 ? 0.270 -24.932 -27.549 1.00 53.75 544 ASN A CA 1
ATOM 4564 C C . ASN A 1 544 ? 1.571 -24.159 -27.868 1.00 53.75 544 ASN A C 1
ATOM 4566 O O . ASN A 1 544 ? 1.663 -23.547 -28.932 1.00 53.75 544 ASN A O 1
ATOM 4570 N N . GLU A 1 545 ? 2.542 -24.196 -26.949 1.00 47.47 545 GLU A N 1
ATOM 4571 C CA . GLU A 1 545 ? 3.908 -23.657 -27.037 1.00 47.47 545 GLU A CA 1
ATOM 4572 C C . GLU A 1 545 ? 4.911 -24.807 -26.835 1.00 47.47 545 GLU A C 1
ATOM 4574 O O . GLU A 1 545 ? 5.881 -24.873 -27.621 1.00 47.47 545 GLU A O 1
#

pLDDT: mean 72.72, std 14.98, range [30.3, 94.94]